Protein AF-0000000087011790 (afdb_homodimer)

Foldseek 3Di:
DKKKKKAFPCVVVVQVVCPDPRVVVLVVLLVVLCVVLQVLQVVQFKHWDCPPSRIIIIFCFPGDPVSVVVSVVVSCVSPPGQMEIEMADDLKPQRRVVRGVVCRVPDPDRDYYYDDDHGDKKKKKKKFFPPLVVVCVVPHPVVSVVVLVVVVVVVQVQQVVQRKHKDDDDRRIIMIITRPVCVVVVVVVQVVPPGMAIFMEIESYDNQRVVRRVVQVVVCVVVVPDRYDYGYGYD/DKKKKKAFPCVVVVQV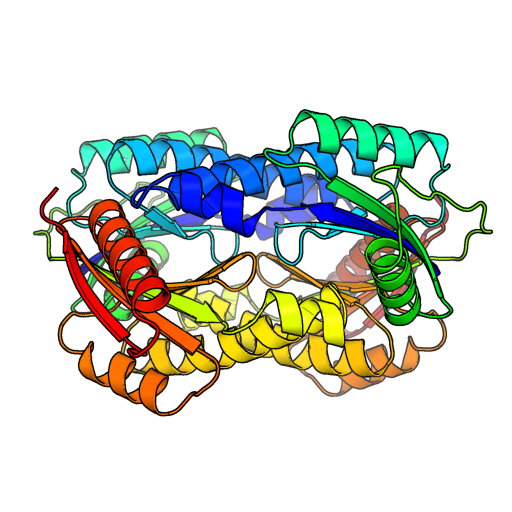VCPDPRVVVLVVLLVVLCVVLQVLQVVQFKHWDCPPSRIIIIFCFPGDPVSVVVSVVVSCVSPPGQMEIEMADDLKPQRRVVRGVVCRVPDPDRDYYYDDDHGDKKKKKKKFFPPLVVVCVVPHPVVSVVVLVVVVVVVQVQQVVQRKHKDDDDRRIIMIITRPVCVVVVVVVQVVPPGMAIFMEIESYDNQRVVNRVVQVVVCVVVVPDRYDYGYGYD

InterPro domains:
  IPR007839 GTP cyclohydrolase III [MF_00608] (3-232)
  IPR007839 GTP cyclohydrolase III [PF05165] (6-227)
  IPR007839 GTP cyclohydrolase III [PIRSF009265] (1-232)
  IPR007839 GTP cyclohydrolase III [PTHR42202] (1-226)
  IPR029787 Nucleotide cyclase [G3DSA:3.30.70.1230] (1-121)
  IPR043128 Reverse transcriptase/Diguanylate cyclase domain [G3DSA:3.30.70.270] (122-232)

Solvent-accessible surface area (backbone atoms only — not comparable to full-atom values): 23097 Å² total; per-residue (Å²): 62,40,21,36,34,38,39,45,46,62,46,68,62,52,56,63,69,54,54,44,80,25,64,68,58,51,52,41,51,41,29,50,52,50,36,53,49,45,56,57,36,49,75,59,37,26,43,70,43,47,93,35,58,58,35,38,42,28,42,36,24,67,42,58,66,71,59,54,50,51,52,51,51,52,48,53,71,68,42,96,40,55,52,38,31,15,52,7,63,23,84,21,44,38,47,2,47,39,43,7,40,50,48,46,74,68,44,90,60,69,64,65,45,77,71,90,69,86,68,40,72,28,31,24,37,35,33,37,47,58,64,49,68,59,44,26,70,72,66,15,69,65,58,36,46,53,51,45,46,48,50,46,46,54,50,42,52,57,39,40,73,76,23,19,47,64,48,81,74,41,63,52,35,34,39,31,35,39,34,77,89,47,49,66,58,54,52,53,52,42,74,74,30,90,54,40,33,37,2,28,4,35,9,50,15,38,36,32,1,42,21,15,4,43,42,21,39,53,51,28,65,72,63,71,70,53,55,62,38,79,28,78,23,86,108,60,39,23,36,35,38,40,44,47,60,46,67,61,52,56,64,67,54,52,45,78,25,65,68,58,50,52,41,50,41,30,50,52,49,36,52,49,45,55,57,35,49,74,59,37,26,42,70,42,47,92,36,57,57,36,38,41,28,44,38,23,66,43,57,67,70,58,52,50,50,51,51,52,51,49,52,71,68,42,94,40,53,51,39,32,15,52,7,61,22,83,20,44,37,47,3,46,40,42,8,40,50,48,47,73,69,45,90,59,69,64,64,44,76,72,92,69,85,67,41,74,27,31,23,37,36,34,38,47,59,64,48,69,60,44,25,71,73,66,14,70,64,58,35,46,52,52,45,46,48,49,47,45,54,51,42,52,56,39,40,73,75,23,18,46,63,46,81,74,39,64,50,35,33,39,32,36,39,34,77,88,46,49,65,59,53,51,54,52,43,75,74,32,90,55,40,33,36,2,29,4,35,9,50,16,38,36,34,1,43,20,15,4,42,42,22,39,54,49,29,65,72,62,71,73,54,56,63,39,78,28,80,25,88,112

Structure (mmCIF, N/CA/C/O backbone):
data_AF-0000000087011790-model_v1
#
loop_
_entity.id
_entity.type
_entity.pdbx_description
1 polymer 'GTP cyclohydrolase III'
#
loop_
_atom_site.group_PDB
_atom_site.id
_atom_site.type_symbol
_atom_site.label_atom_id
_atom_site.label_alt_id
_atom_site.label_comp_id
_atom_site.label_asym_id
_atom_site.label_entity_id
_atom_site.label_seq_id
_atom_site.pdbx_PDB_ins_code
_atom_site.Cartn_x
_atom_site.Cartn_y
_atom_site.Cartn_z
_atom_site.occupancy
_atom_site.B_iso_or_equiv
_atom_site.auth_seq_id
_atom_site.auth_comp_id
_atom_site.auth_asym_id
_atom_site.auth_atom_id
_atom_site.pdbx_PDB_model_num
ATOM 1 N N . MET A 1 1 ? 0.856 24.062 8.086 1 95.06 1 MET A N 1
ATOM 2 C CA . MET A 1 1 ? 0.667 22.688 8.516 1 95.06 1 MET A CA 1
ATOM 3 C C . MET A 1 1 ? 1.968 22.094 9.055 1 95.06 1 MET A C 1
ATOM 5 O O . MET A 1 1 ? 3.055 22.516 8.648 1 95.06 1 MET A O 1
ATOM 9 N N . LYS A 1 2 ? 1.81 21.188 10.039 1 97.75 2 LYS A N 1
ATOM 10 C CA . LYS A 1 2 ? 2.947 20.484 10.641 1 97.75 2 LYS A CA 1
ATOM 11 C C . LYS A 1 2 ? 2.994 19.031 10.203 1 97.75 2 LYS A C 1
ATOM 13 O O . LYS A 1 2 ? 1.984 18.328 10.273 1 97.75 2 LYS A O 1
ATOM 18 N N . ILE A 1 3 ? 4.199 18.641 9.812 1 98.25 3 ILE A N 1
ATOM 19 C CA . ILE A 1 3 ? 4.434 17.234 9.484 1 98.25 3 ILE A CA 1
ATOM 20 C C . ILE A 1 3 ? 5.652 16.719 10.25 1 98.25 3 ILE A C 1
ATOM 22 O O . ILE A 1 3 ? 6.703 17.375 10.266 1 98.25 3 ILE A O 1
ATOM 26 N N . LEU A 1 4 ? 5.457 15.695 10.961 1 98.38 4 LEU A N 1
ATOM 27 C CA . LEU A 1 4 ? 6.594 14.938 11.461 1 98.38 4 LEU A CA 1
ATOM 28 C C . LEU A 1 4 ? 7.02 13.867 10.453 1 98.38 4 LEU A C 1
ATOM 30 O O . LEU A 1 4 ? 6.234 12.977 10.117 1 98.38 4 LEU A O 1
ATOM 34 N N . LEU A 1 5 ? 8.188 14.031 9.93 1 98.38 5 LEU A N 1
ATOM 35 C CA . LEU A 1 5 ? 8.773 13.023 9.055 1 98.38 5 LEU A CA 1
ATOM 36 C C . LEU A 1 5 ? 9.781 12.164 9.805 1 98.38 5 LEU A C 1
ATOM 38 O O . LEU A 1 5 ? 10.648 12.695 10.508 1 98.38 5 LEU A O 1
ATOM 42 N N . ILE A 1 6 ? 9.594 10.867 9.758 1 97.94 6 ILE A N 1
ATOM 43 C CA . ILE A 1 6 ? 10.555 9.906 10.281 1 97.94 6 ILE A CA 1
ATOM 44 C C . ILE A 1 6 ? 11.141 9.086 9.141 1 97.94 6 ILE A C 1
ATOM 46 O O . ILE A 1 6 ? 10.406 8.477 8.359 1 97.94 6 ILE A O 1
ATOM 50 N N . GLU A 1 7 ? 12.414 9.07 9 1 97.06 7 GLU A N 1
ATOM 51 C CA . GLU A 1 7 ? 13.086 8.281 7.98 1 97.06 7 GLU A CA 1
ATOM 52 C C . GLU A 1 7 ? 13.977 7.211 8.609 1 97.06 7 GLU A C 1
ATOM 54 O O . GLU A 1 7 ? 14.609 7.449 9.641 1 97.06 7 GLU A O 1
ATOM 59 N N . PHE A 1 8 ? 13.953 6.066 8.039 1 96.75 8 PHE A N 1
ATOM 60 C CA . PHE A 1 8 ? 14.82 4.973 8.477 1 96.75 8 PHE A CA 1
ATOM 61 C C . PHE A 1 8 ? 16.188 5.059 7.809 1 96.75 8 PHE A C 1
ATOM 63 O O . PHE A 1 8 ? 16.297 4.961 6.582 1 96.75 8 PHE A O 1
ATOM 70 N N . ILE A 1 9 ? 17.188 5.168 8.609 1 94.88 9 ILE A N 1
ATOM 71 C CA . ILE A 1 9 ? 18.547 5.355 8.109 1 94.88 9 ILE A CA 1
ATOM 72 C C . ILE A 1 9 ? 19.219 3.996 7.922 1 94.88 9 ILE A C 1
ATOM 74 O O . ILE A 1 9 ? 19.234 3.168 8.836 1 94.88 9 ILE A O 1
ATOM 78 N N . GLY A 1 10 ? 19.766 3.805 6.73 1 94.38 10 GLY A N 1
ATOM 79 C CA . GLY A 1 10 ? 20.438 2.549 6.441 1 94.38 10 GLY A CA 1
ATOM 80 C C . GLY A 1 10 ? 19.484 1.414 6.141 1 94.38 10 GLY A C 1
ATOM 81 O O . GLY A 1 10 ? 19.828 0.242 6.32 1 94.38 10 GLY A O 1
ATOM 82 N N . TYR A 1 11 ? 18.312 1.731 5.766 1 95.94 11 TYR A N 1
ATOM 83 C CA . TYR A 1 11 ? 17.266 0.735 5.539 1 95.94 11 TYR A CA 1
ATOM 84 C C . TYR A 1 11 ? 17.641 -0.188 4.387 1 95.94 11 TYR A C 1
ATOM 86 O O . TYR A 1 11 ? 17.453 -1.404 4.469 1 95.94 11 TYR A O 1
ATOM 94 N N . LYS A 1 12 ? 18.109 0.362 3.33 1 94.25 12 LYS A N 1
ATOM 95 C CA . LYS A 1 12 ? 18.547 -0.434 2.184 1 94.25 12 LYS A CA 1
ATOM 96 C C . LYS A 1 12 ? 19.625 -1.428 2.582 1 94.25 12 LYS A C 1
ATOM 98 O O . LYS A 1 12 ? 19.547 -2.611 2.244 1 94.25 12 LYS A O 1
ATOM 103 N N . GLU A 1 13 ? 20.641 -0.914 3.262 1 95.38 13 GLU A N 1
ATOM 104 C CA . GLU A 1 13 ? 21.719 -1.771 3.715 1 95.38 13 GLU A CA 1
ATOM 105 C C . GLU A 1 13 ? 21.203 -2.889 4.617 1 95.38 13 GLU A C 1
ATOM 107 O O . GLU A 1 13 ? 21.656 -4.035 4.512 1 95.38 13 GLU A O 1
ATOM 112 N N . TRP A 1 14 ? 20.312 -2.527 5.461 1 97.62 14 TRP A N 1
ATOM 113 C CA . TRP A 1 14 ? 19.719 -3.525 6.344 1 97.62 14 TRP A CA 1
ATOM 114 C C . TRP A 1 14 ? 19.016 -4.609 5.543 1 97.62 14 TRP A C 1
ATOM 116 O O . TRP A 1 14 ? 19.234 -5.805 5.762 1 97.62 14 TRP A O 1
ATOM 126 N N . THR A 1 15 ? 18.141 -4.23 4.594 1 96.62 15 THR A N 1
ATOM 127 C CA . THR A 1 15 ? 17.406 -5.223 3.822 1 96.62 15 THR A CA 1
ATOM 128 C C . THR A 1 15 ? 18.359 -6.141 3.062 1 96.62 15 THR A C 1
ATOM 130 O O . THR A 1 15 ? 18.109 -7.344 2.941 1 96.62 15 THR A O 1
ATOM 133 N N . GLU A 1 16 ? 19.406 -5.609 2.549 1 94.12 16 GLU A N 1
ATOM 134 C CA . GLU A 1 16 ? 20.359 -6.387 1.764 1 94.12 16 GLU A CA 1
ATOM 135 C C . GLU A 1 16 ? 21.156 -7.344 2.648 1 94.12 16 GLU A C 1
ATOM 137 O O . GLU A 1 16 ? 21.703 -8.344 2.162 1 94.12 16 GLU A O 1
ATOM 142 N N . SER A 1 17 ? 21.219 -7.035 3.885 1 96.81 17 SER A N 1
ATOM 143 C CA . SER A 1 17 ? 21.969 -7.875 4.812 1 96.81 17 SER A CA 1
ATOM 144 C C . SER A 1 17 ? 21.172 -9.117 5.203 1 96.81 17 SER A C 1
ATOM 146 O O . SER A 1 17 ? 21.719 -10.047 5.805 1 96.81 17 SER A O 1
ATOM 148 N N . LEU A 1 18 ? 19.922 -9.258 4.766 1 97.38 18 LEU A N 1
ATOM 149 C CA . LEU A 1 18 ? 19.031 -10.312 5.223 1 97.38 18 LEU A CA 1
ATOM 150 C C . LEU A 1 18 ? 19.125 -11.539 4.328 1 97.38 18 LEU A C 1
ATOM 152 O O . LEU A 1 18 ? 18.344 -12.477 4.465 1 97.38 18 LEU A O 1
ATOM 156 N N . GLY A 1 19 ? 20.031 -11.578 3.373 1 96.19 19 GLY A N 1
ATOM 157 C CA . GLY A 1 19 ? 20.125 -12.68 2.428 1 96.19 19 GLY A CA 1
ATOM 158 C C . GLY A 1 19 ? 19.156 -12.547 1.266 1 96.19 19 GLY A C 1
ATOM 159 O O . GLY A 1 19 ? 18.484 -11.523 1.117 1 96.19 19 GLY A O 1
ATOM 160 N N . TYR A 1 20 ? 19.047 -13.625 0.494 1 95.75 20 TYR A N 1
ATOM 161 C CA . TYR A 1 20 ? 18.219 -13.539 -0.708 1 95.75 20 TYR A CA 1
ATOM 162 C C . TYR A 1 20 ? 16.766 -13.867 -0.399 1 95.75 20 TYR A C 1
ATOM 164 O O . TYR A 1 20 ? 15.859 -13.414 -1.102 1 95.75 20 TYR A O 1
ATOM 172 N N . ASP A 1 21 ? 16.547 -14.727 0.595 1 96.75 21 ASP A N 1
ATOM 173 C CA . ASP A 1 21 ? 15.203 -15.055 1.051 1 96.75 21 ASP A CA 1
ATOM 174 C C . ASP A 1 21 ? 14.727 -14.062 2.107 1 96.75 21 ASP A C 1
ATOM 176 O O . ASP A 1 21 ? 14.469 -14.445 3.252 1 96.75 21 ASP A O 1
ATOM 180 N N . ARG A 1 22 ? 14.445 -12.805 1.669 1 97.75 22 ARG A N 1
ATOM 181 C CA . ARG A 1 22 ? 14.305 -11.773 2.691 1 97.75 22 ARG A CA 1
ATOM 182 C C . ARG A 1 22 ? 12.992 -11.016 2.529 1 97.75 22 ARG A C 1
ATOM 184 O O . ARG A 1 22 ? 12.555 -10.32 3.445 1 97.75 22 ARG A O 1
ATOM 191 N N . GLU A 1 23 ? 12.328 -11.141 1.41 1 96.75 23 GLU A N 1
ATOM 192 C CA . GLU A 1 23 ? 11.219 -10.227 1.127 1 96.75 23 GLU A CA 1
ATOM 193 C C . GLU A 1 23 ? 10.094 -10.391 2.148 1 96.75 23 GLU A C 1
ATOM 195 O O . GLU A 1 23 ? 9.516 -9.406 2.607 1 96.75 23 GLU A O 1
ATOM 200 N N . TRP A 1 24 ? 9.812 -11.656 2.488 1 96.81 24 TRP A N 1
ATOM 201 C CA . TRP A 1 24 ? 8.75 -11.883 3.457 1 96.81 24 TRP A CA 1
ATOM 202 C C . TRP A 1 24 ? 9.117 -11.297 4.816 1 96.81 24 TRP A C 1
ATOM 204 O O . TRP A 1 24 ? 8.25 -10.812 5.547 1 96.81 24 TRP A O 1
ATOM 214 N N . LYS A 1 25 ? 10.367 -11.281 5.191 1 97.56 25 LYS A N 1
ATOM 215 C CA . LYS A 1 25 ? 10.836 -10.68 6.441 1 97.56 25 LYS A CA 1
ATOM 216 C C . LYS A 1 25 ? 10.625 -9.172 6.434 1 97.56 25 LYS A C 1
ATOM 218 O O . LYS A 1 25 ? 10.211 -8.594 7.441 1 97.56 25 LYS A O 1
ATOM 223 N N . ILE A 1 26 ? 10.945 -8.609 5.297 1 97.88 26 ILE A N 1
ATOM 224 C CA . ILE A 1 26 ? 10.805 -7.164 5.141 1 97.88 26 ILE A CA 1
ATOM 225 C C . ILE A 1 26 ? 9.328 -6.777 5.27 1 97.88 26 ILE A C 1
ATOM 227 O O . ILE A 1 26 ? 8.992 -5.832 5.98 1 97.88 26 ILE A O 1
ATOM 231 N N . GLN A 1 27 ? 8.469 -7.535 4.594 1 97.25 27 GLN A N 1
ATOM 232 C CA . GLN A 1 27 ? 7.035 -7.266 4.648 1 97.25 27 GLN A CA 1
ATOM 233 C C . GLN A 1 27 ? 6.504 -7.398 6.074 1 97.25 27 GLN A C 1
ATOM 235 O O . GLN A 1 27 ? 5.613 -6.652 6.48 1 97.25 27 GLN A O 1
ATOM 240 N N . ASP A 1 28 ? 7.062 -8.305 6.785 1 96.38 28 ASP A N 1
ATOM 241 C CA . ASP A 1 28 ? 6.66 -8.516 8.172 1 96.38 28 ASP A CA 1
ATOM 242 C C . ASP A 1 28 ? 7.012 -7.301 9.031 1 96.38 28 ASP A C 1
ATOM 244 O O . ASP A 1 28 ? 6.184 -6.828 9.82 1 96.38 28 ASP A O 1
ATOM 248 N N . ILE A 1 29 ? 8.156 -6.84 8.883 1 96.56 29 ILE A N 1
ATOM 249 C CA . ILE A 1 29 ? 8.633 -5.703 9.664 1 96.56 29 ILE A CA 1
ATOM 250 C C . ILE A 1 29 ? 7.844 -4.453 9.289 1 96.56 29 ILE A C 1
ATOM 252 O O . ILE A 1 29 ? 7.434 -3.682 10.164 1 96.56 29 ILE A O 1
ATOM 256 N N . GLN A 1 30 ? 7.625 -4.25 8.023 1 96.75 30 GLN A N 1
ATOM 257 C CA . GLN A 1 30 ? 6.883 -3.092 7.539 1 96.75 30 GLN A CA 1
ATOM 258 C C . GLN A 1 30 ? 5.469 -3.068 8.109 1 96.75 30 GLN A C 1
ATOM 260 O O . GLN A 1 30 ? 5.012 -2.037 8.609 1 96.75 30 GLN A O 1
ATOM 265 N N . SER A 1 31 ? 4.781 -4.195 8.078 1 95.81 31 SER A N 1
ATOM 266 C CA . SER A 1 31 ? 3.422 -4.277 8.602 1 95.81 31 SER A CA 1
ATOM 267 C C . SER A 1 31 ? 3.4 -4.082 10.117 1 95.81 31 SER A C 1
ATOM 269 O O . SER A 1 31 ? 2.49 -3.445 10.648 1 95.81 31 SER A O 1
ATOM 271 N N . SER A 1 32 ? 4.406 -4.574 10.781 1 95.5 32 SER A N 1
ATOM 272 C CA . SER A 1 32 ? 4.492 -4.457 12.234 1 95.5 32 SER A CA 1
ATOM 273 C C . SER A 1 32 ? 4.691 -3.006 12.656 1 95.5 32 SER A C 1
ATOM 275 O O . SER A 1 32 ? 4.02 -2.52 13.57 1 95.5 32 SER A O 1
ATOM 277 N N . ILE A 1 33 ? 5.605 -2.375 12 1 96.88 33 ILE A N 1
ATOM 278 C CA . ILE A 1 33 ? 5.902 -0.988 12.344 1 96.88 33 ILE A CA 1
ATOM 279 C C . ILE A 1 33 ? 4.664 -0.124 12.102 1 96.88 33 ILE A C 1
ATOM 281 O O . ILE A 1 33 ? 4.281 0.67 12.961 1 96.88 33 ILE A O 1
ATOM 285 N N . TYR A 1 34 ? 4.055 -0.325 10.969 1 97 34 TYR A N 1
ATOM 286 C CA . TYR A 1 34 ? 2.898 0.509 10.656 1 97 34 TYR A CA 1
ATOM 287 C C . TYR A 1 34 ? 1.76 0.252 11.641 1 97 34 TYR A C 1
ATOM 289 O O . TYR A 1 34 ? 1.081 1.187 12.07 1 97 34 TYR A O 1
ATOM 297 N N . LYS A 1 35 ? 1.545 -0.994 11.961 1 96.5 35 LYS A N 1
ATOM 298 C CA . LYS A 1 35 ? 0.492 -1.325 12.914 1 96.5 35 LYS A CA 1
ATOM 299 C C . LYS A 1 35 ? 0.708 -0.605 14.242 1 96.5 35 LYS A C 1
ATOM 301 O O . LYS A 1 35 ? -0.217 0.007 14.781 1 96.5 35 LYS A O 1
ATOM 306 N N . ILE A 1 36 ? 1.865 -0.605 14.75 1 96.5 36 ILE A N 1
ATOM 307 C CA . ILE A 1 36 ? 2.188 -0.019 16.047 1 96.5 36 ILE A CA 1
ATOM 308 C C . IL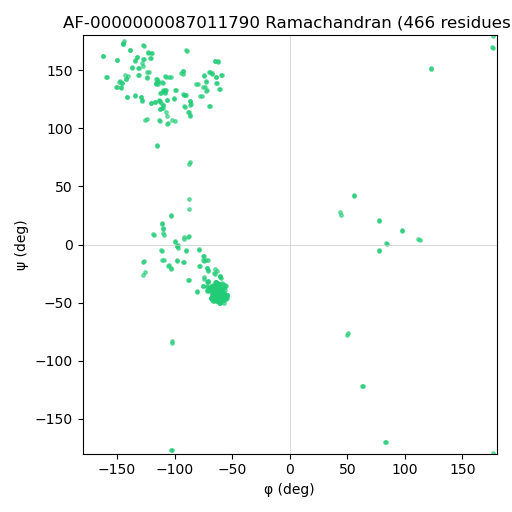E A 1 36 ? 2.045 1.499 15.969 1 96.5 36 ILE A C 1
ATOM 310 O O . ILE A 1 36 ? 1.437 2.113 16.844 1 96.5 36 ILE A O 1
ATOM 314 N N . VAL A 1 37 ? 2.58 2.059 14.938 1 97.31 37 VAL A N 1
ATOM 315 C CA . VAL A 1 37 ? 2.535 3.512 14.789 1 97.31 37 VAL A CA 1
ATOM 316 C C . VAL A 1 37 ? 1.086 3.971 14.648 1 97.31 37 VAL A C 1
ATOM 318 O O . VAL A 1 37 ? 0.678 4.961 15.258 1 97.31 37 VAL A O 1
ATOM 321 N N . ASN A 1 38 ? 0.344 3.244 13.797 1 97.44 38 ASN A N 1
ATOM 322 C CA . ASN A 1 38 ? -1.064 3.576 13.617 1 97.44 38 ASN A CA 1
ATOM 323 C C . ASN A 1 38 ? -1.824 3.531 14.938 1 97.44 38 ASN A C 1
ATOM 325 O O . ASN A 1 38 ? -2.611 4.434 15.242 1 97.44 38 ASN A O 1
ATOM 329 N N . ASP A 1 39 ? -1.562 2.561 15.711 1 96.56 39 ASP A N 1
ATOM 330 C CA . ASP A 1 39 ? -2.215 2.42 17.016 1 96.56 39 ASP A CA 1
ATOM 331 C C . ASP A 1 39 ? -1.847 3.576 17.938 1 96.56 39 ASP A C 1
ATOM 333 O O . ASP A 1 39 ? -2.721 4.18 18.562 1 96.56 39 ASP A O 1
ATOM 337 N N . GLU A 1 40 ? -0.639 3.879 18.016 1 97.12 40 GLU A N 1
ATOM 338 C CA . GLU A 1 40 ? -0.151 4.902 18.938 1 97.12 40 GLU A CA 1
ATOM 339 C C . GLU A 1 40 ? -0.628 6.293 18.516 1 97.12 40 GLU A C 1
ATOM 341 O O . GLU A 1 40 ? -1.086 7.074 19.359 1 97.12 40 GLU A O 1
ATOM 346 N N . ILE A 1 41 ? -0.493 6.566 17.25 1 97.69 41 ILE A N 1
ATOM 347 C CA . ILE A 1 41 ? -0.806 7.914 16.797 1 97.69 41 ILE A CA 1
ATOM 348 C C . ILE A 1 41 ? -2.314 8.148 16.859 1 97.69 41 ILE A C 1
ATOM 350 O O . ILE A 1 41 ? -2.766 9.266 17.109 1 97.69 41 ILE A O 1
ATOM 354 N N . SER A 1 42 ? -3.092 7.082 16.656 1 96.5 42 SER A N 1
ATOM 355 C CA . SER A 1 42 ? -4.543 7.211 16.719 1 96.5 42 SER A CA 1
ATOM 356 C C . SER A 1 42 ? -5.008 7.566 18.125 1 96.5 42 SER A C 1
ATOM 358 O O . SER A 1 42 ? -6.027 8.234 18.297 1 96.5 42 SER A O 1
ATOM 360 N N . ARG A 1 43 ? -4.266 7.246 19.094 1 96.69 43 ARG A N 1
ATOM 361 C CA . ARG A 1 43 ? -4.633 7.512 20.484 1 96.69 43 ARG A CA 1
ATOM 362 C C . ARG A 1 43 ? -4.531 9 20.797 1 96.69 43 ARG A C 1
ATOM 364 O O . ARG A 1 43 ? -5.16 9.484 21.75 1 96.69 43 ARG A O 1
ATOM 371 N N . VAL A 1 44 ? -3.801 9.711 20.016 1 97.06 44 VAL A N 1
ATOM 372 C CA . VAL A 1 44 ? -3.553 11.109 20.359 1 97.06 44 VAL A CA 1
ATOM 373 C C . VAL A 1 44 ? -4.117 12.023 19.281 1 97.06 44 VAL A C 1
ATOM 375 O O . VAL A 1 44 ? -3.775 13.203 19.203 1 97.06 44 VAL A O 1
ATOM 378 N N . GLY A 1 45 ? -4.84 11.461 18.359 1 96.19 45 GLY A N 1
ATOM 379 C CA . GLY A 1 45 ? -5.609 12.273 17.422 1 96.19 45 GLY A CA 1
ATOM 380 C C . GLY A 1 45 ? -4.91 12.484 16.094 1 96.19 45 GLY A C 1
ATOM 381 O O . GLY A 1 45 ? -5.316 13.336 15.305 1 96.19 45 GLY A O 1
ATOM 382 N N . GLY A 1 46 ? -3.85 11.727 15.875 1 96.81 46 GLY A N 1
ATOM 383 C CA . GLY A 1 46 ? -3.096 11.898 14.641 1 96.81 46 GLY A CA 1
ATOM 384 C C . GLY A 1 46 ? -3.393 10.82 13.609 1 96.81 46 GLY A C 1
ATOM 385 O O . GLY A 1 46 ? -4.332 10.039 13.773 1 96.81 46 GLY A O 1
ATOM 386 N N . PHE A 1 47 ? -2.689 10.93 12.547 1 98 47 PHE A N 1
ATOM 387 C CA . PHE A 1 47 ? -2.746 9.984 11.438 1 98 47 PHE A CA 1
ATOM 388 C C . PHE A 1 47 ? -1.379 9.836 10.781 1 98 47 PHE A C 1
ATOM 390 O O . PHE A 1 47 ? -0.675 10.828 10.57 1 98 47 PHE A O 1
ATOM 397 N N . ALA A 1 48 ? -1.046 8.609 10.539 1 97.94 48 ALA A N 1
ATOM 398 C CA . ALA A 1 48 ? 0.261 8.328 9.953 1 97.94 48 ALA A CA 1
ATOM 399 C C . ALA A 1 48 ? 0.115 7.738 8.555 1 97.94 48 ALA A C 1
ATOM 401 O O . ALA A 1 48 ? -0.795 6.949 8.297 1 97.94 48 ALA A O 1
ATOM 402 N N . LEU A 1 49 ? 0.963 8.148 7.676 1 98.12 49 LEU A N 1
ATOM 403 C CA . LEU A 1 49 ? 1.058 7.641 6.312 1 98.12 49 LEU A CA 1
ATOM 404 C C . LEU A 1 49 ? 2.365 6.883 6.105 1 98.12 49 LEU A C 1
ATOM 406 O O . LEU A 1 49 ? 3.441 7.484 6.09 1 98.12 49 LEU A O 1
ATOM 410 N N . PRO A 1 50 ? 2.281 5.641 5.84 1 95.5 50 PRO A N 1
ATOM 411 C CA . PRO A 1 50 ? 3.514 4.883 5.621 1 95.5 50 PRO A CA 1
ATOM 412 C C . PRO A 1 50 ? 4.156 5.18 4.27 1 95.5 50 PRO A C 1
ATOM 414 O O . PRO A 1 50 ? 5.379 5.082 4.129 1 95.5 50 PRO A O 1
ATOM 417 N N . VAL A 1 51 ? 3.395 5.516 3.279 1 93.69 51 VAL A N 1
ATOM 418 C CA . VAL A 1 51 ? 3.797 5.883 1.926 1 93.69 51 VAL A CA 1
ATOM 419 C C . VAL A 1 51 ? 4.742 4.82 1.364 1 93.69 51 VAL A C 1
ATOM 421 O O . VAL A 1 51 ? 4.293 3.807 0.822 1 93.69 51 VAL A O 1
ATOM 424 N N . ARG A 1 52 ? 6.055 4.777 1.79 1 95.81 52 ARG A N 1
ATOM 425 C CA . ARG A 1 52 ? 7.098 3.924 1.229 1 95.81 52 ARG A CA 1
ATOM 426 C C . ARG A 1 52 ? 7.504 2.834 2.217 1 95.81 52 ARG A C 1
ATOM 428 O O . ARG A 1 52 ? 8.305 1.957 1.887 1 95.81 52 ARG A O 1
ATOM 435 N N . TYR A 1 53 ? 7.195 2.844 3.4 1 96.19 53 TYR A N 1
ATOM 436 C CA . TYR A 1 53 ? 7.414 1.853 4.449 1 96.19 53 TYR A CA 1
ATOM 437 C C . TYR A 1 53 ? 8.852 1.903 4.957 1 96.19 53 TYR A C 1
ATOM 439 O O . TYR A 1 53 ? 9.219 1.158 5.867 1 96.19 53 TYR A O 1
ATOM 447 N N . ASP A 1 54 ? 9.719 2.686 4.387 1 96.81 54 ASP A N 1
ATOM 448 C CA . ASP A 1 54 ? 11.047 2.918 4.961 1 96.81 54 ASP A CA 1
ATOM 449 C C . ASP A 1 54 ? 11.117 4.285 5.641 1 96.81 54 ASP A C 1
ATOM 451 O O . ASP A 1 54 ? 12.188 4.879 5.742 1 96.81 54 ASP A O 1
ATOM 455 N N . GLY A 1 55 ? 10.008 4.715 6.027 1 97.12 55 GLY A N 1
ATOM 456 C CA . GLY A 1 55 ? 9.734 5.961 6.727 1 97.12 55 GLY A CA 1
ATOM 457 C C . GLY A 1 55 ? 8.258 6.203 6.961 1 97.12 55 GLY A C 1
ATOM 458 O O . GLY A 1 55 ? 7.422 5.355 6.625 1 97.12 55 GLY A O 1
ATOM 459 N N . LEU A 1 56 ? 7.961 7.352 7.625 1 98 56 LEU A N 1
ATOM 460 C CA . LEU A 1 56 ? 6.582 7.672 7.969 1 98 56 LEU A CA 1
ATOM 461 C C . LEU A 1 56 ? 6.336 9.172 7.895 1 98 56 LEU A C 1
ATOM 463 O O . LEU A 1 56 ? 7.191 9.969 8.305 1 98 56 LEU A O 1
ATOM 467 N N . ILE A 1 57 ? 5.219 9.477 7.379 1 98.69 57 ILE A N 1
ATOM 468 C CA . ILE A 1 57 ? 4.711 10.844 7.453 1 98.69 57 ILE A CA 1
ATOM 469 C C . ILE A 1 57 ? 3.568 10.922 8.461 1 98.69 57 ILE A C 1
ATOM 471 O O . ILE A 1 57 ? 2.592 10.172 8.359 1 98.69 57 ILE A O 1
ATOM 475 N N . ILE A 1 58 ? 3.684 11.773 9.398 1 98.44 58 ILE A N 1
ATOM 476 C CA . ILE A 1 58 ? 2.645 11.953 10.406 1 98.44 58 ILE A CA 1
ATOM 477 C C . ILE A 1 58 ? 2.143 13.398 10.375 1 98.44 58 ILE A C 1
ATOM 479 O O . ILE A 1 58 ? 2.934 14.336 10.445 1 98.44 58 ILE A O 1
ATOM 483 N N . LEU A 1 59 ? 0.858 13.531 10.156 1 98.19 59 LEU A N 1
ATOM 484 C CA . LEU A 1 59 ? 0.242 14.852 10.297 1 98.19 59 LEU A CA 1
ATOM 485 C C . LEU A 1 59 ? 0.211 15.273 11.766 1 98.19 59 LEU A C 1
ATOM 487 O O . LEU A 1 59 ? -0.498 14.68 12.578 1 98.19 59 LEU A O 1
ATOM 491 N N . ALA A 1 60 ? 0.857 16.344 12.078 1 97.5 60 ALA A N 1
ATOM 492 C CA . ALA A 1 60 ? 1.242 16.578 13.469 1 97.5 60 ALA A CA 1
ATOM 493 C C . ALA A 1 60 ? 0.459 17.734 14.078 1 97.5 60 ALA A C 1
ATOM 495 O O . ALA A 1 60 ? 0.588 18.031 15.266 1 97.5 60 ALA A O 1
ATOM 496 N N . ASP A 1 61 ? -0.365 18.469 13.312 1 97.75 61 ASP A N 1
ATOM 497 C CA . ASP A 1 61 ? -1.151 19.562 13.859 1 97.75 61 ASP A CA 1
ATOM 498 C C . ASP A 1 61 ? -2.105 19.062 14.945 1 97.75 61 ASP A C 1
ATOM 500 O O . ASP A 1 61 ? -2.74 18.016 14.789 1 97.75 61 ASP A O 1
ATOM 504 N N . GLY A 1 62 ? -2.137 19.781 16.062 1 96.62 62 GLY A N 1
ATOM 505 C CA . GLY A 1 62 ? -3.033 19.469 17.172 1 96.62 62 GLY A CA 1
ATOM 506 C C . GLY A 1 62 ? -2.479 18.406 18.109 1 96.62 62 GLY A C 1
ATOM 507 O O . GLY A 1 62 ? -3.145 18.016 19.062 1 96.62 62 GLY A O 1
ATOM 508 N N . ILE A 1 63 ? -1.279 17.938 17.828 1 97.25 63 ILE A N 1
ATOM 509 C CA . ILE A 1 63 ? -0.658 16.922 18.672 1 97.25 63 ILE A CA 1
ATOM 510 C C . ILE A 1 63 ? 0.519 17.531 19.438 1 97.25 63 ILE A C 1
ATOM 512 O O . ILE A 1 63 ? 1.476 18.016 18.828 1 97.25 63 ILE A O 1
ATOM 516 N N . PRO A 1 64 ? 0.478 17.516 20.734 1 96.19 64 PRO A N 1
ATOM 517 C CA . PRO A 1 64 ? 1.608 18.047 21.516 1 96.19 64 PRO A CA 1
ATOM 518 C C . PRO A 1 64 ? 2.914 17.312 21.203 1 96.19 64 PRO A C 1
ATOM 520 O O . PRO A 1 64 ? 2.914 16.094 21.031 1 96.19 64 PRO A O 1
ATOM 523 N N . ASN A 1 65 ? 4.023 18.062 21.25 1 96.56 65 ASN A N 1
ATOM 524 C CA . ASN A 1 65 ? 5.336 17.5 20.969 1 96.56 65 ASN A CA 1
ATOM 525 C C . ASN A 1 65 ? 5.648 16.297 21.859 1 96.56 65 ASN A C 1
ATOM 527 O O . ASN A 1 65 ? 6.32 15.359 21.438 1 96.56 65 ASN A O 1
ATOM 531 N N . LYS A 1 66 ? 5.188 16.375 23.062 1 96.56 66 LYS A N 1
ATOM 532 C CA . LYS A 1 66 ? 5.434 15.289 23.984 1 96.56 66 LYS A CA 1
ATOM 533 C C . LYS A 1 66 ? 4.914 13.961 23.438 1 96.56 66 LYS A C 1
ATOM 535 O O . LYS A 1 66 ? 5.582 12.93 23.562 1 96.56 66 LYS A O 1
ATOM 540 N N . HIS A 1 67 ? 3.742 13.961 22.844 1 97.31 67 HIS A N 1
ATOM 541 C CA . HIS A 1 67 ? 3.154 12.75 22.281 1 97.31 67 HIS A CA 1
ATOM 542 C C . HIS A 1 67 ? 3.885 12.312 21.016 1 97.31 67 HIS A C 1
ATOM 544 O O . HIS A 1 67 ? 4.051 11.117 20.766 1 97.31 67 HIS A O 1
ATOM 550 N N . LEU A 1 68 ? 4.328 13.266 20.203 1 97.19 68 LEU A N 1
ATOM 551 C CA . LEU A 1 68 ? 5.094 12.953 19 1 97.19 68 LEU A CA 1
ATOM 552 C C . LEU A 1 68 ? 6.426 12.297 19.359 1 97.19 68 LEU A C 1
ATOM 554 O O . LEU A 1 68 ? 6.871 11.375 18.672 1 97.19 68 LEU A O 1
ATOM 558 N N . LEU A 1 69 ? 7.004 12.789 20.422 1 96.56 69 LEU A N 1
ATOM 559 C CA . LEU A 1 69 ? 8.258 12.211 20.891 1 96.56 69 LEU A CA 1
ATOM 560 C C . LEU A 1 69 ? 8.047 10.773 21.375 1 96.56 69 LEU A C 1
ATOM 562 O O . LEU A 1 69 ? 8.922 9.922 21.203 1 96.56 69 LEU A O 1
ATOM 566 N N . GLU A 1 70 ? 6.945 10.523 22 1 97.12 70 GLU A N 1
ATOM 567 C CA . GLU A 1 70 ? 6.617 9.164 22.406 1 97.12 70 GLU A CA 1
ATOM 568 C C . GLU A 1 70 ? 6.492 8.234 21.203 1 97.12 70 GLU A C 1
ATOM 570 O O . GLU A 1 70 ? 6.957 7.098 21.234 1 97.12 70 GLU A O 1
ATOM 575 N N . ILE A 1 71 ? 5.883 8.727 20.203 1 96.94 71 ILE A N 1
ATOM 576 C CA . ILE A 1 71 ? 5.73 7.953 18.969 1 96.94 71 ILE A CA 1
ATOM 577 C C . ILE A 1 71 ? 7.105 7.68 18.359 1 96.94 71 ILE A C 1
ATOM 579 O O . ILE A 1 71 ? 7.398 6.551 17.969 1 96.94 71 ILE A O 1
ATOM 583 N N . TYR A 1 72 ? 7.906 8.727 18.297 1 97.25 72 TYR A N 1
ATOM 584 C CA . TYR A 1 72 ? 9.266 8.586 17.797 1 97.25 72 TYR A CA 1
ATOM 585 C C . TYR A 1 72 ? 10.023 7.516 18.578 1 97.25 72 TYR A C 1
ATOM 587 O O . TYR A 1 72 ? 10.695 6.664 17.984 1 97.25 72 TYR A O 1
ATOM 595 N N . THR A 1 73 ? 9.898 7.555 19.859 1 97.25 73 THR A N 1
ATOM 596 C CA . THR A 1 73 ? 10.602 6.609 20.719 1 97.25 73 THR A CA 1
ATOM 597 C C . THR A 1 73 ? 10.117 5.184 20.453 1 97.25 73 THR A C 1
ATOM 599 O O . THR A 1 73 ? 10.922 4.25 20.438 1 97.25 73 THR A O 1
ATOM 602 N N . LYS A 1 74 ? 8.875 5.047 20.266 1 96.88 74 LYS A N 1
ATOM 603 C CA . LYS A 1 74 ? 8.32 3.729 19.953 1 96.88 74 LYS A CA 1
ATOM 604 C C . LYS A 1 74 ? 8.859 3.203 18.625 1 96.88 74 LYS A C 1
ATOM 606 O O . LYS A 1 74 ? 9.234 2.035 18.531 1 96.88 74 LYS A O 1
ATOM 611 N N . VAL A 1 75 ? 8.844 4.07 17.625 1 96.62 75 VAL A N 1
ATOM 612 C CA . VAL A 1 75 ? 9.344 3.672 16.312 1 96.62 75 VAL A CA 1
ATOM 613 C C . VAL A 1 75 ? 10.82 3.295 16.422 1 96.62 75 VAL A C 1
ATOM 615 O O . VAL A 1 75 ? 11.266 2.312 15.82 1 96.62 75 VAL A O 1
ATOM 618 N N . LYS A 1 76 ? 11.555 4.074 17.125 1 96.69 76 LYS A N 1
ATOM 619 C CA . LYS A 1 76 ? 12.984 3.828 17.328 1 96.69 76 LYS A CA 1
ATOM 620 C C . LYS A 1 76 ? 13.219 2.451 17.938 1 96.69 76 LYS A C 1
ATOM 622 O O . LYS A 1 76 ? 14.172 1.761 17.578 1 96.69 76 LYS A O 1
ATOM 627 N N . GLU A 1 77 ? 12.367 2.039 18.797 1 97.25 77 GLU A N 1
ATOM 628 C CA . GLU A 1 77 ? 12.5 0.773 19.516 1 97.25 77 GLU A CA 1
ATOM 629 C C . GLU A 1 77 ? 12.242 -0.412 18.578 1 97.25 77 GLU A C 1
ATOM 631 O O . GLU A 1 77 ? 12.844 -1.476 18.75 1 97.25 77 GLU A O 1
ATOM 636 N N . ILE A 1 78 ? 11.383 -0.198 17.641 1 96.44 78 ILE A N 1
ATOM 637 C CA . ILE A 1 78 ? 10.945 -1.363 16.875 1 96.44 78 ILE A CA 1
ATOM 638 C C . ILE A 1 78 ? 11.602 -1.358 15.5 1 96.44 78 ILE A C 1
ATOM 640 O O . ILE A 1 78 ? 11.57 -2.363 14.781 1 96.44 78 ILE A O 1
ATOM 644 N N . SER A 1 79 ? 12.109 -0.234 15.094 1 96.75 79 SER A N 1
ATOM 645 C CA . SER A 1 79 ? 12.766 -0.135 13.789 1 96.75 79 SER A CA 1
ATOM 646 C C . SER A 1 79 ? 14.008 -1.009 13.734 1 96.75 79 SER A C 1
ATOM 648 O O . SER A 1 79 ? 14.773 -1.072 14.703 1 96.75 79 SER A O 1
ATOM 650 N N . PRO A 1 80 ? 14.195 -1.666 12.617 1 96.75 80 PRO A N 1
ATOM 651 C CA . PRO A 1 80 ? 15.406 -2.484 12.484 1 96.75 80 PRO A CA 1
ATOM 652 C C . PRO A 1 80 ? 16.656 -1.65 12.258 1 96.75 80 PRO A C 1
ATOM 654 O O . PRO A 1 80 ? 17.781 -2.17 12.352 1 96.75 80 PRO A O 1
ATOM 657 N N . THR A 1 81 ? 16.5 -0.378 11.93 1 96.75 81 THR A N 1
ATOM 658 C CA . THR A 1 81 ? 17.609 0.526 11.688 1 96.75 81 THR A CA 1
ATOM 659 C C . THR A 1 81 ? 17.484 1.794 12.523 1 96.75 81 THR A C 1
ATOM 661 O O . THR A 1 81 ? 16.469 1.996 13.195 1 96.75 81 THR A O 1
ATOM 664 N N . LYS A 1 82 ? 18.5 2.574 12.5 1 95.81 82 LYS A N 1
ATOM 665 C CA . LYS A 1 82 ? 18.391 3.902 13.102 1 95.81 82 LYS A CA 1
ATOM 666 C C . LYS A 1 82 ? 17.344 4.742 12.383 1 95.81 82 LYS A C 1
ATOM 668 O O . LYS A 1 82 ? 17 4.473 11.234 1 95.81 82 LYS A O 1
ATOM 673 N N . ILE A 1 83 ? 16.844 5.727 13.133 1 97 83 ILE A N 1
ATOM 674 C CA . ILE A 1 83 ? 15.852 6.598 12.516 1 97 83 ILE A CA 1
ATOM 675 C C . ILE A 1 83 ? 16.234 8.062 12.758 1 97 83 ILE A C 1
ATOM 677 O O . ILE A 1 83 ? 16.953 8.375 13.711 1 97 83 ILE A O 1
ATOM 681 N N . SER A 1 84 ? 15.836 8.914 11.883 1 96.62 84 SER A N 1
ATOM 682 C CA . SER A 1 84 ? 15.898 10.367 12.023 1 96.62 84 SER A CA 1
ATOM 683 C C . SER A 1 84 ? 14.516 10.992 11.852 1 96.62 84 SER A C 1
ATOM 685 O O . SER A 1 84 ? 13.664 10.445 11.156 1 96.62 84 SER A O 1
ATOM 687 N N . ALA A 1 85 ? 14.344 12.125 12.594 1 97.69 85 ALA A N 1
ATOM 688 C CA . ALA A 1 85 ? 13.008 12.711 12.562 1 97.69 85 ALA A CA 1
ATOM 689 C C . ALA A 1 85 ? 13.078 14.234 12.695 1 97.69 85 ALA A C 1
ATOM 691 O O . ALA A 1 85 ? 13.906 14.766 13.438 1 97.69 85 ALA A O 1
ATOM 692 N N . CYS A 1 86 ? 12.25 14.844 11.945 1 97.69 86 CYS A N 1
ATOM 693 C CA . CYS A 1 86 ? 12.102 16.297 12.023 1 97.69 86 CYS A CA 1
ATOM 694 C C . CYS A 1 86 ? 10.641 16.703 11.844 1 97.69 86 CYS A C 1
ATOM 696 O O . CYS A 1 86 ? 9.906 16.078 11.078 1 97.69 86 CYS A O 1
ATOM 698 N N . ILE A 1 87 ? 10.234 17.703 12.578 1 97.94 87 ILE A N 1
ATOM 699 C CA . ILE A 1 87 ? 8.977 18.375 12.289 1 97.94 87 ILE A CA 1
ATOM 700 C C . ILE A 1 87 ? 9.203 19.469 11.258 1 97.94 87 ILE A C 1
ATOM 702 O O . ILE A 1 87 ? 10.117 20.297 11.406 1 97.94 87 ILE A O 1
ATOM 706 N N . GLY A 1 88 ? 8.484 19.391 10.188 1 97.69 88 GLY A N 1
ATOM 707 C CA . GLY A 1 88 ? 8.484 20.453 9.195 1 97.69 88 GLY A CA 1
ATOM 708 C C . GLY A 1 88 ? 7.199 21.25 9.188 1 97.69 88 GLY A C 1
ATOM 709 O O . GLY A 1 88 ? 6.117 20.719 9.422 1 97.69 88 GLY A O 1
ATOM 710 N N . PHE A 1 89 ? 7.332 22.547 8.93 1 97.38 89 PHE A N 1
ATOM 711 C CA . PHE A 1 89 ? 6.195 23.453 8.797 1 97.38 89 PHE A CA 1
ATOM 712 C C . PHE A 1 89 ? 6.125 24.031 7.387 1 97.38 89 PHE A C 1
ATOM 714 O O . PHE A 1 89 ? 7.16 24.266 6.762 1 97.38 89 PHE A O 1
ATOM 721 N N . GLY A 1 90 ? 4.938 24.172 6.914 1 97.5 90 GLY A N 1
ATOM 722 C CA . GLY A 1 90 ? 4.707 24.812 5.629 1 97.5 90 GLY A CA 1
ATOM 723 C C . GLY A 1 90 ? 3.275 25.266 5.438 1 97.5 90 GLY A C 1
ATOM 724 O O . GLY A 1 90 ? 2.385 24.875 6.188 1 97.5 90 GLY A O 1
ATOM 725 N N . LYS A 1 91 ? 3.129 26.141 4.488 1 96.81 91 LYS A N 1
ATOM 726 C CA . LYS A 1 91 ? 1.782 26.594 4.141 1 96.81 91 LYS A CA 1
ATOM 727 C C . LYS A 1 91 ? 0.929 25.422 3.639 1 96.81 91 LYS A C 1
ATOM 729 O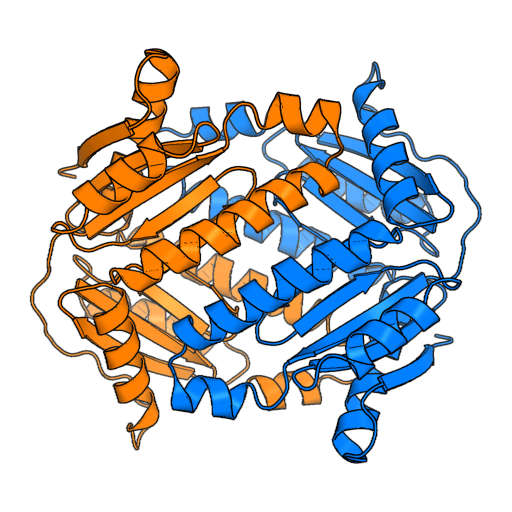 O . LYS A 1 91 ? -0.288 25.406 3.838 1 96.81 91 LYS A O 1
ATOM 734 N N . THR A 1 92 ? 1.565 24.484 2.973 1 98.19 92 THR A N 1
ATOM 735 C CA . THR A 1 92 ? 0.916 23.281 2.449 1 98.19 92 THR A CA 1
ATOM 736 C C . THR A 1 92 ? 1.549 22.031 3.033 1 98.19 92 THR A C 1
ATOM 738 O O . THR A 1 92 ? 2.684 22.062 3.516 1 98.19 92 THR A O 1
ATOM 741 N N . PRO A 1 93 ? 0.819 20.922 2.973 1 98.38 93 PRO A N 1
ATOM 742 C CA . PRO A 1 93 ? 1.422 19.672 3.4 1 98.38 93 PRO A CA 1
ATOM 743 C C . PRO A 1 93 ? 2.703 19.328 2.641 1 98.38 93 PRO A C 1
ATOM 745 O O . PRO A 1 93 ? 3.676 18.859 3.236 1 98.38 93 PRO A O 1
ATOM 748 N N . ARG A 1 94 ? 2.74 19.625 1.371 1 98.69 94 ARG A N 1
ATOM 749 C CA . ARG A 1 94 ? 3.932 19.375 0.564 1 98.69 94 ARG A CA 1
ATOM 750 C C . ARG A 1 94 ? 5.121 20.172 1.092 1 98.69 94 ARG A C 1
ATOM 752 O O . ARG A 1 94 ? 6.207 19.625 1.28 1 98.69 94 ARG A O 1
ATOM 759 N N . GLU A 1 95 ? 4.875 21.453 1.289 1 98.62 95 GLU A N 1
ATOM 760 C CA . GLU A 1 95 ? 5.949 22.297 1.79 1 98.62 95 GLU A CA 1
ATOM 761 C C . GLU A 1 95 ? 6.441 21.828 3.154 1 98.62 95 GLU A C 1
ATOM 763 O O . GLU A 1 95 ? 7.645 21.812 3.418 1 98.62 95 GLU A O 1
ATOM 768 N N . ALA A 1 96 ? 5.504 21.469 4.012 1 98.56 96 ALA A N 1
ATOM 769 C CA . ALA A 1 96 ? 5.867 20.984 5.34 1 98.56 96 ALA A CA 1
ATOM 770 C C . ALA A 1 96 ? 6.723 19.719 5.246 1 98.56 96 ALA A C 1
ATOM 772 O O . ALA A 1 96 ? 7.723 19.594 5.957 1 98.56 96 ALA A O 1
ATOM 773 N N . GLU A 1 97 ? 6.348 18.812 4.379 1 98.75 97 GLU A N 1
ATOM 774 C CA . GLU A 1 97 ? 7.078 17.562 4.199 1 98.75 97 GLU A CA 1
ATOM 775 C C . GLU A 1 97 ? 8.477 17.812 3.646 1 98.75 97 GLU A C 1
ATOM 777 O O . GLU A 1 97 ? 9.453 17.219 4.121 1 98.75 97 GLU A O 1
ATOM 782 N N . ILE A 1 98 ? 8.57 18.672 2.686 1 98.62 98 ILE A N 1
ATOM 783 C CA . ILE A 1 98 ? 9.859 19.016 2.09 1 98.62 98 ILE A CA 1
ATOM 784 C C . ILE A 1 98 ? 10.766 19.641 3.148 1 98.62 98 ILE A C 1
ATOM 786 O O . ILE A 1 98 ? 11.953 19.297 3.229 1 98.62 98 ILE A O 1
ATOM 790 N N . ASN A 1 99 ? 10.188 20.531 3.918 1 98.25 99 ASN A N 1
ATOM 791 C CA . ASN A 1 99 ? 10.977 21.172 4.965 1 98.25 99 ASN A CA 1
ATOM 792 C C . ASN A 1 99 ? 11.445 20.156 6.012 1 98.25 99 ASN A C 1
ATOM 794 O O . ASN A 1 99 ? 12.57 20.25 6.504 1 98.25 99 ASN A O 1
ATOM 798 N N . ALA A 1 100 ? 10.578 19.234 6.387 1 98.06 100 ALA A N 1
ATOM 799 C CA . ALA A 1 100 ? 10.984 18.188 7.312 1 98.06 100 ALA A CA 1
ATOM 800 C C . ALA A 1 100 ? 12.117 17.344 6.73 1 98.06 100 ALA A C 1
ATOM 802 O O . ALA A 1 100 ? 13.078 17.016 7.426 1 98.06 100 ALA A O 1
ATOM 803 N N . HIS A 1 101 ? 12 17 5.461 1 98.06 101 HIS A N 1
ATOM 804 C CA . HIS A 1 101 ? 13.023 16.203 4.793 1 98.06 101 HIS A CA 1
ATOM 805 C C . HIS A 1 101 ? 14.359 16.938 4.758 1 98.06 101 HIS A C 1
ATOM 807 O O . HIS A 1 101 ? 15.406 16.344 5.035 1 98.06 101 HIS A O 1
ATOM 813 N N . ASN A 1 102 ? 14.289 18.188 4.398 1 97.69 102 ASN A N 1
ATOM 814 C CA . ASN A 1 102 ? 15.5 19 4.371 1 97.69 102 ASN A CA 1
ATOM 815 C C . ASN A 1 102 ? 16.141 19.094 5.75 1 97.69 102 ASN A C 1
ATOM 817 O O . ASN A 1 102 ? 17.375 19.078 5.863 1 97.69 102 ASN A O 1
ATOM 821 N N . CYS A 1 103 ? 15.297 19.219 6.688 1 97.31 103 CYS A N 1
ATOM 822 C CA . CYS A 1 103 ? 15.789 19.25 8.062 1 97.31 103 CYS A CA 1
ATOM 823 C C . CYS A 1 103 ? 16.547 17.969 8.398 1 97.31 103 CYS A C 1
ATOM 825 O O . CYS A 1 103 ? 17.625 18.016 8.984 1 97.31 103 CYS A O 1
ATOM 827 N N . ILE A 1 104 ? 16.031 16.844 8.039 1 96.62 104 ILE A N 1
ATOM 828 C CA . ILE A 1 104 ? 16.672 15.555 8.281 1 96.62 104 ILE A CA 1
ATOM 829 C C . ILE A 1 104 ? 18 15.484 7.52 1 96.62 104 ILE A C 1
ATOM 831 O O . ILE A 1 104 ? 19.031 15.094 8.078 1 96.62 104 ILE A O 1
ATOM 835 N N . LEU A 1 105 ? 18 15.82 6.266 1 95.19 105 LEU A N 1
ATOM 836 C CA . LEU A 1 105 ? 19.172 15.758 5.398 1 95.19 105 LEU A CA 1
ATOM 837 C C . LEU A 1 105 ? 20.297 16.609 5.949 1 95.19 105 LEU A C 1
ATOM 839 O O . LEU A 1 105 ? 21.469 16.266 5.809 1 95.19 105 LEU A O 1
ATOM 843 N N . ASN A 1 106 ? 19.984 17.672 6.562 1 93.62 106 ASN A N 1
ATOM 844 C CA . ASN A 1 106 ? 20.984 18.625 7.008 1 93.62 106 ASN A CA 1
ATOM 845 C C . ASN A 1 106 ? 21.344 18.422 8.477 1 93.62 106 ASN A C 1
ATOM 847 O O . ASN A 1 106 ? 22.125 19.188 9.039 1 93.62 106 ASN A O 1
ATOM 851 N N . SER A 1 107 ? 20.672 17.453 8.992 1 88.5 107 SER A N 1
ATOM 852 C CA . SER A 1 107 ? 20.938 17.234 10.406 1 88.5 107 SER A CA 1
ATOM 853 C C . SER A 1 107 ? 22.281 16.547 10.609 1 88.5 107 SER A C 1
ATOM 855 O O . SER A 1 107 ? 22.609 15.594 9.891 1 88.5 107 SER A O 1
ATOM 857 N N . LEU A 1 108 ? 23.047 17 11.523 1 76.44 108 LEU A N 1
ATOM 858 C CA . LEU A 1 108 ? 24.359 16.469 11.828 1 76.44 108 LEU A CA 1
ATOM 859 C C . LEU A 1 108 ? 24.281 15.398 12.922 1 76.44 108 LEU A C 1
ATOM 861 O O . LEU A 1 108 ? 25.266 14.719 13.203 1 76.44 108 LEU A O 1
ATOM 865 N N . SER A 1 109 ? 23.156 15.375 13.578 1 75.56 109 SER A N 1
ATOM 866 C CA . SER A 1 109 ? 22.984 14.406 14.656 1 75.56 109 SER A CA 1
ATOM 867 C C . SER A 1 109 ? 21.781 13.516 14.422 1 75.56 109 SER A C 1
ATOM 869 O O . SER A 1 109 ? 20.922 13.82 13.578 1 75.56 109 SER A O 1
ATOM 871 N N . ASP A 1 110 ? 21.75 12.438 15.172 1 77.31 110 ASP A N 1
ATOM 872 C CA . ASP A 1 110 ? 20.641 11.492 15.07 1 77.31 110 ASP A CA 1
ATOM 873 C C . ASP A 1 110 ? 19.5 11.898 15.992 1 77.31 110 ASP A C 1
ATOM 875 O O . ASP A 1 110 ? 18.453 11.234 16.016 1 77.31 110 ASP A O 1
ATOM 879 N N . GLU A 1 111 ? 19.641 13.039 16.562 1 85.81 111 GLU A N 1
ATOM 880 C CA . GLU A 1 111 ? 18.578 13.477 17.469 1 85.81 111 GLU A CA 1
ATOM 881 C C . GLU A 1 111 ? 17.406 14.078 16.688 1 85.81 111 GLU A C 1
ATOM 883 O O . GLU A 1 111 ? 17.609 14.781 15.703 1 85.81 111 GLU A O 1
ATOM 888 N N . PRO A 1 112 ? 16.266 13.711 17.141 1 90.06 112 PRO A N 1
ATOM 889 C CA . PRO A 1 112 ? 15.109 14.297 16.469 1 90.06 112 PRO A CA 1
ATOM 890 C C . PRO A 1 112 ? 14.984 15.797 16.703 1 90.06 112 PRO A C 1
ATOM 892 O O . PRO A 1 112 ? 15.359 16.297 17.766 1 90.06 112 PRO A O 1
ATOM 895 N N . LYS A 1 113 ? 14.484 16.531 15.766 1 92.19 113 LYS A N 1
ATOM 896 C CA . LYS A 1 113 ? 14.273 17.984 15.859 1 92.19 113 LYS A CA 1
ATOM 897 C C . LYS A 1 113 ? 12.781 18.312 15.852 1 92.19 113 LYS A C 1
ATOM 899 O O . LYS A 1 113 ? 12.133 18.266 14.805 1 92.19 113 LYS A O 1
ATOM 904 N N . PHE A 1 114 ? 12.281 18.703 17.016 1 92.12 114 PHE A N 1
ATOM 905 C CA . PHE A 1 114 ? 10.859 18.969 17.203 1 92.12 114 PHE A CA 1
ATOM 906 C C . PHE A 1 114 ? 10.633 20.438 17.531 1 92.12 114 PHE A C 1
ATOM 908 O O . PHE A 1 114 ? 10.414 20.797 18.703 1 92.12 114 PHE A O 1
ATOM 915 N N . SER A 1 115 ? 10.555 21.203 16.562 1 87.12 115 SER A N 1
ATOM 916 C CA . SER A 1 115 ? 10.344 22.641 16.766 1 87.12 115 SER A CA 1
ATOM 917 C C . SER A 1 115 ? 8.938 22.922 17.297 1 87.12 115 SER A C 1
ATOM 919 O O . SER A 1 115 ? 8 22.172 17 1 87.12 115 SER A O 1
ATOM 921 N N . ILE A 1 116 ? 8.867 23.969 18.078 1 89.38 116 ILE A N 1
ATOM 922 C CA . ILE A 1 116 ? 7.566 24.422 18.562 1 89.38 116 ILE A CA 1
ATOM 923 C C . ILE A 1 116 ? 6.93 25.359 17.547 1 89.38 116 ILE A C 1
ATOM 925 O O . ILE A 1 116 ? 7.426 26.469 17.312 1 89.38 116 ILE A O 1
ATOM 929 N N . ILE A 1 117 ? 5.918 24.859 17 1 91.19 117 ILE A N 1
ATOM 930 C CA . ILE A 1 117 ? 5.215 25.594 15.953 1 91.19 117 ILE A CA 1
ATOM 931 C C . ILE A 1 117 ? 3.717 25.594 16.25 1 91.19 117 ILE A C 1
ATOM 933 O O . ILE A 1 117 ? 3.191 24.656 16.859 1 91.19 117 ILE A O 1
ATOM 937 N N . HIS A 1 118 ? 3.053 26.656 15.914 1 93.44 118 HIS A N 1
ATOM 938 C CA . HIS A 1 118 ? 1.609 26.734 16.109 1 93.44 118 HIS A CA 1
ATOM 939 C C . HIS A 1 118 ? 0.877 25.719 15.25 1 93.44 118 HIS A C 1
ATOM 941 O O . HIS A 1 118 ? 1.403 25.266 14.227 1 93.44 118 HIS A O 1
ATOM 947 N N . ASP A 1 119 ? -0.302 25.406 15.656 1 95.31 119 ASP A N 1
ATOM 948 C CA . ASP A 1 119 ? -1.134 24.453 14.922 1 95.31 119 ASP A CA 1
ATOM 949 C C . ASP A 1 119 ? -2.043 25.188 13.93 1 95.31 119 ASP A C 1
ATOM 951 O O . ASP A 1 119 ? -2.439 26.328 14.164 1 95.31 119 ASP A O 1
ATOM 955 N N . GLU A 1 120 ? -2.322 24.516 12.883 1 95.56 120 GLU A N 1
ATOM 956 C CA . GLU A 1 120 ? -3.361 24.906 11.93 1 95.56 120 GLU A CA 1
ATOM 957 C C . GLU A 1 120 ? -4.422 23.812 11.805 1 95.56 120 GLU A C 1
ATOM 959 O O . GLU A 1 120 ? -4.234 22.703 12.289 1 95.56 120 GLU A O 1
ATOM 964 N N . ASN A 1 121 ? -5.562 24.266 11.188 1 96.62 121 ASN A N 1
ATOM 965 C CA . ASN A 1 121 ? -6.547 23.234 10.852 1 96.62 121 ASN A CA 1
ATOM 966 C C . ASN A 1 121 ? -6 22.25 9.82 1 96.62 121 ASN A C 1
ATOM 968 O O . ASN A 1 121 ? -5.242 22.641 8.93 1 96.62 121 ASN A O 1
ATOM 972 N N . VAL A 1 122 ? -6.41 21.062 10.031 1 98.19 122 VAL A N 1
ATOM 973 C CA . VAL A 1 122 ? -6.078 20.031 9.055 1 98.19 122 VAL A CA 1
ATOM 974 C C . VAL A 1 122 ? -7.266 19.797 8.125 1 98.19 122 VAL A C 1
ATOM 976 O O . VAL A 1 122 ? -8.414 19.75 8.57 1 98.19 122 VAL A O 1
ATOM 979 N N . VAL A 1 123 ? -7.012 19.75 6.832 1 98.75 123 VAL A N 1
ATOM 980 C CA . VAL A 1 123 ? -8.039 19.453 5.84 1 98.75 123 VAL A CA 1
ATOM 981 C C . VAL A 1 123 ? -7.758 18.078 5.215 1 98.75 123 VAL A C 1
ATOM 983 O O . VAL A 1 123 ? -6.719 17.875 4.582 1 98.75 123 VAL A O 1
ATOM 986 N N . ALA A 1 124 ? -8.68 17.188 5.418 1 98.81 124 ALA A N 1
ATOM 987 C CA . ALA A 1 124 ? -8.602 15.852 4.844 1 98.81 124 ALA A CA 1
ATOM 988 C C . ALA A 1 124 ? -9.625 15.672 3.73 1 98.81 124 ALA A C 1
ATOM 990 O O . ALA A 1 124 ? -10.781 16.062 3.875 1 98.81 124 ALA A O 1
ATOM 991 N N . CYS A 1 125 ? -9.195 15.172 2.623 1 98.88 125 CYS A N 1
ATOM 992 C CA . CYS A 1 125 ? -10.055 14.773 1.515 1 98.88 125 CYS A CA 1
ATOM 993 C C . CYS A 1 125 ? -10.133 13.258 1.398 1 98.88 125 CYS A C 1
ATOM 995 O O . CYS A 1 125 ? -9.125 12.594 1.157 1 98.88 125 CYS A O 1
ATOM 997 N N . HIS A 1 126 ? -11.234 12.727 1.625 1 98.69 126 HIS A N 1
ATOM 998 C CA . HIS A 1 126 ? -11.492 11.297 1.532 1 98.69 126 HIS A CA 1
ATOM 999 C C . HIS A 1 126 ? -12.219 10.945 0.236 1 98.69 126 HIS A C 1
ATOM 1001 O O . HIS A 1 126 ? -13.422 11.203 0.106 1 98.69 126 HIS A O 1
ATOM 1007 N N . PHE A 1 127 ? -11.484 10.336 -0.672 1 98.44 127 PHE A N 1
ATOM 1008 C CA . PHE A 1 127 ? -12.023 10 -1.986 1 98.44 127 PHE A CA 1
ATOM 1009 C C . PHE A 1 127 ? -12.555 8.57 -2.002 1 98.44 127 PHE A C 1
ATOM 1011 O O . PHE A 1 127 ? -11.984 7.68 -1.379 1 98.44 127 PHE A O 1
ATOM 1018 N N . ASP A 1 128 ? -13.547 8.453 -2.771 1 96.44 128 ASP A N 1
ATOM 1019 C CA . ASP A 1 128 ? -14.203 7.16 -2.955 1 96.44 128 ASP A CA 1
ATOM 1020 C C . ASP A 1 128 ? -14.477 6.887 -4.434 1 96.44 128 ASP A C 1
ATOM 1022 O O . ASP A 1 128 ? -15 7.746 -5.141 1 96.44 128 ASP A O 1
ATOM 1026 N N . TYR A 1 129 ? -14.055 5.711 -4.922 1 96.5 129 TYR A N 1
ATOM 1027 C CA . TYR A 1 129 ? -14.344 5.281 -6.285 1 96.5 129 TYR A CA 1
ATOM 1028 C C . TYR A 1 129 ? -15.781 4.777 -6.402 1 96.5 129 TYR A C 1
ATOM 1030 O O . TYR A 1 129 ? -16.172 3.838 -5.707 1 96.5 129 TYR A O 1
ATOM 1038 N N . ASN A 1 130 ? -16.531 5.285 -7.34 1 94.75 130 ASN A N 1
ATOM 1039 C CA . ASN A 1 130 ? -17.953 4.953 -7.473 1 94.75 130 ASN A CA 1
ATOM 1040 C C . ASN A 1 130 ? -18.141 3.533 -8 1 94.75 130 ASN A C 1
ATOM 1042 O O . ASN A 1 130 ? -17.391 3.078 -8.859 1 94.75 130 ASN A O 1
ATOM 1046 N N . ASN A 1 131 ? -19.141 2.844 -7.434 1 93.56 131 ASN A N 1
ATOM 1047 C CA . ASN A 1 131 ? -19.609 1.555 -7.93 1 93.56 131 ASN A CA 1
ATOM 1048 C C . ASN A 1 131 ? -18.484 0.534 -8 1 93.56 131 ASN A C 1
ATOM 1050 O O . ASN A 1 131 ? -18.328 -0.158 -9.008 1 93.56 131 ASN A O 1
ATOM 1054 N N . PHE A 1 132 ? -17.656 0.545 -6.973 1 95.31 132 PHE A N 1
ATOM 1055 C CA . PHE A 1 132 ? -16.469 -0.301 -6.973 1 95.31 132 PHE A CA 1
ATOM 1056 C C . PHE A 1 132 ? -16.859 -1.773 -6.898 1 95.31 132 PHE A C 1
ATOM 1058 O O . PHE A 1 132 ? -16.188 -2.627 -7.484 1 95.31 132 PHE A O 1
ATOM 1065 N N . THR A 1 133 ? -17.922 -2.092 -6.152 1 93.81 133 THR A N 1
ATOM 1066 C CA . THR A 1 133 ? -18.406 -3.467 -6.066 1 93.81 133 THR A CA 1
ATOM 1067 C C . THR A 1 133 ? -18.812 -3.984 -7.445 1 93.81 133 THR A C 1
ATOM 1069 O O . THR A 1 133 ? -18.422 -5.086 -7.836 1 93.81 133 THR A O 1
ATOM 1072 N N . SER A 1 134 ? -19.578 -3.174 -8.117 1 95.25 134 SER A N 1
ATOM 1073 C CA . SER A 1 134 ? -20 -3.555 -9.461 1 95.25 134 SER A CA 1
ATOM 1074 C C . SER A 1 134 ? -18.812 -3.65 -10.414 1 95.25 134 SER A C 1
ATOM 1076 O O . SER A 1 134 ? -18.766 -4.531 -11.273 1 95.25 134 SER A O 1
ATOM 1078 N N . LEU A 1 135 ? -17.906 -2.711 -10.297 1 96.88 135 LEU A N 1
ATOM 1079 C CA . LEU A 1 135 ? -16.703 -2.742 -11.117 1 96.88 135 LEU A CA 1
ATOM 1080 C C . LEU A 1 135 ? -15.93 -4.043 -10.898 1 96.88 135 LEU A C 1
ATOM 1082 O O . LEU A 1 135 ? -15.445 -4.648 -11.859 1 96.88 135 LEU A O 1
ATOM 1086 N N . THR A 1 136 ? -15.789 -4.449 -9.664 1 97.25 136 THR A N 1
ATOM 1087 C CA . THR A 1 136 ? -15.086 -5.68 -9.312 1 97.25 136 THR A CA 1
ATOM 1088 C C . THR A 1 136 ? -15.781 -6.895 -9.93 1 97.25 136 THR A C 1
ATOM 1090 O O . THR A 1 136 ? -15.125 -7.797 -10.445 1 97.25 136 THR A O 1
ATOM 1093 N N . HIS A 1 137 ? -17.094 -6.91 -9.906 1 96.25 137 HIS A N 1
ATOM 1094 C CA . HIS A 1 137 ? -17.859 -8 -10.484 1 96.25 137 HIS A CA 1
ATOM 1095 C C . HIS A 1 137 ? -17.672 -8.078 -11.992 1 96.25 137 HIS A C 1
ATOM 1097 O O . HIS A 1 137 ? -17.594 -9.172 -12.562 1 96.25 137 HIS A O 1
ATOM 1103 N N . GLU A 1 138 ? -17.641 -6.957 -12.562 1 97.06 138 GLU A N 1
ATOM 1104 C CA . GLU A 1 138 ? -17.547 -6.875 -14.023 1 97.06 138 GLU A CA 1
ATOM 1105 C C . GLU A 1 138 ? -16.156 -7.277 -14.508 1 97.06 138 GLU A C 1
ATOM 1107 O O . GLU A 1 138 ? -16.031 -7.93 -15.547 1 97.06 138 GLU A O 1
ATOM 1112 N N . LEU A 1 139 ? -15.125 -6.891 -13.828 1 97.31 139 LEU A N 1
ATOM 1113 C CA . LEU A 1 139 ? -13.75 -7.133 -14.258 1 97.31 139 LEU A CA 1
ATOM 1114 C C . LEU A 1 139 ? -13.141 -8.297 -13.492 1 97.31 139 LEU A C 1
ATOM 1116 O O . LEU A 1 139 ? -13.18 -9.438 -13.945 1 97.31 139 LEU A O 1
ATOM 1120 N N . SER A 1 140 ? -12.609 -8.172 -12.367 1 98.31 140 SER A N 1
ATOM 1121 C CA . SER A 1 140 ? -12.039 -9.086 -11.383 1 98.31 140 SER A CA 1
ATOM 1122 C C . SER A 1 140 ? -11.453 -8.328 -10.195 1 98.31 140 SER A C 1
ATOM 1124 O O . SER A 1 140 ? -11.336 -7.105 -10.234 1 98.31 140 SER A O 1
ATOM 1126 N N . PHE A 1 141 ? -11.141 -9.078 -9.227 1 98.25 141 PHE A N 1
ATOM 1127 C CA . PHE A 1 141 ? -10.57 -8.508 -8.016 1 98.25 141 PHE A CA 1
ATOM 1128 C C . PHE A 1 141 ? -9.344 -7.672 -8.328 1 98.25 141 PHE A C 1
ATOM 1130 O O . PHE A 1 141 ? -9.25 -6.512 -7.926 1 98.25 141 PHE A O 1
ATOM 1137 N N . TYR A 1 142 ? -8.445 -8.172 -9.141 1 98.75 142 TYR A N 1
ATOM 1138 C CA . TYR A 1 142 ? -7.188 -7.492 -9.438 1 98.75 142 TYR A CA 1
ATOM 1139 C C . TYR A 1 142 ? -7.391 -6.402 -10.484 1 98.75 142 TYR A C 1
ATOM 1141 O O . TYR A 1 142 ? -6.777 -5.336 -10.406 1 98.75 142 TYR A O 1
ATOM 1149 N N . ALA A 1 143 ? -8.188 -6.676 -11.453 1 98.31 143 ALA A N 1
ATOM 1150 C CA . ALA A 1 143 ? -8.422 -5.676 -12.492 1 98.31 143 ALA A CA 1
ATOM 1151 C C . ALA A 1 143 ? -9.07 -4.422 -11.906 1 98.31 143 ALA A C 1
ATOM 1153 O O . ALA A 1 143 ? -8.773 -3.305 -12.344 1 98.31 143 ALA A O 1
ATOM 1154 N N . ALA A 1 144 ? -9.969 -4.617 -10.992 1 98.19 144 ALA A N 1
ATOM 1155 C CA . ALA A 1 144 ? -10.555 -3.463 -10.312 1 98.19 144 ALA A CA 1
ATOM 1156 C C . ALA A 1 144 ? -9.492 -2.682 -9.547 1 98.19 144 ALA A C 1
ATOM 1158 O O . ALA A 1 144 ? -9.492 -1.448 -9.562 1 98.19 144 ALA A O 1
ATOM 1159 N N . TYR A 1 145 ? -8.625 -3.41 -8.883 1 98.31 145 TYR A N 1
ATOM 1160 C CA . TYR A 1 145 ? -7.504 -2.787 -8.195 1 98.31 145 TYR A CA 1
ATOM 1161 C C . TYR A 1 145 ? -6.695 -1.916 -9.148 1 98.31 145 TYR A C 1
ATOM 1163 O O . TYR A 1 145 ? -6.332 -0.787 -8.812 1 98.31 145 TYR A O 1
ATOM 1171 N N . MET A 1 146 ? -6.441 -2.379 -10.328 1 97.81 146 MET A N 1
ATOM 1172 C CA . MET A 1 146 ? -5.645 -1.642 -11.305 1 97.81 146 MET A CA 1
ATOM 1173 C C . MET A 1 146 ? -6.34 -0.341 -11.703 1 97.81 146 MET A C 1
ATOM 1175 O O . MET A 1 146 ? -5.676 0.669 -11.945 1 97.81 146 MET A O 1
ATOM 1179 N N . ARG A 1 147 ? -7.621 -0.377 -11.703 1 97.12 147 ARG A N 1
ATOM 1180 C CA . ARG A 1 147 ? -8.375 0.832 -12.023 1 97.12 147 ARG A CA 1
ATOM 1181 C C . ARG A 1 147 ? -8.203 1.889 -10.938 1 97.12 147 ARG A C 1
ATOM 1183 O O . ARG A 1 147 ? -8.047 3.074 -11.242 1 97.12 147 ARG A O 1
ATOM 1190 N N . VAL A 1 148 ? -8.258 1.454 -9.75 1 97.19 148 VAL A N 1
ATOM 1191 C CA . VAL A 1 148 ? -8.102 2.379 -8.625 1 97.19 148 VAL A CA 1
ATOM 1192 C C . VAL A 1 148 ? -6.676 2.92 -8.594 1 97.19 148 VAL A C 1
ATOM 1194 O O . VAL A 1 148 ? -6.461 4.105 -8.328 1 97.19 148 VAL A O 1
ATOM 1197 N N . MET A 1 149 ? -5.707 2.072 -8.891 1 97.19 149 MET A N 1
ATOM 1198 C CA . MET A 1 149 ? -4.312 2.506 -8.852 1 97.19 149 MET A CA 1
ATOM 1199 C C . MET A 1 149 ? -4.031 3.531 -9.945 1 97.19 149 MET A C 1
ATOM 1201 O O . MET A 1 149 ? -3.238 4.453 -9.75 1 97.19 149 MET A O 1
ATOM 1205 N N . ARG A 1 150 ? -4.668 3.357 -11.055 1 96.5 150 ARG A N 1
ATOM 1206 C CA . ARG A 1 150 ? -4.551 4.344 -12.125 1 96.5 150 ARG A CA 1
ATOM 1207 C C . ARG A 1 150 ? -5.109 5.695 -11.695 1 96.5 150 ARG A C 1
ATOM 1209 O O . ARG A 1 150 ? -4.492 6.734 -11.938 1 96.5 150 ARG A O 1
ATOM 1216 N N . LEU A 1 151 ? -6.242 5.586 -11.164 1 96.94 151 LEU A N 1
ATOM 1217 C CA . LEU A 1 151 ? -6.867 6.812 -10.68 1 96.94 151 LEU A CA 1
ATOM 1218 C C . LEU A 1 151 ? -6.012 7.465 -9.594 1 96.94 151 LEU A C 1
ATOM 1220 O O . LEU A 1 151 ? -5.836 8.688 -9.586 1 96.94 151 LEU A O 1
ATOM 1224 N N . TYR A 1 152 ? -5.531 6.652 -8.68 1 97.19 152 TYR A N 1
ATOM 1225 C CA . TYR A 1 152 ? -4.695 7.164 -7.602 1 97.19 152 TYR A CA 1
ATOM 1226 C C . TYR A 1 152 ? -3.473 7.891 -8.156 1 97.19 152 TYR A C 1
ATOM 1228 O O . TYR A 1 152 ? -3.115 8.969 -7.672 1 97.19 152 TYR A O 1
ATOM 1236 N N . SER A 1 153 ? -2.826 7.285 -9.094 1 97.25 153 SER A N 1
ATOM 1237 C CA . SER A 1 153 ? -1.646 7.895 -9.695 1 97.25 153 SER A CA 1
ATOM 1238 C C . SER A 1 153 ? -1.973 9.266 -10.289 1 97.25 153 SER A C 1
ATOM 1240 O O . SER A 1 153 ? -1.261 10.242 -10.031 1 97.25 153 SER A O 1
ATOM 1242 N N . LYS A 1 154 ? -3.01 9.344 -10.984 1 95.94 154 LYS A N 1
ATOM 1243 C CA . LYS A 1 154 ? -3.418 10.594 -11.617 1 95.94 154 LYS A CA 1
ATOM 1244 C C . LYS A 1 154 ? -3.812 11.633 -10.578 1 95.94 154 LYS A C 1
ATOM 1246 O O . LYS A 1 154 ? -3.387 12.789 -10.648 1 95.94 154 LYS A O 1
ATOM 1251 N N . LEU A 1 155 ? -4.633 11.211 -9.656 1 97.38 155 LEU A N 1
ATOM 1252 C CA . LEU A 1 155 ? -5.156 12.109 -8.625 1 97.38 155 LEU A CA 1
ATOM 1253 C C . LEU A 1 155 ? -4.031 12.633 -7.742 1 97.38 155 LEU A C 1
ATOM 1255 O O . LEU A 1 155 ? -4.008 13.82 -7.402 1 97.38 155 LEU A O 1
ATOM 1259 N N . SER A 1 156 ? -3.109 11.773 -7.379 1 98 156 SER A N 1
ATOM 1260 C CA . SER A 1 156 ? -2.01 12.156 -6.5 1 98 156 SER A CA 1
ATOM 1261 C C . SER A 1 156 ? -1.101 13.188 -7.168 1 98 156 SER A C 1
ATOM 1263 O O . SER A 1 156 ? -0.569 14.078 -6.508 1 98 156 SER A O 1
ATOM 1265 N N . ASP A 1 157 ? -0.927 13.094 -8.484 1 97.81 157 ASP A N 1
ATOM 1266 C CA . ASP A 1 157 ? -0.131 14.07 -9.219 1 97.81 157 ASP A CA 1
ATOM 1267 C C . ASP A 1 157 ? -0.764 15.453 -9.156 1 97.81 157 ASP A C 1
ATOM 1269 O O . ASP A 1 157 ? -0.082 16.438 -8.867 1 97.81 157 ASP A O 1
ATOM 1273 N N . SER A 1 158 ? -2.002 15.508 -9.391 1 97.75 158 SER A N 1
ATOM 1274 C CA . SER A 1 158 ? -2.723 16.781 -9.359 1 97.75 158 SER A CA 1
ATOM 1275 C C . SER A 1 158 ? -2.701 17.391 -7.965 1 97.75 158 SER A C 1
ATOM 1277 O O . SER A 1 158 ? -2.484 18.594 -7.812 1 97.75 158 SER A O 1
ATOM 1279 N N . ILE A 1 159 ? -2.922 16.578 -7.004 1 98.56 159 ILE A N 1
ATOM 1280 C CA . ILE A 1 159 ? -2.98 17.031 -5.621 1 98.56 159 ILE A CA 1
ATOM 1281 C C . ILE A 1 159 ? -1.604 17.531 -5.184 1 98.56 159 ILE A C 1
ATOM 1283 O O . ILE A 1 159 ? -1.497 18.547 -4.492 1 98.56 159 ILE A O 1
ATOM 1287 N N . TYR A 1 160 ? -0.604 16.812 -5.629 1 98.62 160 TYR A N 1
ATOM 1288 C CA . TYR A 1 160 ? 0.758 17.234 -5.316 1 98.62 160 TYR A CA 1
ATOM 1289 C C . TYR A 1 160 ? 1.075 18.578 -5.957 1 98.62 160 TYR A C 1
ATOM 1291 O O . TYR A 1 160 ? 1.765 19.406 -5.359 1 98.62 160 TYR A O 1
ATOM 1299 N N . ASP A 1 161 ? 0.568 18.828 -7.129 1 97.62 161 ASP A N 1
ATOM 1300 C CA . ASP A 1 161 ? 0.818 20.062 -7.863 1 97.62 161 ASP A CA 1
ATOM 1301 C C . ASP A 1 161 ? 0.324 21.281 -7.078 1 97.62 161 ASP A C 1
ATOM 1303 O O . ASP A 1 161 ? 0.923 22.359 -7.148 1 97.62 161 ASP A O 1
ATOM 1307 N N . PHE A 1 162 ? -0.637 21.094 -6.293 1 96.31 162 PHE A N 1
ATOM 1308 C CA . PHE A 1 162 ? -1.11 22.266 -5.582 1 96.31 162 PHE A CA 1
ATOM 1309 C C . PHE A 1 162 ? -0.765 22.188 -4.102 1 96.31 162 PHE A C 1
ATOM 1311 O O . PHE A 1 162 ? -1.303 22.953 -3.291 1 96.31 162 PHE A O 1
ATOM 1318 N N . GLY A 1 163 ? 0.027 21.234 -3.775 1 98.31 163 GLY A N 1
ATOM 1319 C CA . GLY A 1 163 ? 0.688 21.297 -2.48 1 98.31 163 GLY A CA 1
ATOM 1320 C C . GLY A 1 163 ? 0.219 20.219 -1.519 1 98.31 163 GLY A C 1
ATOM 1321 O O . GLY A 1 163 ? 0.614 20.219 -0.352 1 98.31 163 GLY A O 1
ATOM 1322 N N . GLY A 1 164 ? -0.66 19.297 -1.973 1 98.69 164 GLY A N 1
ATOM 1323 C CA . GLY A 1 164 ? -1.181 18.25 -1.102 1 98.69 164 GLY A CA 1
ATOM 1324 C C . GLY A 1 164 ? -0.327 17 -1.095 1 98.69 164 GLY A C 1
ATOM 1325 O O . GLY A 1 164 ? 0.608 16.875 -1.888 1 98.69 164 GLY A O 1
ATOM 1326 N N . ILE A 1 165 ? -0.589 16.141 -0.141 1 98.69 165 ILE A N 1
ATOM 1327 C CA . ILE A 1 165 ? -0.045 14.789 -0.088 1 98.69 165 ILE A CA 1
ATOM 1328 C C . ILE A 1 165 ? -1.186 13.781 0.007 1 98.69 165 ILE A C 1
ATOM 1330 O O . ILE A 1 165 ? -2.227 14.062 0.604 1 98.69 165 ILE A O 1
ATOM 1334 N N . SER A 1 166 ? -1.011 12.641 -0.637 1 98.5 166 SER A N 1
ATOM 1335 C CA . SER A 1 166 ? -2.09 11.664 -0.724 1 98.5 166 SER A CA 1
ATOM 1336 C C . SER A 1 166 ? -1.593 10.258 -0.39 1 98.5 166 SER A C 1
ATOM 1338 O O . SER A 1 166 ? -0.385 10.016 -0.355 1 98.5 166 SER A O 1
ATOM 1340 N N . GLN A 1 167 ? -2.484 9.414 -0.083 1 98 167 GLN A N 1
ATOM 1341 C CA . GLN A 1 167 ? -2.215 8.016 0.214 1 98 167 GLN A CA 1
ATOM 1342 C C . GLN A 1 167 ? -3.398 7.133 -0.17 1 98 167 GLN A C 1
ATOM 1344 O O . GLN A 1 167 ? -4.555 7.52 0.018 1 98 167 GLN A O 1
ATOM 1349 N N . TYR A 1 168 ? -3.092 6.055 -0.789 1 97.56 168 TYR A N 1
ATOM 1350 C CA . TYR A 1 168 ? -4.078 4.992 -0.979 1 97.56 168 TYR A CA 1
ATOM 1351 C C . TYR A 1 168 ? -4.355 4.266 0.33 1 97.56 168 TYR A C 1
ATOM 1353 O O . TYR A 1 168 ? -3.428 3.896 1.053 1 97.56 168 TYR A O 1
ATOM 1361 N N . LEU A 1 169 ? -5.66 4.043 0.701 1 97.19 169 LEU A N 1
ATOM 1362 C CA . LEU A 1 169 ? -6.016 3.475 1.997 1 97.19 169 LEU A CA 1
ATOM 1363 C C . LEU A 1 169 ? -6.395 2.004 1.859 1 97.19 169 LEU A C 1
ATOM 1365 O O . LEU A 1 169 ? -6.438 1.272 2.852 1 97.19 169 LEU A O 1
ATOM 1369 N N . GLY A 1 170 ? -6.762 1.602 0.627 1 96.44 170 GLY A N 1
ATOM 1370 C CA . GLY A 1 170 ? -7.277 0.263 0.394 1 96.44 170 GLY A CA 1
ATOM 1371 C C . GLY A 1 170 ? -8.656 0.258 -0.244 1 96.44 170 GLY A C 1
ATOM 1372 O O . GLY A 1 170 ? -9.453 1.165 -0.011 1 96.44 170 GLY A O 1
ATOM 1373 N N . GLY A 1 171 ? -8.945 -0.753 -0.965 1 96.69 171 GLY A N 1
ATOM 1374 C CA . GLY 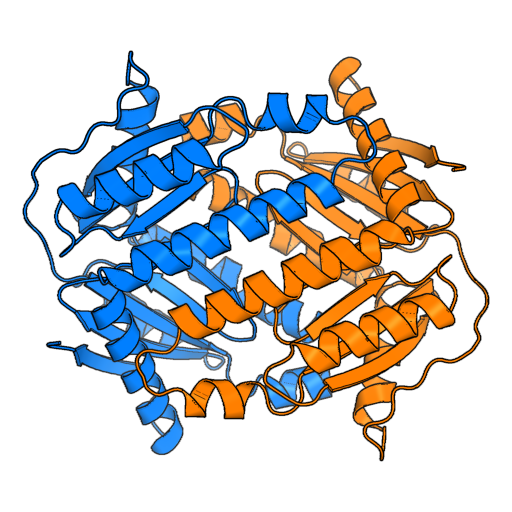A 1 171 ? -10.219 -0.805 -1.659 1 96.69 171 GLY A CA 1
ATOM 1375 C C . GLY A 1 171 ? -10.383 0.298 -2.689 1 96.69 171 GLY A C 1
ATOM 1376 O O . GLY A 1 171 ? -9.555 0.448 -3.584 1 96.69 171 GLY A O 1
ATOM 1377 N N . ASP A 1 172 ? -11.398 1.036 -2.471 1 96.88 172 ASP A N 1
ATOM 1378 C CA . ASP A 1 172 ? -11.727 2.115 -3.395 1 96.88 172 ASP A CA 1
ATOM 1379 C C . ASP A 1 172 ? -11.492 3.48 -2.752 1 96.88 172 ASP A C 1
ATOM 1381 O O . ASP A 1 172 ? -12.031 4.492 -3.213 1 96.88 172 ASP A O 1
ATOM 1385 N N . ASN A 1 173 ? -10.688 3.463 -1.652 1 97.69 173 ASN A N 1
ATOM 1386 C CA . ASN A 1 173 ? -10.539 4.688 -0.872 1 97.69 173 ASN A CA 1
ATOM 1387 C C . ASN A 1 173 ? -9.133 5.273 -1.016 1 97.69 173 ASN A C 1
ATOM 1389 O O . ASN A 1 173 ? -8.148 4.535 -1.047 1 97.69 173 ASN A O 1
ATOM 1393 N N . MET A 1 174 ? -9.047 6.566 -1.127 1 97.94 174 MET A N 1
ATOM 1394 C CA . MET A 1 174 ? -7.828 7.367 -1.109 1 97.94 174 MET A CA 1
ATOM 1395 C C . MET A 1 174 ? -8.008 8.617 -0.25 1 97.94 174 MET A C 1
ATOM 1397 O O . MET A 1 174 ? -9.125 9.133 -0.129 1 97.94 174 MET A O 1
ATOM 1401 N N . ILE A 1 175 ? -6.926 9.055 0.272 1 98.75 175 ILE A N 1
ATOM 1402 C CA . ILE A 1 175 ? -7.012 10.266 1.089 1 98.75 175 ILE A CA 1
ATOM 1403 C C . ILE A 1 175 ? -5.984 11.289 0.609 1 98.75 175 ILE A C 1
ATOM 1405 O O . ILE A 1 175 ? -5.012 10.93 -0.061 1 98.75 175 ILE A O 1
ATOM 1409 N N . ALA A 1 176 ? -6.262 12.516 0.904 1 98.75 176 ALA A N 1
ATOM 1410 C CA . ALA A 1 176 ? -5.309 13.609 0.708 1 98.75 176 ALA A CA 1
ATOM 1411 C C . ALA A 1 176 ? -5.406 14.633 1.835 1 98.75 176 ALA A C 1
ATOM 1413 O O . ALA A 1 176 ? -6.48 14.836 2.406 1 98.75 176 ALA A O 1
ATOM 1414 N N . PHE A 1 177 ? -4.34 15.172 2.152 1 98.88 177 PHE A N 1
ATOM 1415 C CA . PHE A 1 177 ? -4.27 16.328 3.035 1 98.88 177 PHE A CA 1
ATOM 1416 C C . PHE A 1 177 ? -3.797 17.562 2.275 1 98.88 177 PHE A C 1
ATOM 1418 O O . PHE A 1 177 ? -2.811 17.5 1.538 1 98.88 177 PHE A O 1
ATOM 1425 N N . ILE A 1 178 ? -4.523 18.625 2.438 1 98.81 178 ILE A N 1
ATOM 1426 C CA . ILE A 1 178 ? -4.297 19.812 1.614 1 98.81 178 ILE A CA 1
ATOM 1427 C C . ILE A 1 178 ? -4.395 21.062 2.479 1 98.81 178 ILE A C 1
ATOM 1429 O O . ILE A 1 178 ? -4.77 20.984 3.65 1 98.81 178 ILE A O 1
ATOM 1433 N N . ASP A 1 179 ? -3.949 22.125 1.85 1 97.88 179 ASP A N 1
ATOM 1434 C CA . ASP A 1 179 ? -4.191 23.438 2.438 1 97.88 179 ASP A CA 1
ATOM 1435 C C . ASP A 1 179 ? -5.648 23.859 2.252 1 97.88 179 ASP A C 1
ATOM 1437 O O . ASP A 1 179 ? -6.25 23.609 1.206 1 97.88 179 ASP A O 1
ATOM 1441 N N . GLU A 1 180 ? -6.172 24.547 3.229 1 96.94 180 GLU A N 1
ATOM 1442 C CA . GLU A 1 180 ? -7.57 24.953 3.195 1 96.94 180 GLU A CA 1
ATOM 1443 C C . GLU A 1 180 ? -7.859 25.828 1.981 1 96.94 180 GLU A C 1
ATOM 1445 O O . GLU A 1 180 ? -8.953 25.781 1.421 1 96.94 180 GLU A O 1
ATOM 1450 N N . ASP A 1 181 ? -6.945 26.547 1.492 1 96.75 181 ASP A N 1
ATOM 1451 C CA . ASP A 1 181 ? -7.105 27.5 0.391 1 96.75 181 ASP A CA 1
ATOM 1452 C C . ASP A 1 181 ? -7.238 26.766 -0.943 1 96.75 181 ASP A C 1
ATOM 1454 O O . ASP A 1 181 ? -7.621 27.375 -1.95 1 96.75 181 ASP A O 1
ATOM 1458 N N . THR A 1 182 ? -6.984 25.438 -0.926 1 97.62 182 THR A N 1
ATOM 1459 C CA . THR A 1 182 ? -6.984 24.719 -2.197 1 97.62 182 THR A CA 1
ATOM 1460 C C . THR A 1 182 ? -8.188 23.781 -2.295 1 97.62 182 THR A C 1
ATOM 1462 O O . THR A 1 182 ? -8.25 22.938 -3.189 1 97.62 182 THR A O 1
ATOM 1465 N N . ILE A 1 183 ? -9.094 23.969 -1.442 1 98.44 183 ILE A N 1
ATOM 1466 C CA . ILE A 1 183 ? -10.289 23.125 -1.429 1 98.44 183 ILE A CA 1
ATOM 1467 C C . ILE A 1 183 ? -11.016 23.234 -2.768 1 98.44 183 ILE A C 1
ATOM 1469 O O . ILE A 1 183 ? -11.477 22.234 -3.314 1 98.44 183 ILE A O 1
ATOM 1473 N N . ASP A 1 184 ? -11.055 24.406 -3.277 1 98.19 184 ASP A N 1
ATOM 1474 C CA . ASP A 1 184 ? -11.75 24.641 -4.539 1 98.19 184 ASP A CA 1
ATOM 1475 C C . ASP A 1 184 ? -11.117 23.828 -5.668 1 98.19 184 ASP A C 1
ATOM 1477 O O . ASP A 1 184 ? -11.805 23.406 -6.598 1 98.19 184 ASP A O 1
ATOM 1481 N N . LYS A 1 185 ? -9.844 23.641 -5.617 1 98.19 185 LYS A N 1
ATOM 1482 C CA . LYS A 1 185 ? -9.156 22.859 -6.641 1 98.19 185 LYS A CA 1
ATOM 1483 C C . LYS A 1 185 ? -9.547 21.391 -6.57 1 98.19 185 LYS A C 1
ATOM 1485 O O . LYS A 1 185 ? -9.703 20.734 -7.602 1 98.19 185 LYS A O 1
ATOM 1490 N N . ILE A 1 186 ? -9.742 20.875 -5.359 1 98.44 186 ILE A N 1
ATOM 1491 C CA . ILE A 1 186 ? -10.203 19.5 -5.164 1 98.44 186 ILE A CA 1
ATOM 1492 C C . ILE A 1 186 ? -11.602 19.328 -5.746 1 98.44 186 ILE A C 1
ATOM 1494 O O . ILE A 1 186 ? -11.883 18.359 -6.457 1 98.44 186 ILE A O 1
ATOM 1498 N N . ILE A 1 187 ? -12.391 20.297 -5.418 1 98 187 ILE A N 1
ATOM 1499 C CA . ILE A 1 187 ? -13.781 20.266 -5.879 1 98 187 ILE A CA 1
ATOM 1500 C C . ILE A 1 187 ? -13.812 20.266 -7.406 1 98 187 ILE A C 1
ATOM 1502 O O . ILE A 1 187 ? -14.531 19.469 -8.016 1 98 187 ILE A O 1
ATOM 1506 N N . LYS A 1 188 ? -13.039 21.047 -8 1 97.75 188 LYS A N 1
ATOM 1507 C CA . LYS A 1 188 ? -12.984 21.125 -9.453 1 97.75 188 LYS A CA 1
ATOM 1508 C C . LYS A 1 188 ? -12.539 19.797 -10.062 1 97.75 188 LYS A C 1
ATOM 1510 O O . LYS A 1 188 ? -13.078 19.375 -11.078 1 97.75 188 LYS A O 1
ATOM 1515 N N . ILE A 1 189 ? -11.562 19.172 -9.453 1 97.25 189 ILE A N 1
ATOM 1516 C CA . ILE A 1 189 ? -11.078 17.875 -9.922 1 97.25 189 ILE A CA 1
ATOM 1517 C C . ILE A 1 189 ? -12.211 16.859 -9.883 1 97.25 189 ILE A C 1
ATOM 1519 O O . ILE A 1 189 ? -12.453 16.141 -10.867 1 97.25 189 ILE A O 1
ATOM 1523 N N . VAL A 1 190 ? -12.891 16.797 -8.82 1 97 190 VAL A N 1
ATOM 1524 C CA . VAL A 1 190 ? -13.914 15.789 -8.602 1 97 190 VAL A CA 1
ATOM 1525 C C . VAL A 1 190 ? -15.102 16.047 -9.531 1 97 190 VAL A C 1
ATOM 1527 O O . VAL A 1 190 ? -15.719 15.102 -10.031 1 97 190 VAL A O 1
ATOM 1530 N N . GLU A 1 191 ? -15.398 17.266 -9.727 1 96 191 GLU A N 1
ATOM 1531 C CA . GLU A 1 191 ? -16.5 17.609 -10.617 1 96 191 GLU A CA 1
ATOM 1532 C C . GLU A 1 191 ? -16.203 17.188 -12.055 1 96 191 GLU A C 1
ATOM 1534 O O . GLU A 1 191 ? -17.125 16.953 -12.836 1 96 191 GLU A O 1
ATOM 1539 N N . ASN A 1 192 ? -14.938 17.016 -12.359 1 95.38 192 ASN A N 1
ATOM 1540 C CA . ASN A 1 192 ? -14.547 16.656 -13.719 1 95.38 192 ASN A CA 1
ATOM 1541 C C . ASN A 1 192 ? -14.273 15.156 -13.844 1 95.38 192 ASN A C 1
ATOM 1543 O O . ASN A 1 192 ? -13.828 14.695 -14.891 1 95.38 192 ASN A O 1
ATOM 1547 N N . MET A 1 193 ? -14.477 14.414 -12.773 1 94.56 193 MET A N 1
ATOM 1548 C CA . MET A 1 193 ? -14.273 12.969 -12.773 1 94.56 193 MET A CA 1
ATOM 1549 C C . MET A 1 193 ? -15.523 12.242 -12.289 1 94.56 193 MET A C 1
ATOM 1551 O O . MET A 1 193 ? -15.742 12.094 -11.086 1 94.56 193 MET A O 1
ATOM 1555 N N . ASP A 1 194 ? -16.203 11.633 -13.148 1 91 194 ASP A N 1
ATOM 1556 C CA . ASP A 1 194 ? -17.484 11.023 -12.836 1 91 194 ASP A CA 1
ATOM 1557 C C . ASP A 1 194 ? -17.312 9.781 -11.969 1 91 194 ASP A C 1
ATOM 1559 O O . ASP A 1 194 ? -18.25 9.359 -11.289 1 91 194 ASP A O 1
ATOM 1563 N N . GLU A 1 195 ? -16.141 9.344 -11.898 1 94.12 195 GLU A N 1
ATOM 1564 C CA . GLU A 1 195 ? -15.938 8.047 -11.258 1 94.12 195 GLU A CA 1
ATOM 1565 C C . GLU A 1 195 ? -15.703 8.195 -9.758 1 94.12 195 GLU A C 1
ATOM 1567 O O . GLU A 1 195 ? -15.68 7.211 -9.023 1 94.12 195 GLU A O 1
ATOM 1572 N N . ILE A 1 196 ? -15.602 9.453 -9.273 1 97.25 196 ILE A N 1
ATOM 1573 C CA . ILE A 1 196 ? -15.18 9.562 -7.879 1 97.25 196 ILE A CA 1
ATOM 1574 C C . ILE A 1 196 ? -16.078 10.562 -7.152 1 97.25 196 ILE A C 1
ATOM 1576 O O . ILE A 1 196 ? -16.734 11.391 -7.785 1 97.25 196 ILE A O 1
ATOM 1580 N N . LYS A 1 197 ? -16.125 10.461 -5.859 1 97.69 197 LYS A N 1
ATOM 1581 C CA . LYS A 1 197 ? -16.688 11.398 -4.887 1 97.69 197 LYS A CA 1
ATOM 1582 C C . LYS A 1 197 ? -15.664 11.734 -3.805 1 97.69 197 LYS A C 1
ATOM 1584 O O . LYS A 1 197 ? -14.688 11.008 -3.617 1 97.69 197 LYS A O 1
ATOM 1589 N N . VAL A 1 198 ? -15.961 12.859 -3.197 1 98.56 198 VAL A N 1
ATOM 1590 C CA . VAL A 1 198 ? -15 13.242 -2.168 1 98.56 198 VAL A CA 1
ATOM 1591 C C . VAL A 1 198 ? -15.734 13.844 -0.972 1 98.56 198 VAL A C 1
ATOM 1593 O O . VAL A 1 198 ? -16.641 14.672 -1.141 1 98.56 198 VAL A O 1
ATOM 1596 N N . GLY A 1 199 ? -15.477 13.32 0.224 1 98.38 199 GLY A N 1
ATOM 1597 C CA . GLY A 1 199 ? -15.766 14.008 1.476 1 98.38 199 GLY A CA 1
ATOM 1598 C C . GLY A 1 199 ? -14.594 14.812 2 1 98.38 199 GLY A C 1
ATOM 1599 O O . GLY A 1 199 ? -13.477 14.305 2.1 1 98.38 199 GLY A O 1
ATOM 1600 N N . ILE A 1 200 ? -14.844 16.047 2.322 1 98.75 200 ILE A N 1
ATOM 1601 C CA . ILE A 1 200 ? -13.797 16.922 2.832 1 98.75 200 ILE A CA 1
ATOM 1602 C C . ILE A 1 200 ? -14.078 17.266 4.293 1 98.75 200 ILE A C 1
ATOM 1604 O O . ILE A 1 200 ? -15.164 17.75 4.629 1 98.75 200 ILE A O 1
ATOM 1608 N N . GLY A 1 201 ? -13.086 16.953 5.125 1 98.62 201 GLY A N 1
ATOM 1609 C CA . GLY A 1 201 ? -13.195 17.25 6.543 1 98.62 201 GLY A CA 1
ATOM 1610 C C . GLY A 1 201 ? -12.164 18.25 7.023 1 98.62 201 GLY A C 1
ATOM 1611 O O . GLY A 1 201 ? -11.008 18.219 6.594 1 98.62 201 GLY A O 1
ATOM 1612 N N . ILE A 1 202 ? -12.562 19.172 7.859 1 98.56 202 ILE A N 1
ATOM 1613 C CA . ILE A 1 202 ? -11.68 20.141 8.492 1 98.56 202 ILE A CA 1
ATOM 1614 C C . ILE A 1 202 ? -11.695 19.938 10.008 1 98.56 202 ILE A C 1
ATOM 1616 O O . ILE A 1 202 ? -12.766 19.906 10.625 1 98.56 202 ILE A O 1
ATOM 1620 N N . GLY A 1 203 ? -10.531 19.703 10.578 1 97.69 203 GLY A N 1
ATOM 1621 C CA . GLY A 1 203 ? -10.422 19.484 12.016 1 97.69 203 GLY A CA 1
ATOM 1622 C C . GLY A 1 203 ? -9.156 20.062 12.617 1 97.69 203 GLY A C 1
ATOM 1623 O O . GLY A 1 203 ? -8.281 20.547 11.891 1 97.69 203 GLY A O 1
ATOM 1624 N N . LYS A 1 204 ? -9.055 19.984 13.953 1 96.94 204 LYS A N 1
ATOM 1625 C CA . LYS A 1 204 ? -7.91 20.531 14.688 1 96.94 204 LYS A CA 1
ATOM 1626 C C . LYS A 1 204 ? -6.715 19.594 14.609 1 96.94 204 LYS A C 1
ATOM 1628 O O . LYS A 1 204 ? -5.586 19.984 14.914 1 96.94 204 LYS A O 1
ATOM 1633 N N . ASN A 1 205 ? -7.008 18.359 14.266 1 97.56 205 ASN A N 1
ATOM 1634 C CA . ASN A 1 205 ? -5.977 17.359 14.016 1 97.56 205 ASN A CA 1
ATOM 1635 C C . ASN A 1 205 ? -6.387 16.406 12.898 1 97.56 205 ASN A C 1
ATOM 1637 O O . ASN A 1 205 ? -7.512 16.469 12.398 1 97.56 205 ASN A O 1
ATOM 1641 N N . ALA A 1 206 ? -5.508 15.609 12.508 1 97.94 206 ALA A N 1
ATOM 1642 C CA . ALA A 1 206 ? -5.723 14.758 11.344 1 97.94 206 ALA A CA 1
ATOM 1643 C C . ALA A 1 206 ? -6.875 13.781 11.57 1 97.94 206 ALA A C 1
ATOM 1645 O O . ALA A 1 206 ? -7.66 13.516 10.664 1 97.94 206 ALA A O 1
ATOM 1646 N N . ARG A 1 207 ? -7.016 13.25 12.75 1 97.69 207 ARG A N 1
ATOM 1647 C CA . ARG A 1 207 ? -8.078 12.281 13.031 1 97.69 207 ARG A CA 1
ATOM 1648 C C . ARG A 1 207 ? -9.453 12.938 12.922 1 97.69 207 ARG A C 1
ATOM 1650 O O . ARG A 1 207 ? -10.367 12.375 12.32 1 97.69 207 ARG A O 1
ATOM 1657 N N . SER A 1 208 ? -9.562 14.094 13.531 1 97.56 208 SER A N 1
ATOM 1658 C CA . SER A 1 208 ? -10.836 14.789 13.453 1 97.56 208 SER A CA 1
ATOM 1659 C C . SER A 1 208 ? -11.164 15.188 12.023 1 97.56 208 SER A C 1
ATOM 1661 O O . SER A 1 208 ? -12.32 15.125 11.602 1 97.56 208 SER A O 1
ATOM 1663 N N . ALA A 1 209 ? -10.164 15.633 11.289 1 98.38 209 ALA A N 1
ATOM 1664 C CA . ALA A 1 209 ? -10.367 15.953 9.883 1 98.38 209 ALA A CA 1
ATOM 1665 C C . ALA A 1 209 ? -10.844 14.734 9.102 1 98.38 209 ALA A C 1
ATOM 1667 O O . ALA A 1 209 ? -11.781 14.82 8.305 1 98.38 209 ALA A O 1
ATOM 1668 N N . MET A 1 210 ? -10.25 13.578 9.344 1 98.19 210 MET A N 1
ATOM 1669 C CA . MET A 1 210 ? -10.617 12.344 8.664 1 98.19 210 MET A CA 1
ATOM 1670 C C . MET A 1 210 ? -12.031 11.914 9.039 1 98.19 210 MET A C 1
ATOM 1672 O O . MET A 1 210 ? -12.781 11.43 8.188 1 98.19 210 MET A O 1
ATOM 1676 N N . ALA A 1 211 ? -12.32 12.047 10.289 1 97.88 211 ALA A N 1
ATOM 1677 C CA . ALA A 1 211 ? -13.68 11.727 10.727 1 97.88 211 ALA A CA 1
ATOM 1678 C C . ALA A 1 211 ? -14.703 12.602 10.016 1 97.88 211 ALA A C 1
ATOM 1680 O O . ALA A 1 211 ? -15.766 12.117 9.609 1 97.88 211 ALA A O 1
ATOM 1681 N N . GLY A 1 212 ? -14.391 13.898 9.945 1 98.25 212 GLY A N 1
ATOM 1682 C CA . GLY A 1 212 ? -15.258 14.797 9.195 1 98.25 212 GLY A CA 1
ATOM 1683 C C . GLY A 1 212 ? -15.398 14.406 7.738 1 98.25 212 GLY A C 1
ATOM 1684 O O . GLY A 1 212 ? -16.5 14.438 7.188 1 98.25 212 GLY A O 1
ATOM 1685 N N . ALA A 1 213 ? -14.312 14.094 7.098 1 98.38 213 ALA A N 1
ATOM 1686 C CA . ALA A 1 213 ? -14.328 13.688 5.691 1 98.38 213 ALA A CA 1
ATOM 1687 C C . ALA A 1 213 ? -15.164 12.43 5.492 1 98.38 213 ALA A C 1
ATOM 1689 O O . ALA A 1 213 ? -15.906 12.312 4.516 1 98.38 213 ALA A O 1
ATOM 1690 N N . THR A 1 214 ? -15 11.445 6.398 1 97.31 214 THR A N 1
ATOM 1691 C CA . THR A 1 214 ? -15.781 10.211 6.355 1 97.31 214 THR A CA 1
ATOM 1692 C C . THR A 1 214 ? -17.266 10.516 6.504 1 97.31 214 THR A C 1
ATOM 1694 O O . THR A 1 214 ? -18.094 9.961 5.777 1 97.31 214 THR A O 1
ATOM 1697 N N . ARG A 1 215 ? -17.562 11.336 7.438 1 96.88 215 ARG A N 1
ATOM 1698 C CA . ARG A 1 215 ? -18.953 11.734 7.621 1 96.88 215 ARG A CA 1
ATOM 1699 C C . ARG A 1 215 ? -19.516 12.359 6.348 1 96.88 215 ARG A C 1
ATOM 1701 O O . ARG A 1 215 ? -20.641 12.055 5.945 1 96.88 215 ARG A O 1
ATOM 1708 N N . ALA A 1 216 ? -18.75 13.258 5.777 1 97.31 216 ALA A N 1
ATOM 1709 C CA . ALA A 1 216 ? -19.156 13.898 4.527 1 97.31 216 ALA A CA 1
ATOM 1710 C C . ALA A 1 216 ? -19.469 12.859 3.453 1 97.31 216 ALA A C 1
ATOM 1712 O O . ALA A 1 216 ? -20.484 12.945 2.768 1 97.31 216 ALA A O 1
ATOM 1713 N N . LEU A 1 217 ? -18.641 11.812 3.301 1 96 217 LEU A N 1
ATOM 1714 C CA . LEU A 1 217 ? -18.859 10.758 2.318 1 96 217 LEU A CA 1
ATOM 1715 C C . LEU A 1 217 ? -20.141 9.984 2.625 1 96 217 LEU A C 1
ATOM 1717 O O . LEU A 1 217 ? -20.891 9.633 1.713 1 96 217 LEU A O 1
ATOM 1721 N N . ASP A 1 218 ? -20.312 9.727 3.9 1 94.19 218 ASP A N 1
ATOM 1722 C CA . ASP A 1 218 ? -21.516 9.008 4.301 1 94.19 218 ASP A CA 1
ATOM 1723 C C . ASP A 1 218 ? -22.766 9.789 3.926 1 94.19 218 ASP A C 1
ATOM 1725 O O . ASP A 1 218 ? -23.766 9.203 3.488 1 94.19 218 ASP A O 1
ATOM 1729 N N . GLU A 1 219 ? -22.656 11.008 4.086 1 94.06 219 GLU A N 1
ATOM 1730 C CA . GLU A 1 219 ? -23.797 11.859 3.756 1 94.06 219 GLU A CA 1
ATOM 1731 C C . GLU A 1 219 ? -24.016 11.914 2.248 1 94.06 219 GLU A C 1
ATOM 1733 O O . GLU A 1 219 ? -25.172 11.961 1.791 1 94.06 219 GLU A O 1
ATOM 1738 N N . ILE A 1 220 ? -23 11.969 1.454 1 94.19 220 ILE A N 1
ATOM 1739 C CA . ILE A 1 220 ? -23.125 11.938 0 1 94.19 220 ILE A CA 1
ATOM 1740 C C . ILE A 1 220 ? -23.828 10.656 -0.439 1 94.19 220 ILE A C 1
ATOM 1742 O O . ILE A 1 220 ? -24.703 10.688 -1.309 1 94.19 220 ILE A O 1
ATOM 1746 N N . ARG A 1 221 ? -23.438 9.539 0.125 1 87.5 221 ARG A N 1
ATOM 1747 C CA . ARG A 1 221 ? -23.984 8.234 -0.237 1 87.5 221 ARG A CA 1
ATOM 1748 C C . ARG A 1 221 ? -25.469 8.148 0.105 1 87.5 221 ARG A C 1
ATOM 1750 O O . ARG A 1 221 ? -26.25 7.527 -0.625 1 87.5 221 ARG A O 1
ATOM 1757 N N . SER A 1 222 ? -25.812 8.703 1.091 1 86.88 222 SER A N 1
ATOM 1758 C CA . SER A 1 222 ? -27.188 8.633 1.551 1 86.88 222 SER A CA 1
ATOM 1759 C C . SER A 1 222 ? -28.094 9.516 0.707 1 86.88 222 SER A C 1
ATOM 1761 O O . SER A 1 222 ? -29.25 9.156 0.435 1 86.88 222 SER A O 1
ATOM 1763 N N . LYS A 1 223 ? -27.562 10.633 0.292 1 77.44 223 LYS A N 1
ATOM 1764 C CA . LYS A 1 223 ? -28.422 11.578 -0.422 1 77.44 223 LYS A CA 1
ATOM 1765 C C . LYS A 1 223 ? -28.25 11.438 -1.932 1 77.44 223 LYS A C 1
ATOM 1767 O O . LYS A 1 223 ? -29.031 12 -2.703 1 77.44 223 LYS A O 1
ATOM 1772 N N . ARG A 1 224 ? -27.516 10.688 -2.469 1 65.69 224 ARG A N 1
ATOM 1773 C CA . ARG A 1 224 ? -27.25 10.242 -3.834 1 65.69 224 ARG A CA 1
ATOM 1774 C C . ARG A 1 224 ? -27.234 11.422 -4.797 1 65.69 224 ARG A C 1
ATOM 1776 O O . ARG A 1 224 ? -27.375 11.242 -6.008 1 65.69 224 ARG A O 1
ATOM 1783 N N . GLU A 1 225 ? -26.938 12.492 -4.43 1 68.75 225 GLU A N 1
ATOM 1784 C CA . GLU A 1 225 ? -27.016 13.602 -5.383 1 68.75 225 GLU A CA 1
ATOM 1785 C C . GLU A 1 225 ? -25.688 14.375 -5.426 1 68.75 225 GLU A C 1
ATOM 1787 O O . GLU A 1 225 ? -25.266 14.836 -6.488 1 68.75 225 GLU A O 1
ATOM 1792 N N . ASP A 1 226 ? -24.906 14.391 -4.41 1 87.12 226 ASP A N 1
ATOM 1793 C CA . ASP A 1 226 ? -23.734 15.25 -4.359 1 87.12 226 ASP A CA 1
ATOM 1794 C C . ASP A 1 226 ? -22.453 14.453 -4.625 1 87.12 226 ASP A C 1
ATOM 1796 O O . ASP A 1 226 ? -22.406 13.25 -4.363 1 87.12 226 ASP A O 1
ATOM 1800 N N . ARG A 1 227 ? -21.594 15.141 -5.289 1 94.81 227 ARG A N 1
ATOM 1801 C CA . ARG A 1 227 ? -20.312 14.508 -5.566 1 94.81 227 ARG A CA 1
ATOM 1802 C C . ARG A 1 227 ? -19.266 14.945 -4.555 1 94.81 227 ARG A C 1
ATOM 1804 O O . ARG A 1 227 ? -18.172 14.367 -4.496 1 94.81 227 ARG A O 1
ATOM 1811 N N . TRP A 1 228 ? -19.578 15.992 -3.814 1 97.25 228 TRP A N 1
ATOM 1812 C CA . TRP A 1 228 ? -18.672 16.438 -2.771 1 97.25 228 TRP A CA 1
ATOM 1813 C C . TRP A 1 228 ? -19.438 17.094 -1.62 1 97.25 228 TRP A C 1
ATOM 1815 O O . TRP A 1 228 ? -20.578 17.516 -1.785 1 97.25 228 TRP A O 1
ATOM 1825 N N . LYS A 1 229 ? -18.844 17.156 -0.456 1 97.19 229 LYS A N 1
ATOM 1826 C CA . LYS A 1 229 ? -19.375 17.797 0.744 1 97.19 229 LYS A CA 1
ATOM 1827 C C . LYS A 1 229 ? -18.25 18.125 1.729 1 97.19 229 LYS A C 1
ATOM 1829 O O . LYS A 1 229 ? -17.266 17.406 1.812 1 97.19 229 LYS A O 1
ATOM 1834 N N . ILE A 1 230 ? -18.422 19.25 2.402 1 97.44 230 ILE A N 1
ATOM 1835 C CA . ILE A 1 230 ? -17.469 19.672 3.426 1 97.44 230 ILE A CA 1
ATOM 1836 C C . ILE A 1 230 ? -18.125 19.562 4.805 1 97.44 230 ILE A C 1
ATOM 1838 O O . ILE A 1 230 ? -19.266 19.969 4.996 1 97.44 230 ILE A O 1
ATOM 1842 N N . VAL A 1 231 ? -17.391 18.984 5.676 1 96.25 231 VAL A N 1
ATOM 1843 C CA . VAL A 1 231 ? -17.828 18.891 7.062 1 96.25 231 VAL A CA 1
ATOM 1844 C C . VAL A 1 231 ? -16.734 19.391 7.996 1 96.25 231 VAL A C 1
ATOM 1846 O O . VAL A 1 231 ? -15.586 18.938 7.902 1 96.25 231 VAL A O 1
ATOM 1849 N N . LYS A 1 232 ? -17.031 20.312 8.875 1 93.31 232 LYS A N 1
ATOM 1850 C CA . LYS A 1 232 ? -16.125 20.719 9.945 1 93.31 232 LYS A CA 1
ATOM 1851 C C . LYS A 1 232 ? -16.359 19.906 11.219 1 93.31 232 LYS A C 1
ATOM 1853 O O . LYS A 1 232 ? -17.484 19.859 11.719 1 93.31 232 LYS A O 1
ATOM 1858 N N . PHE A 1 233 ? -15.312 19.203 11.602 1 81.38 233 PHE A N 1
ATOM 1859 C CA . PHE A 1 233 ? -15.461 18.297 12.734 1 81.38 233 PHE A CA 1
ATOM 1860 C C . PHE A 1 233 ? -14.773 18.859 13.969 1 81.38 233 PHE A C 1
ATOM 1862 O O . PHE A 1 233 ? -13.555 19.062 13.969 1 81.38 233 PHE A O 1
ATOM 1869 N N . SER A 1 234 ? -15.539 19.406 14.984 1 71.44 234 SER A N 1
ATOM 1870 C CA . SER A 1 234 ? -15.031 20.078 16.172 1 71.44 234 SER A CA 1
ATOM 1871 C C . SER A 1 234 ? -14.758 19.078 17.297 1 71.44 234 SER A C 1
ATOM 1873 O O . SER A 1 234 ? -15.469 19.062 18.312 1 71.44 234 SER A O 1
ATOM 1875 N N . MET A 1 235 ? -14.406 17.875 17.047 1 56 235 MET A N 1
ATOM 1876 C CA . MET A 1 235 ? -14.125 17.141 18.266 1 56 235 MET A CA 1
ATOM 1877 C C . MET A 1 235 ? -12.742 17.484 18.812 1 56 235 MET A C 1
ATOM 1879 O O . MET A 1 235 ? -11.82 17.781 18.047 1 56 235 MET A O 1
ATOM 1883 N N . MET B 1 1 ? -0.574 -21.594 -13.828 1 95.06 1 MET B N 1
ATOM 1884 C CA . MET B 1 1 ? -0.317 -21.047 -12.5 1 95.06 1 MET B CA 1
ATOM 1885 C C . MET B 1 1 ? -1.558 -21.141 -11.617 1 95.06 1 MET B C 1
ATOM 1887 O O . MET B 1 1 ? -2.684 -21.141 -12.117 1 95.06 1 MET B O 1
ATOM 1891 N N . LYS B 1 2 ? -1.302 -21.328 -10.312 1 97.75 2 LYS B N 1
ATOM 1892 C CA . LYS B 1 2 ? -2.373 -21.406 -9.32 1 97.75 2 LYS B CA 1
ATOM 1893 C C . LYS B 1 2 ? -2.4 -20.156 -8.445 1 97.75 2 LYS B C 1
ATOM 1895 O O . LYS B 1 2 ? -1.366 -19.734 -7.922 1 97.75 2 LYS B O 1
ATOM 1900 N N . ILE B 1 3 ? -3.619 -19.656 -8.297 1 98.19 3 ILE B N 1
ATOM 1901 C CA . ILE B 1 3 ? -3.828 -18.531 -7.391 1 98.19 3 ILE B CA 1
ATOM 1902 C C . ILE B 1 3 ? -4.969 -18.844 -6.426 1 98.19 3 ILE B C 1
ATOM 1904 O O . ILE B 1 3 ? -6.039 -19.297 -6.848 1 98.19 3 ILE B O 1
ATOM 1908 N N . LEU B 1 4 ? -4.684 -18.766 -5.199 1 98.38 4 LEU B N 1
ATOM 1909 C CA . LEU B 1 4 ? -5.758 -18.719 -4.211 1 98.38 4 LEU B CA 1
ATOM 1910 C C . LEU B 1 4 ? -6.215 -17.281 -3.973 1 98.38 4 LEU B C 1
ATOM 1912 O O . LEU B 1 4 ? -5.426 -16.438 -3.535 1 98.38 4 LEU B O 1
ATOM 1916 N N . LEU B 1 5 ? -7.426 -17.016 -4.344 1 98.38 5 LEU B N 1
ATOM 1917 C CA . LEU B 1 5 ? -8.031 -15.719 -4.062 1 98.38 5 LEU B CA 1
ATOM 1918 C C . LEU B 1 5 ? -8.961 -15.805 -2.852 1 98.38 5 LEU B C 1
ATOM 1920 O O . LEU B 1 5 ? -9.789 -16.703 -2.764 1 98.38 5 LEU B O 1
ATOM 1924 N N . ILE B 1 6 ? -8.727 -14.953 -1.876 1 98 6 ILE B N 1
ATOM 1925 C CA . ILE B 1 6 ? -9.617 -14.797 -0.729 1 98 6 ILE B CA 1
ATOM 1926 C C . ILE B 1 6 ? -10.266 -13.414 -0.755 1 98 6 ILE B C 1
ATOM 1928 O O . ILE B 1 6 ? -9.562 -12.398 -0.815 1 98 6 ILE B O 1
ATOM 1932 N N . GLU B 1 7 ? -11.523 -13.344 -0.742 1 97.12 7 GLU B N 1
ATOM 1933 C CA . GLU B 1 7 ? -12.25 -12.078 -0.712 1 97.12 7 GLU B CA 1
ATOM 1934 C C . GLU B 1 7 ? -13.055 -11.93 0.573 1 97.12 7 GLU B C 1
ATOM 1936 O O . GLU B 1 7 ? -13.625 -12.906 1.068 1 97.12 7 GLU B O 1
ATOM 1941 N N . PHE B 1 8 ? -13.047 -10.773 1.115 1 96.88 8 PHE B N 1
ATOM 1942 C CA . PHE B 1 8 ? -13.836 -10.469 2.301 1 96.88 8 PHE B CA 1
ATOM 1943 C C . PHE B 1 8 ? -15.242 -10.039 1.916 1 96.88 8 PHE B C 1
ATOM 1945 O O . PHE B 1 8 ? -15.43 -9.016 1.254 1 96.88 8 PHE B O 1
ATOM 1952 N N . ILE B 1 9 ? -16.203 -10.766 2.385 1 94.94 9 ILE B N 1
ATOM 1953 C CA . ILE B 1 9 ? -17.594 -10.539 2.023 1 94.94 9 ILE B CA 1
ATOM 1954 C C . ILE B 1 9 ? -18.234 -9.562 3.01 1 94.94 9 ILE B C 1
ATOM 1956 O O . ILE B 1 9 ? -18.141 -9.75 4.227 1 94.94 9 ILE B O 1
ATOM 1960 N N . GLY B 1 10 ? -18.859 -8.531 2.459 1 94.5 10 GLY B N 1
ATOM 1961 C CA . GLY B 1 10 ? -19.5 -7.543 3.305 1 94.5 10 GLY B CA 1
ATOM 1962 C C . GLY B 1 10 ? -18.531 -6.566 3.938 1 94.5 10 GLY B C 1
ATOM 1963 O O . GLY B 1 10 ? -18.828 -5.984 4.988 1 94.5 10 GLY B O 1
ATOM 1964 N N . TYR B 1 11 ? -17.391 -6.441 3.381 1 96 11 TYR B N 1
ATOM 1965 C CA . TYR B 1 11 ? -16.344 -5.613 3.949 1 96 11 TYR B CA 1
ATOM 1966 C C . TYR B 1 11 ? -16.75 -4.148 3.977 1 96 11 TYR B C 1
ATOM 1968 O O . TYR B 1 11 ? -16.531 -3.449 4.969 1 96 11 TYR B O 1
ATOM 1976 N N . LYS B 1 12 ? -17.328 -3.676 2.924 1 94.25 12 LYS B N 1
ATOM 1977 C CA . LYS B 1 12 ? -17.797 -2.299 2.863 1 94.25 12 LYS B CA 1
ATOM 1978 C C . LYS B 1 12 ? -18.828 -2.025 3.961 1 94.25 12 LYS B C 1
ATOM 1980 O O . LYS B 1 12 ? -18.734 -1.021 4.668 1 94.25 12 LYS B O 1
ATOM 1985 N N . GLU B 1 13 ? -19.797 -2.904 4.047 1 95.38 13 GLU B N 1
ATOM 1986 C CA . GLU B 1 13 ? -20.828 -2.758 5.074 1 95.38 13 GLU B CA 1
ATOM 1987 C C . GLU B 1 13 ? -20.219 -2.75 6.473 1 95.38 13 GLU B C 1
ATOM 1989 O O . GLU B 1 13 ? -20.641 -1.971 7.332 1 95.38 13 GLU B O 1
ATOM 1994 N N . TRP B 1 14 ? -19.281 -3.604 6.648 1 97.62 14 TRP B N 1
ATOM 1995 C CA . TRP B 1 14 ? -18.594 -3.654 7.938 1 97.62 14 TRP B CA 1
ATOM 1996 C C . TRP B 1 14 ? -17.906 -2.328 8.242 1 97.62 14 TRP B C 1
ATOM 1998 O O . TRP B 1 14 ? -18.078 -1.767 9.328 1 97.62 14 TRP B O 1
ATOM 2008 N N . THR B 1 15 ? -17.125 -1.798 7.289 1 96.62 15 THR B N 1
ATOM 2009 C CA . THR B 1 15 ? -16.406 -0.552 7.535 1 96.62 15 THR B CA 1
ATOM 2010 C C . THR B 1 15 ? -17.375 0.581 7.848 1 96.62 15 THR B C 1
ATOM 2012 O O . THR B 1 15 ? -17.094 1.431 8.695 1 96.62 15 THR B O 1
ATOM 2015 N N . GLU B 1 16 ? -18.469 0.621 7.195 1 94.12 16 GLU B N 1
ATOM 2016 C CA . GLU B 1 16 ? -19.453 1.686 7.379 1 94.12 16 GLU B CA 1
ATOM 2017 C C . GLU B 1 16 ? -20.156 1.566 8.734 1 94.12 16 GLU B C 1
ATOM 2019 O O . GLU B 1 16 ? -20.688 2.547 9.242 1 94.12 16 GLU B O 1
ATOM 2024 N N . SER B 1 17 ? -20.141 0.402 9.258 1 96.81 17 SER B N 1
ATOM 2025 C CA . SER B 1 17 ? -20.797 0.175 10.539 1 96.81 17 SER B CA 1
ATOM 2026 C C . SER B 1 17 ? -19.938 0.671 11.695 1 96.81 17 SER B C 1
ATOM 2028 O O . SER B 1 17 ? -20.406 0.761 12.836 1 96.81 17 SER B O 1
ATOM 2030 N N . LEU B 1 18 ? -18.734 1.142 11.461 1 97.38 18 LEU B N 1
ATOM 2031 C CA . LEU B 1 18 ? -17.766 1.47 12.508 1 97.38 18 LEU B CA 1
ATOM 2032 C C . LEU B 1 18 ? -17.891 2.934 12.914 1 97.38 18 LEU B C 1
ATOM 2034 O O . LEU B 1 18 ? -17.062 3.439 13.68 1 97.38 18 LEU B O 1
ATOM 2038 N N . GLY B 1 19 ? -18.844 3.68 12.406 1 96.12 19 GLY B N 1
ATOM 2039 C CA . GLY B 1 19 ? -18.953 5.102 12.688 1 96.12 19 GLY B CA 1
ATOM 2040 C C . GLY B 1 19 ? -18.078 5.957 11.797 1 96.12 19 GLY B C 1
ATOM 2041 O O . GLY B 1 19 ? -17.453 5.453 10.859 1 96.12 19 GLY B O 1
ATOM 2042 N N . TYR B 1 20 ? -17.969 7.242 12.148 1 95.69 20 TYR B N 1
ATOM 2043 C CA . TYR B 1 20 ? -17.25 8.156 11.273 1 95.69 20 TYR B CA 1
ATOM 2044 C C . TYR B 1 20 ? -15.766 8.172 11.617 1 95.69 20 TYR B C 1
ATOM 2046 O O . TYR B 1 20 ? -14.922 8.477 10.766 1 95.69 20 TYR B O 1
ATOM 2054 N N . ASP B 1 21 ? -15.453 7.938 12.883 1 96.69 21 ASP B N 1
ATOM 2055 C CA . ASP B 1 21 ? -14.07 7.836 13.328 1 96.69 21 ASP B CA 1
ATOM 2056 C C . ASP B 1 21 ? -13.547 6.406 13.18 1 96.69 21 ASP B C 1
ATOM 2058 O O . ASP B 1 21 ? -13.188 5.766 14.172 1 96.69 21 ASP B O 1
ATOM 2062 N N . ARG B 1 22 ? -13.359 5.961 11.914 1 97.69 22 ARG B N 1
ATOM 2063 C CA . ARG B 1 22 ? -13.18 4.523 11.734 1 97.69 22 ARG B CA 1
ATOM 2064 C C . ARG B 1 22 ? -11.906 4.223 10.953 1 97.69 22 ARG B C 1
ATOM 2066 O O . ARG B 1 22 ? -11.422 3.088 10.953 1 97.69 22 ARG B O 1
ATOM 2073 N N . GLU B 1 23 ? -11.312 5.188 10.312 1 96.75 23 GLU B N 1
ATOM 2074 C CA . GLU B 1 23 ? -10.258 4.879 9.344 1 96.75 23 GLU B CA 1
ATOM 2075 C C . GLU B 1 23 ? -9.055 4.227 10.023 1 96.75 23 GLU B C 1
ATOM 2077 O O . GLU B 1 23 ? -8.477 3.273 9.5 1 96.75 23 G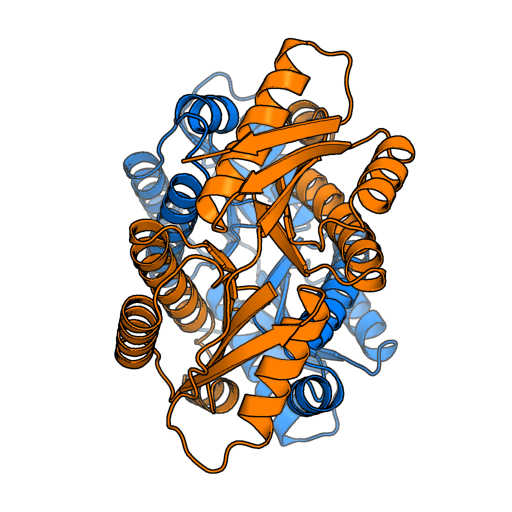LU B O 1
ATOM 2082 N N . TRP B 1 24 ? -8.711 4.762 11.203 1 96.75 24 TRP B N 1
ATOM 2083 C CA . TRP B 1 24 ? -7.57 4.184 11.898 1 96.75 24 TRP B CA 1
ATOM 2084 C C . TRP B 1 24 ? -7.859 2.744 12.312 1 96.75 24 TRP B C 1
ATOM 2086 O O . TRP B 1 24 ? -6.957 1.903 12.32 1 96.75 24 TRP B O 1
ATOM 2096 N N . LYS B 1 25 ? -9.086 2.396 12.625 1 97.56 25 LYS B N 1
ATOM 2097 C CA . LYS B 1 25 ? -9.469 1.031 12.961 1 97.56 25 LYS B CA 1
ATOM 2098 C C . LYS B 1 25 ? -9.32 0.1 11.766 1 97.56 25 LYS B C 1
ATOM 2100 O O . LYS B 1 25 ? -8.852 -1.033 11.906 1 97.56 25 LYS B O 1
ATOM 2105 N N . ILE B 1 26 ? -9.734 0.627 10.648 1 97.88 26 ILE B N 1
ATOM 2106 C CA . ILE B 1 26 ? -9.648 -0.144 9.414 1 97.88 26 ILE B CA 1
ATOM 2107 C C . ILE B 1 26 ? -8.188 -0.431 9.086 1 97.88 26 ILE B C 1
ATOM 2109 O O . ILE B 1 26 ? -7.824 -1.566 8.766 1 97.88 26 ILE B O 1
ATOM 2113 N N . GLN B 1 27 ? -7.344 0.591 9.188 1 97.25 27 GLN B N 1
ATOM 2114 C CA . GLN B 1 27 ? -5.918 0.429 8.914 1 97.25 27 GLN B CA 1
ATOM 2115 C C . GLN B 1 27 ? -5.285 -0.584 9.859 1 97.25 27 GLN B C 1
ATOM 2117 O O . GLN B 1 27 ? -4.395 -1.337 9.469 1 97.25 27 GLN B O 1
ATOM 2122 N N . ASP B 1 28 ? -5.766 -0.596 11.062 1 96.31 28 ASP B N 1
ATOM 2123 C CA . ASP B 1 28 ? -5.258 -1.544 12.055 1 96.31 28 ASP B CA 1
ATOM 2124 C C . ASP B 1 28 ? -5.594 -2.98 11.656 1 96.31 28 ASP B C 1
ATOM 2126 O O . ASP B 1 28 ? -4.734 -3.863 11.711 1 96.31 28 ASP B O 1
ATOM 2130 N N . ILE B 1 29 ? -6.762 -3.184 11.289 1 96.62 29 ILE B N 1
ATOM 2131 C CA . ILE B 1 29 ? -7.219 -4.52 10.914 1 96.62 29 ILE B CA 1
ATOM 2132 C C . ILE B 1 29 ? -6.5 -4.977 9.648 1 96.62 29 ILE B C 1
ATOM 2134 O O . ILE B 1 29 ? -6.062 -6.129 9.555 1 96.62 29 ILE B O 1
ATOM 2138 N N . GLN B 1 30 ? -6.383 -4.109 8.695 1 96.81 30 GLN B N 1
ATOM 2139 C CA . GLN B 1 30 ? -5.711 -4.43 7.438 1 96.81 30 GLN B CA 1
ATOM 2140 C C . GLN B 1 30 ? -4.262 -4.844 7.68 1 96.81 30 GLN B C 1
ATOM 2142 O O . GLN B 1 30 ? -3.807 -5.863 7.152 1 96.81 30 GLN B O 1
ATOM 2147 N N . SER B 1 31 ? -3.541 -4.09 8.492 1 95.81 31 SER B N 1
ATOM 2148 C CA . SER B 1 31 ? -2.146 -4.406 8.789 1 95.81 31 SER B CA 1
ATOM 2149 C C . SER B 1 31 ? -2.031 -5.711 9.57 1 95.81 31 SER B C 1
ATOM 2151 O O . SER B 1 31 ? -1.108 -6.496 9.344 1 95.81 31 SER B O 1
ATOM 2153 N N . SER B 1 32 ? -2.982 -5.953 10.438 1 95.38 32 SER B N 1
ATOM 2154 C CA . SER B 1 32 ? -2.971 -7.164 11.258 1 95.38 32 SER B CA 1
ATOM 2155 C C . SER B 1 32 ? -3.189 -8.406 10.398 1 95.38 32 SER B C 1
ATOM 2157 O O . SER B 1 32 ? -2.467 -9.398 10.539 1 95.38 32 SER B O 1
ATOM 2159 N N . ILE B 1 33 ? -4.164 -8.32 9.57 1 96.88 33 ILE B N 1
ATOM 2160 C CA . ILE B 1 33 ? -4.477 -9.461 8.719 1 96.88 33 ILE B CA 1
ATOM 2161 C C . ILE B 1 33 ? -3.289 -9.773 7.812 1 96.88 33 ILE B C 1
ATOM 2163 O O . ILE B 1 33 ? -2.871 -10.93 7.699 1 96.88 33 ILE B O 1
ATOM 2167 N N . TYR B 1 34 ? -2.746 -8.734 7.215 1 97 34 TYR B N 1
ATOM 2168 C CA . TYR B 1 34 ? -1.64 -8.977 6.297 1 97 34 TYR B CA 1
ATOM 2169 C C . TYR B 1 34 ? -0.432 -9.547 7.031 1 97 34 TYR B C 1
ATOM 2171 O O . TYR B 1 34 ? 0.242 -10.445 6.523 1 97 34 TYR B O 1
ATOM 2179 N N . LYS B 1 35 ? -0.151 -9.008 8.188 1 96.56 35 LYS B N 1
ATOM 2180 C CA . LYS B 1 35 ? 0.976 -9.516 8.969 1 96.56 35 LYS B CA 1
ATOM 2181 C C . LYS B 1 35 ? 0.828 -11.008 9.25 1 96.56 35 LYS B C 1
ATOM 2183 O O . LYS B 1 35 ? 1.765 -11.773 9.039 1 96.56 35 LYS B O 1
ATOM 2188 N N . ILE B 1 36 ? -0.291 -11.438 9.633 1 96.5 36 ILE B N 1
ATOM 2189 C CA . ILE B 1 36 ? -0.542 -12.828 10.008 1 96.5 36 ILE B CA 1
ATOM 2190 C C . ILE B 1 36 ? -0.454 -13.711 8.766 1 96.5 36 ILE B C 1
ATOM 2192 O O . ILE B 1 36 ? 0.196 -14.766 8.797 1 96.5 36 ILE B O 1
ATOM 2196 N N . VAL B 1 37 ? -1.076 -13.273 7.727 1 97.31 37 VAL B N 1
ATOM 2197 C CA . VAL B 1 37 ? -1.088 -14.07 6.504 1 97.31 37 VAL B CA 1
ATOM 2198 C C . VAL B 1 37 ? 0.33 -14.195 5.953 1 97.31 37 VAL B C 1
ATOM 2200 O O . VAL B 1 37 ? 0.747 -15.273 5.527 1 97.31 37 VAL B O 1
ATOM 2203 N N . ASN B 1 38 ? 1.029 -13.047 5.934 1 97.5 38 ASN B N 1
ATOM 2204 C CA . ASN B 1 38 ? 2.412 -13.07 5.465 1 97.5 38 ASN B CA 1
ATOM 2205 C C . ASN B 1 38 ? 3.262 -14.047 6.266 1 97.5 38 ASN B C 1
ATOM 2207 O O . ASN B 1 38 ? 4.035 -14.82 5.691 1 97.5 38 ASN B O 1
ATOM 2211 N N . ASP B 1 39 ? 3.084 -14.047 7.531 1 96.56 39 ASP B N 1
ATOM 2212 C CA . ASP B 1 39 ? 3.83 -14.953 8.398 1 96.56 39 ASP B CA 1
ATOM 2213 C C . ASP B 1 39 ? 3.486 -16.406 8.102 1 96.56 39 ASP B C 1
ATOM 2215 O O . ASP B 1 39 ? 4.379 -17.25 7.949 1 96.56 39 ASP B O 1
ATOM 2219 N N . GLU B 1 40 ? 2.279 -16.703 7.992 1 97.12 40 GLU B N 1
ATOM 2220 C CA . GLU B 1 40 ? 1.821 -18.078 7.793 1 97.12 40 GLU B CA 1
ATOM 2221 C C . GLU B 1 40 ? 2.221 -18.609 6.418 1 97.12 40 GLU B C 1
ATOM 2223 O O . GLU B 1 40 ? 2.709 -19.734 6.289 1 97.12 40 GLU B O 1
ATOM 2228 N N . ILE B 1 41 ? 1.995 -17.797 5.426 1 97.69 41 ILE B N 1
ATOM 2229 C CA . ILE B 1 41 ? 2.229 -18.266 4.062 1 97.69 41 ILE B CA 1
ATOM 2230 C C . ILE B 1 41 ? 3.729 -18.406 3.816 1 97.69 41 ILE B C 1
ATOM 2232 O O . ILE B 1 41 ? 4.16 -19.297 3.07 1 97.69 41 ILE B O 1
ATOM 2236 N N . SER B 1 42 ? 4.523 -17.547 4.457 1 96.62 42 SER B N 1
ATOM 2237 C CA . SER B 1 42 ? 5.969 -17.625 4.285 1 96.62 42 SER B CA 1
ATOM 2238 C C . SER B 1 42 ? 6.52 -18.938 4.852 1 96.62 42 SER B C 1
ATOM 2240 O O . SER B 1 42 ? 7.527 -19.453 4.363 1 96.62 42 SER B O 1
ATOM 2242 N N . ARG B 1 43 ? 5.852 -19.516 5.77 1 96.75 43 ARG B N 1
ATOM 2243 C CA . ARG B 1 43 ? 6.309 -20.75 6.395 1 96.75 43 ARG B CA 1
ATOM 2244 C C . ARG B 1 43 ? 6.184 -21.938 5.438 1 96.75 43 ARG B C 1
ATOM 2246 O O . ARG B 1 43 ? 6.867 -22.953 5.598 1 96.75 43 ARG B O 1
ATOM 2253 N N . VAL B 1 44 ? 5.379 -21.797 4.449 1 97.12 44 VAL B N 1
ATOM 2254 C CA . VAL B 1 44 ? 5.113 -22.953 3.59 1 97.12 44 VAL B CA 1
ATOM 2255 C C . VAL B 1 44 ? 5.57 -22.641 2.164 1 97.12 44 VAL B C 1
ATOM 2257 O O . VAL B 1 44 ? 5.184 -23.344 1.222 1 97.12 44 VAL B O 1
ATOM 2260 N N . GLY B 1 45 ? 6.25 -21.562 1.979 1 96.19 45 GLY B N 1
ATOM 2261 C CA . GLY B 1 45 ? 6.922 -21.312 0.716 1 96.19 45 GLY B CA 1
ATOM 2262 C C . GLY B 1 45 ? 6.121 -20.422 -0.224 1 96.19 45 GLY B C 1
ATOM 2263 O O . GLY B 1 45 ? 6.438 -20.328 -1.411 1 96.19 45 GLY B O 1
ATOM 2264 N N . GLY B 1 46 ? 5.082 -19.812 0.318 1 96.94 46 GLY B N 1
ATOM 2265 C CA . GLY B 1 46 ? 4.238 -18.984 -0.522 1 96.94 46 GLY B CA 1
ATOM 2266 C C . GLY B 1 46 ? 4.496 -17.5 -0.341 1 96.94 46 GLY B C 1
ATOM 2267 O O . GLY B 1 46 ? 5.461 -17.094 0.32 1 96.94 46 GLY B O 1
ATOM 2268 N N . PHE B 1 47 ? 3.719 -16.75 -1.034 1 98 47 PHE B N 1
ATOM 2269 C CA . PHE B 1 47 ? 3.732 -15.297 -0.981 1 98 47 PHE B CA 1
ATOM 2270 C C . PHE B 1 47 ? 2.33 -14.734 -1.186 1 98 47 PHE B C 1
ATOM 2272 O O . PHE B 1 47 ? 1.582 -15.219 -2.041 1 98 47 PHE B O 1
ATOM 2279 N N . ALA B 1 48 ? 2.018 -13.789 -0.358 1 97.94 48 ALA B N 1
ATOM 2280 C CA . ALA B 1 48 ? 0.682 -13.203 -0.415 1 97.94 48 ALA B CA 1
ATOM 2281 C C . ALA B 1 48 ? 0.745 -11.734 -0.835 1 97.94 48 ALA B C 1
ATOM 2283 O O . ALA B 1 48 ? 1.655 -11.008 -0.433 1 97.94 48 ALA B O 1
ATOM 2284 N N . LEU B 1 49 ? -0.176 -11.336 -1.642 1 98.12 49 LEU B N 1
ATOM 2285 C CA . LEU B 1 49 ? -0.351 -9.953 -2.08 1 98.12 49 LEU B CA 1
ATOM 2286 C C . LEU B 1 49 ? -1.646 -9.367 -1.525 1 98.12 49 LEU B C 1
ATOM 2288 O O . LEU B 1 49 ? -2.738 -9.781 -1.922 1 98.12 49 LEU B O 1
ATOM 2292 N N . PRO B 1 50 ? -1.535 -8.383 -0.724 1 95.5 50 PRO B N 1
ATOM 2293 C CA . PRO B 1 50 ? -2.758 -7.785 -0.183 1 95.5 50 PRO B CA 1
ATOM 2294 C C . PRO B 1 50 ? -3.498 -6.93 -1.208 1 95.5 50 PRO B C 1
ATOM 2296 O O . PRO B 1 50 ? -4.719 -6.773 -1.119 1 95.5 50 PRO B O 1
ATOM 2299 N N . VAL B 1 51 ? -2.824 -6.363 -2.145 1 93.88 51 VAL B N 1
ATOM 2300 C CA . VAL B 1 51 ? -3.338 -5.539 -3.234 1 93.88 51 VAL B CA 1
ATOM 2301 C C . VAL B 1 51 ? -4.277 -4.473 -2.678 1 93.88 51 VAL B C 1
ATOM 2303 O O . VAL B 1 51 ? -3.828 -3.408 -2.244 1 93.88 51 VAL B O 1
ATOM 2306 N N . ARG B 1 52 ? -5.574 -4.797 -2.312 1 95.81 52 ARG B N 1
ATOM 2307 C CA . ARG B 1 52 ? -6.617 -3.861 -1.911 1 95.81 52 ARG B CA 1
ATOM 2308 C C . ARG B 1 52 ? -6.914 -3.979 -0.42 1 95.81 52 ARG B C 1
ATOM 2310 O O . ARG B 1 52 ? -7.703 -3.201 0.124 1 95.81 52 ARG B O 1
ATOM 2317 N N . TYR B 1 53 ? -6.52 -4.898 0.272 1 96.38 53 TYR B N 1
ATOM 2318 C CA . TYR B 1 53 ? -6.629 -5.117 1.71 1 96.38 53 TYR B CA 1
ATOM 2319 C C . TYR B 1 53 ? -8.023 -5.598 2.084 1 96.38 53 TYR B C 1
ATOM 2321 O O . TYR B 1 53 ? -8.312 -5.852 3.256 1 96.38 53 TYR B O 1
ATOM 2329 N N . ASP B 1 54 ? -8.953 -5.66 1.181 1 96.94 54 ASP B N 1
ATOM 2330 C CA . ASP B 1 54 ? -10.234 -6.297 1.447 1 96.94 54 ASP B CA 1
ATOM 2331 C C . ASP B 1 54 ? -10.305 -7.684 0.813 1 96.94 54 ASP B C 1
ATOM 2333 O O . ASP B 1 54 ? -11.391 -8.172 0.488 1 96.94 54 ASP B O 1
ATOM 2337 N N . GLY B 1 55 ? -9.188 -8.211 0.638 1 97.19 55 GLY B N 1
ATOM 2338 C CA . GLY B 1 55 ? -8.914 -9.531 0.089 1 97.19 55 GLY B CA 1
ATOM 2339 C C . GLY B 1 55 ? -7.434 -9.82 -0.059 1 97.19 55 GLY B C 1
ATOM 2340 O O . GLY B 1 55 ? -6.594 -9.008 0.334 1 97.19 55 GLY B O 1
ATOM 2341 N N . LEU B 1 56 ? -7.141 -11.047 -0.576 1 98.06 56 LEU B N 1
ATOM 2342 C CA . LEU B 1 56 ? -5.75 -11.469 -0.711 1 98.06 56 LEU B CA 1
ATOM 2343 C C . LEU B 1 56 ? -5.562 -12.336 -1.951 1 98.06 56 LEU B C 1
ATOM 2345 O O . LEU B 1 56 ? -6.414 -13.172 -2.262 1 98.06 56 LEU B O 1
ATOM 2349 N N . ILE B 1 57 ? -4.488 -12.078 -2.588 1 98.69 57 ILE B N 1
ATOM 2350 C CA . ILE B 1 57 ? -4.023 -12.961 -3.646 1 98.69 57 ILE B CA 1
ATOM 2351 C C . ILE B 1 57 ? -2.812 -13.758 -3.16 1 98.69 57 ILE B C 1
ATOM 2353 O O . ILE B 1 57 ? -1.818 -13.18 -2.721 1 98.69 57 ILE B O 1
ATOM 2357 N N . ILE B 1 58 ? -2.895 -15.023 -3.234 1 98.44 58 ILE B N 1
ATOM 2358 C CA . ILE B 1 58 ? -1.796 -15.891 -2.824 1 98.44 58 ILE B CA 1
ATOM 2359 C C . ILE B 1 58 ? -1.35 -16.75 -4.004 1 98.44 58 ILE B C 1
ATOM 2361 O O . ILE B 1 58 ? -2.168 -17.422 -4.637 1 98.44 58 ILE B O 1
ATOM 2365 N N . LEU B 1 59 ? -0.087 -16.625 -4.34 1 98.12 59 LEU B N 1
ATOM 2366 C CA . LEU B 1 59 ? 0.489 -17.547 -5.32 1 98.12 59 LEU B CA 1
ATOM 2367 C C . LEU B 1 59 ? 0.604 -18.953 -4.746 1 98.12 59 LEU B C 1
ATOM 2369 O O . LEU B 1 59 ? 1.385 -19.188 -3.82 1 98.12 59 LEU B O 1
ATOM 2373 N N . ALA B 1 60 ? -0.053 -19.891 -5.336 1 97.44 60 ALA B N 1
ATOM 2374 C CA . ALA B 1 60 ? -0.347 -21.125 -4.621 1 97.44 60 ALA B CA 1
ATOM 2375 C C . ALA B 1 60 ? 0.438 -22.297 -5.211 1 97.44 60 ALA B C 1
ATOM 2377 O O . ALA B 1 60 ? 0.383 -23.406 -4.688 1 97.44 60 ALA B O 1
ATOM 2378 N N . ASP B 1 61 ? 1.186 -22.125 -6.309 1 97.69 61 ASP B N 1
ATOM 2379 C CA . ASP B 1 61 ? 1.972 -23.219 -6.875 1 97.69 61 ASP B CA 1
ATOM 2380 C C . ASP B 1 61 ? 3.014 -23.719 -5.879 1 97.69 61 ASP B C 1
ATOM 2382 O O . ASP B 1 61 ? 3.662 -22.922 -5.195 1 97.69 61 ASP B O 1
ATOM 2386 N N . GLY B 1 62 ? 3.109 -25.031 -5.746 1 96.56 62 GLY B N 1
ATOM 2387 C CA . GLY B 1 62 ? 4.094 -25.656 -4.879 1 96.56 62 GLY B CA 1
ATOM 2388 C C . GLY B 1 62 ? 3.645 -25.75 -3.434 1 96.56 62 GLY B C 1
ATOM 2389 O O . GLY B 1 62 ? 4.395 -26.219 -2.576 1 96.56 62 GLY B O 1
ATOM 2390 N N . ILE B 1 63 ? 2.443 -25.281 -3.16 1 97.19 63 ILE B N 1
ATOM 2391 C CA . ILE B 1 63 ? 1.918 -25.328 -1.8 1 97.19 63 ILE B CA 1
ATOM 2392 C C . ILE B 1 63 ? 0.782 -26.359 -1.721 1 97.19 63 ILE B C 1
ATOM 2394 O O . ILE B 1 63 ? -0.233 -26.219 -2.406 1 97.19 63 ILE B O 1
ATOM 2398 N N . PRO B 1 64 ? 0.924 -27.359 -0.889 1 96 64 PRO B N 1
ATOM 2399 C CA . PRO B 1 64 ? -0.163 -28.328 -0.74 1 96 64 PRO B CA 1
ATOM 2400 C C . PRO B 1 64 ? -1.465 -27.688 -0.265 1 96 64 PRO B C 1
ATOM 2402 O O . PRO B 1 64 ? -1.441 -26.781 0.569 1 96 64 PRO B O 1
ATOM 2405 N N . ASN B 1 65 ? -2.588 -28.234 -0.748 1 96.38 65 ASN B N 1
ATOM 2406 C CA . ASN B 1 65 ? -3.902 -27.703 -0.404 1 96.38 65 ASN B CA 1
ATOM 2407 C C . ASN B 1 65 ? -4.117 -27.672 1.107 1 96.38 65 ASN B C 1
ATOM 2409 O O . ASN B 1 65 ? -4.789 -26.781 1.623 1 96.38 65 ASN B O 1
ATOM 2413 N N . LYS B 1 66 ? -3.578 -28.641 1.752 1 96.44 66 LYS B N 1
ATOM 2414 C CA . LYS B 1 66 ? -3.729 -28.703 3.203 1 96.44 66 LYS B CA 1
ATOM 2415 C C . LYS B 1 66 ? -3.207 -27.422 3.861 1 96.44 66 LYS B C 1
ATOM 2417 O O . LYS B 1 66 ? -3.83 -26.906 4.785 1 96.44 66 LYS B O 1
ATOM 2422 N N . HIS B 1 67 ? -2.08 -26.906 3.414 1 97.19 67 HIS B N 1
ATOM 2423 C CA . HIS B 1 67 ? -1.496 -25.688 3.973 1 97.19 67 HIS B CA 1
ATOM 2424 C C . HIS B 1 67 ? -2.299 -24.453 3.572 1 97.19 67 HIS B C 1
ATOM 2426 O O . HIS B 1 67 ? -2.445 -23.531 4.363 1 97.19 67 HIS B O 1
ATOM 2432 N N . LEU B 1 68 ? -2.832 -24.438 2.359 1 97.12 68 LEU B N 1
ATOM 2433 C CA . LEU B 1 68 ? -3.67 -23.328 1.911 1 97.12 68 LEU B CA 1
ATOM 2434 C C . LEU B 1 68 ? -4.949 -23.25 2.734 1 97.12 68 LEU B C 1
ATOM 2436 O O . LEU B 1 68 ? -5.414 -22.156 3.064 1 97.12 68 LEU B O 1
ATOM 2440 N N . LEU B 1 69 ? -5.465 -24.406 3.051 1 96.44 69 LEU B N 1
ATOM 2441 C CA . LEU B 1 69 ? -6.66 -24.453 3.883 1 96.44 69 LEU B CA 1
ATOM 2442 C C . LEU B 1 69 ? -6.371 -23.922 5.285 1 96.44 69 LEU B C 1
ATOM 2444 O O . LEU B 1 69 ? -7.23 -23.297 5.906 1 96.44 69 LEU B O 1
ATOM 2448 N N . GLU B 1 70 ? -5.23 -24.234 5.793 1 97.06 70 GLU B N 1
ATOM 2449 C CA . GLU B 1 70 ? -4.828 -23.688 7.09 1 97.06 70 GLU B CA 1
ATOM 2450 C C . GLU B 1 70 ? -4.758 -22.172 7.059 1 97.06 70 GLU B C 1
ATOM 2452 O O . GLU B 1 70 ? -5.188 -21.5 8.008 1 97.06 70 GLU B O 1
ATOM 2457 N N . ILE B 1 71 ? -4.227 -21.672 6.012 1 96.81 71 ILE B N 1
ATOM 2458 C CA . ILE B 1 71 ? -4.137 -20.219 5.848 1 96.81 71 ILE B CA 1
ATOM 2459 C C . ILE B 1 71 ? -5.539 -19.625 5.777 1 96.81 71 ILE B C 1
ATOM 2461 O O . ILE B 1 71 ? -5.82 -18.609 6.43 1 96.81 71 ILE B O 1
ATOM 2465 N N . TYR B 1 72 ? -6.375 -20.25 4.98 1 97.19 72 TYR B N 1
ATOM 2466 C CA . TYR B 1 72 ? -7.766 -19.812 4.875 1 97.19 72 TYR B CA 1
ATOM 2467 C C . TYR B 1 72 ? -8.43 -19.781 6.246 1 97.19 72 TYR B C 1
ATOM 2469 O O . TYR B 1 72 ? -9.109 -18.812 6.586 1 97.19 72 TYR B O 1
ATOM 2477 N N . THR B 1 73 ? -8.219 -20.812 6.992 1 97.19 73 THR B N 1
ATOM 2478 C CA . THR B 1 73 ? -8.828 -20.906 8.312 1 97.19 73 THR B CA 1
ATOM 2479 C C . THR B 1 73 ? -8.32 -19.812 9.234 1 97.19 73 THR B C 1
ATOM 2481 O O . THR B 1 73 ? -9.094 -19.219 10 1 97.19 73 THR B O 1
ATOM 2484 N N . LYS B 1 74 ? -7.086 -19.531 9.133 1 96.81 74 LYS B N 1
ATOM 2485 C CA . LYS B 1 74 ? -6.516 -18.453 9.938 1 96.81 74 LYS B CA 1
ATOM 2486 C C . LYS B 1 74 ? -7.121 -17.109 9.562 1 96.81 74 LYS B C 1
ATOM 2488 O O . LYS B 1 74 ? -7.469 -16.312 10.438 1 96.81 74 LYS B O 1
ATOM 2493 N N . VAL B 1 75 ? -7.203 -16.859 8.258 1 96.62 75 VAL B N 1
ATOM 2494 C CA . VAL B 1 75 ? -7.781 -15.602 7.793 1 96.62 75 VAL B CA 1
ATOM 2495 C C . VAL B 1 75 ? -9.234 -15.492 8.258 1 96.62 75 VAL B C 1
ATOM 2497 O O . VAL B 1 75 ? -9.68 -14.422 8.68 1 96.62 75 VAL B O 1
ATOM 2500 N N . LYS B 1 76 ? -9.938 -16.547 8.133 1 96.75 76 LYS B N 1
ATOM 2501 C CA . LYS B 1 76 ? -11.336 -16.594 8.547 1 96.75 76 LYS B CA 1
ATOM 2502 C C . LYS B 1 76 ? -11.484 -16.234 10.023 1 96.75 76 LYS B C 1
ATOM 2504 O O . LYS B 1 76 ? -12.445 -15.555 10.406 1 96.75 76 LYS B O 1
ATOM 2509 N N . GLU B 1 77 ? -10.578 -16.625 10.82 1 97.19 77 GLU B N 1
ATOM 2510 C CA . GLU B 1 77 ? -10.617 -16.406 12.258 1 97.19 77 GLU B CA 1
ATOM 2511 C C . GLU B 1 77 ? -10.383 -14.93 12.602 1 97.19 77 GLU B C 1
ATOM 2513 O O . GLU B 1 77 ? -10.938 -14.414 13.57 1 97.19 77 GLU B O 1
ATOM 2518 N N . ILE B 1 78 ? -9.609 -14.289 11.781 1 96.44 78 ILE B N 1
ATOM 2519 C CA . ILE B 1 78 ? -9.18 -12.953 12.195 1 96.44 78 ILE B CA 1
ATOM 2520 C C . ILE B 1 78 ? -9.938 -11.906 11.383 1 96.44 78 ILE B C 1
ATOM 2522 O O . ILE B 1 78 ? -9.914 -10.719 11.727 1 96.44 78 ILE B O 1
ATOM 2526 N N . SER B 1 79 ? -10.5 -12.297 10.281 1 96.75 79 SER B N 1
ATOM 2527 C CA . SER B 1 79 ? -11.242 -11.367 9.445 1 96.75 79 SER B CA 1
ATOM 2528 C C . SER B 1 79 ? -12.469 -10.82 10.18 1 96.75 79 SER B C 1
ATOM 2530 O O . SER B 1 79 ? -13.156 -11.562 10.883 1 96.75 79 SER B O 1
ATOM 2532 N N . PRO B 1 80 ? -12.711 -9.531 10.016 1 96.81 80 PRO B N 1
ATOM 2533 C CA . PRO B 1 80 ? -13.898 -8.969 10.664 1 96.81 80 PRO B CA 1
ATOM 2534 C C . PRO B 1 80 ? -15.195 -9.352 9.953 1 96.81 80 PRO B C 1
ATOM 2536 O O . PRO B 1 80 ? -16.281 -9.141 10.492 1 96.81 80 PRO B O 1
ATOM 2539 N N . THR B 1 81 ? -15.094 -9.875 8.742 1 96.81 81 THR B N 1
ATOM 2540 C CA . THR B 1 81 ? -16.25 -10.289 7.957 1 96.81 81 THR B CA 1
ATOM 2541 C C . THR B 1 81 ? -16.109 -11.727 7.48 1 96.81 81 THR B C 1
ATOM 2543 O O . THR B 1 81 ? -15.047 -12.336 7.656 1 96.81 81 THR B O 1
ATOM 2546 N N . LYS B 1 82 ? -17.141 -12.25 6.93 1 95.94 82 LYS B N 1
ATOM 2547 C CA . LYS B 1 82 ? -17.031 -13.539 6.262 1 95.94 82 LYS B CA 1
ATOM 2548 C C . LYS B 1 82 ? -16.062 -13.469 5.082 1 95.94 82 LYS B C 1
ATOM 2550 O O . LYS B 1 82 ? -15.812 -12.391 4.551 1 95.94 82 LYS B O 1
ATOM 2555 N N . ILE B 1 83 ? -15.562 -14.641 4.738 1 97.12 83 ILE B N 1
ATOM 2556 C CA . ILE B 1 83 ? -14.648 -14.672 3.604 1 97.12 83 ILE B CA 1
ATOM 2557 C C . ILE B 1 83 ? -15.055 -15.781 2.639 1 97.12 83 ILE B C 1
ATOM 2559 O O . ILE B 1 83 ? -15.711 -16.75 3.033 1 97.12 83 ILE B O 1
ATOM 2563 N N . SER B 1 84 ? -14.758 -15.617 1.405 1 96.75 84 SER B N 1
ATOM 2564 C CA . SER B 1 84 ? -14.852 -16.625 0.358 1 96.75 84 SER B CA 1
ATOM 2565 C C . SER B 1 84 ? -13.508 -16.844 -0.331 1 96.75 84 SER B C 1
ATOM 2567 O O . SER B 1 84 ? -12.68 -15.922 -0.384 1 96.75 84 SER B O 1
ATOM 2569 N N . ALA B 1 85 ? -13.32 -18.109 -0.775 1 97.75 85 ALA B N 1
ATOM 2570 C CA . ALA B 1 85 ? -12.016 -18.406 -1.349 1 97.75 85 ALA B CA 1
ATOM 2571 C C . ALA B 1 85 ? -12.125 -19.469 -2.451 1 97.75 85 ALA B C 1
ATOM 2573 O O . ALA B 1 85 ? -12.914 -20.406 -2.342 1 97.75 85 ALA B O 1
ATOM 2574 N N . CYS B 1 86 ? -11.367 -19.219 -3.449 1 97.69 86 CYS B N 1
ATOM 2575 C CA . CYS B 1 86 ? -11.258 -20.188 -4.543 1 97.69 86 CYS B CA 1
ATOM 2576 C C . CYS B 1 86 ? -9.828 -20.25 -5.07 1 97.69 86 CYS B C 1
ATOM 2578 O O . CYS B 1 86 ? -9.133 -19.234 -5.109 1 97.69 86 CYS B O 1
ATOM 2580 N N . ILE B 1 87 ? -9.398 -21.453 -5.426 1 97.88 87 ILE B N 1
ATOM 2581 C CA . ILE B 1 87 ? -8.18 -21.594 -6.219 1 97.88 87 ILE B CA 1
ATOM 2582 C C . ILE B 1 87 ? -8.523 -21.484 -7.703 1 97.88 87 ILE B C 1
ATOM 2584 O O . ILE B 1 87 ? -9.445 -22.141 -8.188 1 97.88 87 ILE B O 1
ATOM 2588 N N . GLY B 1 88 ? -7.883 -20.562 -8.352 1 97.62 88 GLY B N 1
ATOM 2589 C CA . GLY B 1 88 ? -7.988 -20.453 -9.797 1 97.62 88 GLY B CA 1
ATOM 2590 C C . GLY B 1 88 ? -6.734 -20.906 -10.523 1 97.62 88 GLY B C 1
ATOM 2591 O O . GLY B 1 88 ? -5.621 -20.703 -10.039 1 97.62 88 GLY B O 1
ATOM 2592 N N . PHE B 1 89 ? -6.926 -21.531 -11.672 1 97.31 89 PHE B N 1
ATOM 2593 C CA . PHE B 1 89 ? -5.832 -21.953 -12.539 1 97.31 89 PHE B CA 1
ATOM 2594 C C . PHE B 1 89 ? -5.883 -21.203 -13.875 1 97.31 89 PHE B C 1
ATOM 2596 O O . PHE B 1 89 ? -6.965 -20.906 -14.383 1 97.31 89 PHE B O 1
ATOM 2603 N N . GLY B 1 90 ? -4.734 -20.875 -14.367 1 97.44 90 GLY B N 1
ATOM 2604 C CA . GLY B 1 90 ? -4.617 -20.25 -15.68 1 97.44 90 GLY B CA 1
ATOM 2605 C C . GLY B 1 90 ? -3.215 -20.344 -16.25 1 97.44 90 GLY B C 1
ATOM 2606 O O . GLY B 1 90 ? -2.262 -20.641 -15.531 1 97.44 90 GLY B O 1
ATOM 2607 N N . LYS B 1 91 ? -3.164 -20.141 -17.531 1 96.75 91 LYS B N 1
ATOM 2608 C CA . LYS B 1 91 ? -1.859 -20.094 -18.188 1 96.75 91 LYS B CA 1
ATOM 2609 C C . LYS B 1 91 ? -1.004 -18.953 -17.641 1 96.75 91 LYS B C 1
ATOM 2611 O O . LYS B 1 91 ? 0.222 -19.062 -17.578 1 96.75 91 LYS B O 1
ATOM 2616 N N . THR B 1 92 ? -1.657 -17.875 -17.281 1 98.12 92 THR B N 1
ATOM 2617 C CA . THR B 1 92 ? -1.006 -16.703 -16.719 1 98.12 92 THR B CA 1
ATOM 2618 C C . THR B 1 92 ? -1.556 -16.391 -15.328 1 98.12 92 THR B C 1
ATOM 2620 O O . THR B 1 92 ? -2.654 -16.828 -14.977 1 98.12 92 THR B O 1
ATOM 2623 N N . PRO B 1 93 ? -0.795 -15.633 -14.562 1 98.38 93 PRO B N 1
ATOM 2624 C CA . PRO B 1 93 ? -1.326 -15.195 -13.266 1 98.38 93 PRO B CA 1
ATOM 2625 C C . PRO B 1 93 ? -2.646 -14.445 -13.398 1 98.38 93 PRO B C 1
ATOM 2627 O O . PRO B 1 93 ? -3.559 -14.648 -12.586 1 98.38 93 PRO B O 1
ATOM 2630 N N . ARG B 1 94 ? -2.777 -13.633 -14.406 1 98.69 94 ARG B N 1
ATOM 2631 C CA . ARG B 1 94 ? -4.016 -12.891 -14.633 1 98.69 94 ARG B CA 1
ATOM 2632 C C . ARG B 1 94 ? -5.188 -13.844 -14.844 1 98.69 94 ARG B C 1
ATOM 2634 O O . ARG B 1 94 ? -6.242 -13.688 -14.227 1 98.69 94 ARG B O 1
ATOM 2641 N N . GLU B 1 95 ? -4.973 -14.773 -15.734 1 98.62 95 GLU B N 1
ATOM 2642 C CA . GLU B 1 95 ? -6.031 -15.742 -16.016 1 98.62 95 GLU B CA 1
ATOM 2643 C C . GLU B 1 95 ? -6.41 -16.531 -14.766 1 98.62 95 GLU B C 1
ATOM 2645 O O . GLU B 1 95 ? -7.594 -16.766 -14.508 1 98.62 95 GLU B O 1
ATOM 2650 N N . ALA B 1 96 ? -5.41 -16.953 -14.016 1 98.56 96 ALA B N 1
ATOM 2651 C CA . ALA B 1 96 ? -5.66 -17.688 -12.781 1 98.56 96 ALA B CA 1
ATOM 2652 C C . ALA B 1 96 ? -6.48 -16.859 -11.797 1 98.56 96 ALA B C 1
ATOM 2654 O O . ALA B 1 96 ? -7.418 -17.359 -11.18 1 98.56 96 ALA B O 1
ATOM 2655 N N . GLU B 1 97 ? -6.137 -15.594 -11.648 1 98.75 97 GLU B N 1
ATOM 2656 C CA . GLU B 1 97 ? -6.84 -14.695 -10.742 1 98.75 97 GLU B CA 1
ATOM 2657 C C . GLU B 1 97 ? -8.281 -14.477 -11.188 1 98.75 97 GLU B C 1
ATOM 2659 O O . GLU B 1 97 ? -9.203 -14.516 -10.367 1 98.75 97 GLU B O 1
ATOM 2664 N N . ILE B 1 98 ? -8.469 -14.258 -12.453 1 98.62 98 ILE B N 1
ATOM 2665 C CA . ILE B 1 98 ? -9.805 -14.055 -13 1 98.62 98 ILE B CA 1
ATOM 2666 C C . ILE B 1 98 ? -10.656 -15.297 -12.758 1 98.62 98 ILE B C 1
ATOM 2668 O O . ILE B 1 98 ? -11.82 -15.195 -12.367 1 98.62 98 ILE B O 1
ATOM 2672 N N . ASN B 1 99 ? -10.055 -16.438 -13.008 1 98.25 99 ASN B N 1
ATOM 2673 C CA . ASN B 1 99 ? -10.781 -17.688 -12.812 1 98.25 99 ASN B CA 1
ATOM 2674 C C . ASN B 1 99 ? -11.148 -17.891 -11.344 1 98.25 99 ASN B C 1
ATOM 2676 O O . ASN B 1 99 ? -12.234 -18.375 -11.031 1 98.25 99 ASN B O 1
ATOM 2680 N N . ALA B 1 100 ? -10.227 -17.578 -10.453 1 98.06 100 ALA B N 1
ATOM 2681 C CA . ALA B 1 100 ? -10.531 -17.656 -9.023 1 98.06 100 ALA B CA 1
ATOM 2682 C C . ALA B 1 100 ? -11.672 -16.719 -8.656 1 98.06 100 ALA B C 1
ATOM 2684 O O . ALA B 1 100 ? -12.578 -17.094 -7.91 1 98.06 100 ALA B O 1
ATOM 2685 N N . HIS B 1 101 ? -11.633 -15.5 -9.18 1 98.12 101 HIS B N 1
ATOM 2686 C CA . HIS B 1 101 ? -12.672 -14.523 -8.898 1 98.12 101 HIS B CA 1
ATOM 2687 C C . HIS B 1 101 ? -14.031 -15 -9.406 1 98.12 101 HIS B C 1
ATOM 2689 O O . HIS B 1 101 ? -15.039 -14.891 -8.703 1 98.12 101 HIS B O 1
ATOM 2695 N N . ASN B 1 102 ? -14.031 -15.492 -10.609 1 97.69 102 ASN B N 1
ATOM 2696 C CA . ASN B 1 102 ? -15.266 -16.016 -11.18 1 97.69 102 ASN B CA 1
ATOM 2697 C C . ASN B 1 102 ? -15.82 -17.172 -10.352 1 97.69 102 ASN B C 1
ATOM 2699 O O . ASN B 1 102 ? -17.031 -17.297 -10.188 1 97.69 102 ASN B O 1
ATOM 2703 N N . CYS B 1 103 ? -14.914 -17.969 -9.922 1 97.31 103 CYS B N 1
ATOM 2704 C CA . CYS B 1 103 ? -15.312 -19.062 -9.055 1 97.31 103 CYS B CA 1
ATOM 2705 C C . CYS B 1 103 ? -15.992 -18.562 -7.793 1 97.31 103 CYS B C 1
ATOM 2707 O O . CYS B 1 103 ? -17.031 -19.078 -7.391 1 97.31 103 CYS B O 1
ATOM 2709 N N . ILE B 1 104 ? -15.469 -17.562 -7.168 1 96.75 104 ILE B N 1
ATOM 2710 C CA . ILE B 1 104 ? -16.047 -16.969 -5.969 1 96.75 104 ILE B CA 1
ATOM 2711 C C . ILE B 1 104 ? -17.422 -16.375 -6.297 1 96.75 104 ILE B C 1
ATOM 2713 O O . ILE B 1 104 ? -18.391 -16.609 -5.574 1 96.75 104 ILE B O 1
ATOM 2717 N N . LEU B 1 105 ? -17.516 -15.617 -7.336 1 95.31 105 LEU B N 1
ATOM 2718 C CA . LEU B 1 105 ? -18.75 -14.938 -7.742 1 95.31 105 LEU B CA 1
ATOM 2719 C C . LEU B 1 105 ? -19.859 -15.938 -7.996 1 95.31 105 LEU B C 1
ATOM 2721 O O . LEU B 1 105 ? -21.031 -15.656 -7.73 1 95.31 105 LEU B O 1
ATOM 2725 N N . ASN B 1 106 ? -19.531 -17.078 -8.461 1 93.75 106 ASN B N 1
ATOM 2726 C CA . ASN B 1 106 ? -20.531 -18.062 -8.867 1 93.75 106 ASN B CA 1
ATOM 2727 C C . ASN B 1 106 ? -20.781 -19.094 -7.773 1 93.75 106 ASN B C 1
ATOM 2729 O O . ASN B 1 106 ? -21.547 -20.047 -7.973 1 93.75 106 ASN B O 1
ATOM 2733 N N . SER B 1 107 ? -20.031 -18.875 -6.746 1 88.75 107 SER B N 1
ATOM 2734 C CA . SER B 1 107 ? -20.188 -19.844 -5.672 1 88.75 107 SER B CA 1
ATOM 2735 C C . SER B 1 107 ? -21.5 -19.641 -4.922 1 88.75 107 SER B C 1
ATOM 2737 O O . SER B 1 107 ? -21.875 -18.5 -4.609 1 88.75 107 SER B O 1
ATOM 2739 N N . LEU B 1 108 ? -22.203 -20.672 -4.645 1 77.31 108 LEU B N 1
ATOM 2740 C CA . LEU B 1 108 ? -23.484 -20.625 -3.953 1 77.31 108 LEU B CA 1
ATOM 2741 C C . LEU B 1 108 ? -23.297 -20.797 -2.449 1 77.31 108 LEU B C 1
ATOM 2743 O O . LEU B 1 108 ? -24.25 -20.656 -1.681 1 77.31 108 LEU B O 1
ATOM 2747 N N . SER B 1 109 ? -22.125 -21.25 -2.082 1 76.19 109 SER B N 1
ATOM 2748 C CA . SER B 1 109 ? -21.844 -21.469 -0.666 1 76.19 109 SER B CA 1
ATOM 2749 C C . SER B 1 109 ? -20.625 -20.672 -0.212 1 76.19 109 SER B C 1
ATOM 2751 O O . SER B 1 109 ? -19.859 -20.188 -1.04 1 76.19 109 SER B O 1
ATOM 2753 N N . ASP B 1 110 ? -20.484 -20.578 1.085 1 78 110 ASP B N 1
ATOM 2754 C CA . ASP B 1 110 ? -19.359 -19.859 1.674 1 78 110 ASP B CA 1
ATOM 2755 C C . ASP B 1 110 ? -18.156 -20.797 1.856 1 78 110 ASP B C 1
ATOM 2757 O O . ASP B 1 110 ? -17.094 -20.375 2.314 1 78 110 ASP B O 1
ATOM 2761 N N . GLU B 1 111 ? -18.297 -21.969 1.348 1 86.12 111 GLU B N 1
ATOM 2762 C CA . GLU B 1 111 ? -17.188 -22.922 1.492 1 86.12 111 GLU B CA 1
ATOM 2763 C C . GLU B 1 111 ? -16.094 -22.641 0.463 1 86.12 111 GLU B C 1
ATOM 2765 O O . GLU B 1 111 ? -16.391 -22.328 -0.691 1 86.12 111 GLU B O 1
ATOM 2770 N N . PRO B 1 112 ? -14.93 -22.734 0.939 1 90.12 112 PRO B N 1
ATOM 2771 C CA . PRO B 1 112 ? -13.836 -22.531 -0.018 1 90.12 112 PRO B CA 1
ATOM 2772 C C . PRO B 1 112 ? -13.758 -23.656 -1.06 1 90.12 112 PRO B C 1
ATOM 2774 O O . PRO B 1 112 ? -14.07 -24.812 -0.758 1 90.12 112 PRO B O 1
ATOM 2777 N N . LYS B 1 113 ? -13.359 -23.359 -2.258 1 91.94 113 LYS B N 1
ATOM 2778 C CA . LYS B 1 113 ? -13.195 -24.312 -3.344 1 91.94 113 LYS B CA 1
ATOM 2779 C C . LYS B 1 113 ? -11.727 -24.469 -3.713 1 91.94 113 LYS B C 1
ATOM 2781 O O . LYS B 1 113 ? -11.148 -23.609 -4.379 1 91.94 113 LYS B O 1
ATOM 2786 N N . PHE B 1 114 ? -11.156 -25.609 -3.316 1 91.69 114 PHE B N 1
ATOM 2787 C CA . PHE B 1 114 ? -9.742 -25.875 -3.506 1 91.69 114 PHE B CA 1
ATOM 2788 C C . PHE B 1 114 ? -9.539 -27.047 -4.465 1 91.69 114 PHE B C 1
ATOM 2790 O O . PHE B 1 114 ? -9.273 -28.172 -4.035 1 91.69 114 PHE B O 1
ATOM 2797 N N . SER B 1 115 ? -9.539 -26.766 -5.676 1 86.38 115 SER B N 1
ATOM 2798 C CA . SER B 1 115 ? -9.359 -27.812 -6.68 1 86.38 115 SER B CA 1
ATOM 2799 C C . SER B 1 115 ? -7.934 -28.359 -6.664 1 86.38 115 SER B C 1
ATOM 2801 O O . SER B 1 115 ? -6.992 -27.641 -6.324 1 86.38 115 SER B O 1
ATOM 2803 N N . ILE B 1 116 ? -7.844 -29.625 -7.004 1 88.56 116 ILE B N 1
ATOM 2804 C CA . ILE B 1 116 ? -6.531 -30.25 -7.148 1 88.56 116 ILE B CA 1
ATOM 2805 C C . ILE B 1 116 ? -6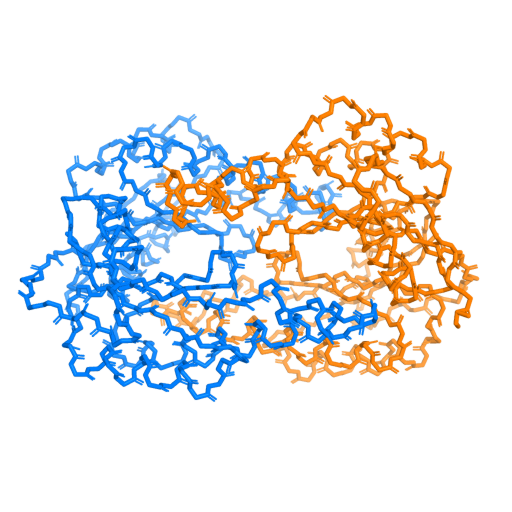 -30.016 -8.562 1 88.56 116 ILE B C 1
ATOM 2807 O O . ILE B 1 116 ? -6.547 -30.547 -9.531 1 88.56 116 ILE B O 1
ATOM 2811 N N . ILE B 1 117 ? -5.016 -29.234 -8.586 1 90.56 117 ILE B N 1
ATOM 2812 C CA . ILE B 1 117 ? -4.414 -28.859 -9.859 1 90.56 117 ILE B CA 1
ATOM 2813 C C . ILE B 1 117 ? -2.9 -29.031 -9.789 1 90.56 117 ILE B C 1
ATOM 2815 O O . ILE B 1 117 ? -2.305 -28.906 -8.719 1 90.56 117 ILE B O 1
ATOM 2819 N N . HIS B 1 118 ? -2.293 -29.406 -10.859 1 93.06 118 HIS B N 1
ATOM 2820 C CA . HIS B 1 118 ? -0.843 -29.562 -10.898 1 93.06 118 HIS B CA 1
ATOM 2821 C C . HIS B 1 118 ? -0.145 -28.219 -10.695 1 93.06 118 HIS B C 1
ATOM 2823 O O . HIS B 1 118 ? -0.727 -27.156 -10.961 1 93.06 118 HIS B O 1
ATOM 2829 N N . ASP B 1 119 ? 1.064 -28.297 -10.273 1 95.12 119 ASP B N 1
ATOM 2830 C CA . ASP B 1 119 ? 1.868 -27.094 -10.047 1 95.12 119 ASP B CA 1
ATOM 2831 C C . ASP B 1 119 ? 2.686 -26.75 -11.289 1 95.12 119 ASP B C 1
ATOM 2833 O O . ASP B 1 119 ? 3.07 -27.625 -12.062 1 95.12 119 ASP B O 1
ATOM 2837 N N . GLU B 1 120 ? 2.896 -25.5 -11.438 1 95.5 120 GLU B N 1
ATOM 2838 C CA . GLU B 1 120 ? 3.852 -24.953 -12.398 1 95.5 120 GLU B CA 1
ATOM 2839 C C . GLU B 1 120 ? 4.941 -24.141 -11.703 1 95.5 120 GLU B C 1
ATOM 2841 O O . GLU B 1 120 ? 4.824 -23.828 -10.516 1 95.5 120 GLU B O 1
ATOM 2846 N N . ASN B 1 121 ? 6.023 -23.891 -12.508 1 96.62 121 ASN B N 1
ATOM 2847 C CA . ASN B 1 121 ? 7.012 -22.953 -11.984 1 96.62 121 ASN B CA 1
ATOM 2848 C C . ASN B 1 121 ? 6.426 -21.562 -11.82 1 96.62 121 ASN B C 1
ATOM 2850 O O . ASN B 1 121 ? 5.594 -21.125 -12.625 1 96.62 121 ASN B O 1
ATOM 2854 N N . VAL B 1 122 ? 6.887 -20.953 -10.789 1 98.19 122 VAL B N 1
ATOM 2855 C CA . VAL B 1 122 ? 6.52 -19.562 -10.57 1 98.19 122 VAL B CA 1
ATOM 2856 C C . VAL B 1 122 ? 7.645 -18.641 -11.047 1 98.19 122 VAL B C 1
ATOM 2858 O O . VAL B 1 122 ? 8.82 -18.922 -10.812 1 98.19 122 VAL B O 1
ATOM 2861 N N . VAL B 1 123 ? 7.301 -17.625 -11.797 1 98.75 123 VAL B N 1
ATOM 2862 C CA . VAL B 1 123 ? 8.266 -16.609 -12.242 1 98.75 123 VAL B CA 1
ATOM 2863 C C . VAL B 1 123 ? 7.992 -15.289 -11.539 1 98.75 123 VAL B C 1
ATOM 2865 O O . VAL B 1 123 ? 6.918 -14.703 -11.703 1 98.75 123 VAL B O 1
ATOM 2868 N N . ALA B 1 124 ? 8.953 -14.859 -10.789 1 98.75 124 ALA B N 1
ATOM 2869 C CA . ALA B 1 124 ? 8.883 -13.578 -10.094 1 98.75 124 ALA B CA 1
ATOM 2870 C C . ALA B 1 124 ? 9.828 -12.562 -10.719 1 98.75 124 ALA B C 1
ATOM 2872 O O . ALA B 1 124 ? 10.984 -12.875 -11.008 1 98.75 124 ALA B O 1
ATOM 2873 N N . CYS B 1 125 ? 9.336 -11.398 -11.008 1 98.88 125 CYS B N 1
ATOM 2874 C CA . CYS B 1 125 ? 10.125 -10.258 -11.453 1 98.88 125 CYS B CA 1
ATOM 2875 C C . CYS B 1 125 ? 10.25 -9.211 -10.359 1 98.88 125 CYS B C 1
ATOM 2877 O O . CYS B 1 125 ? 9.25 -8.609 -9.961 1 98.88 125 CYS B O 1
ATOM 2879 N N . HIS B 1 126 ? 11.367 -9.047 -9.844 1 98.69 126 HIS B N 1
ATOM 2880 C CA . HIS B 1 126 ? 11.664 -8.07 -8.805 1 98.69 126 HIS B CA 1
ATOM 2881 C C . HIS B 1 126 ? 12.312 -6.82 -9.383 1 98.69 126 HIS B C 1
ATOM 2883 O O . HIS B 1 126 ? 13.492 -6.828 -9.727 1 98.69 126 HIS B O 1
ATOM 2889 N N . PHE B 1 127 ? 11.539 -5.754 -9.438 1 98.5 127 PHE B N 1
ATOM 2890 C CA . PHE B 1 127 ? 11.984 -4.5 -10.023 1 98.5 127 PHE B CA 1
ATOM 2891 C C . PHE B 1 127 ? 12.57 -3.578 -8.961 1 98.5 127 PHE B C 1
ATOM 2893 O O . PHE B 1 127 ? 12.07 -3.529 -7.832 1 98.5 127 PHE B O 1
ATOM 2900 N N . ASP B 1 128 ? 13.508 -2.871 -9.406 1 96.62 128 ASP B N 1
ATOM 2901 C CA . ASP B 1 128 ? 14.188 -1.901 -8.555 1 96.62 128 ASP B CA 1
ATOM 2902 C C . ASP B 1 128 ? 14.375 -0.568 -9.273 1 96.62 128 ASP B C 1
ATOM 2904 O O . ASP B 1 128 ? 14.828 -0.534 -10.422 1 96.62 128 ASP B O 1
ATOM 2908 N N . TYR B 1 129 ? 13.945 0.529 -8.633 1 96.56 129 TYR B N 1
ATOM 2909 C CA . TYR B 1 129 ? 14.164 1.87 -9.164 1 96.56 129 TYR B CA 1
ATOM 2910 C C . TYR B 1 129 ? 15.602 2.322 -8.945 1 96.56 129 TYR B C 1
ATOM 2912 O O . TYR B 1 129 ? 16.078 2.375 -7.805 1 96.56 129 TYR B O 1
ATOM 2920 N N . ASN B 1 130 ? 16.266 2.764 -9.969 1 94.94 130 ASN B N 1
ATOM 2921 C CA . ASN B 1 130 ? 17.688 3.123 -9.891 1 94.94 130 ASN B CA 1
ATOM 2922 C C . ASN B 1 130 ? 17.891 4.422 -9.117 1 94.94 130 ASN B C 1
ATOM 2924 O O . ASN B 1 130 ? 17.094 5.355 -9.242 1 94.94 130 ASN B O 1
ATOM 2928 N N . ASN B 1 131 ? 18.953 4.461 -8.312 1 93.69 131 ASN B N 1
ATOM 2929 C CA . ASN B 1 131 ? 19.438 5.668 -7.648 1 93.69 131 ASN B CA 1
ATOM 2930 C C . ASN B 1 131 ? 18.328 6.324 -6.812 1 93.69 131 ASN B C 1
ATOM 2932 O O . ASN B 1 131 ? 18.125 7.535 -6.895 1 93.69 131 ASN B O 1
ATOM 2936 N N . PHE B 1 132 ? 17.594 5.48 -6.113 1 95.31 132 PHE B N 1
ATOM 2937 C CA . PHE B 1 132 ? 16.438 5.969 -5.367 1 95.31 132 PHE B CA 1
ATOM 2938 C C . PHE B 1 132 ? 16.875 6.844 -4.203 1 95.31 132 PHE B C 1
ATOM 2940 O O . PHE B 1 132 ? 16.203 7.812 -3.857 1 95.31 132 PHE B O 1
ATOM 2947 N N . THR B 1 133 ? 18 6.504 -3.574 1 94 133 THR B N 1
ATOM 2948 C CA . THR B 1 133 ? 18.531 7.316 -2.486 1 94 133 THR B CA 1
ATOM 2949 C C . THR B 1 133 ? 18.859 8.727 -2.975 1 94 133 THR B C 1
ATOM 2951 O O . THR B 1 133 ? 18.484 9.711 -2.334 1 94 133 THR B O 1
ATOM 2954 N N . SER B 1 134 ? 19.547 8.773 -4.078 1 95.38 134 SER B N 1
ATOM 2955 C CA . SER B 1 134 ? 19.891 10.07 -4.652 1 95.38 134 SER B CA 1
ATOM 2956 C C . SER B 1 134 ? 18.641 10.836 -5.082 1 95.38 134 SER B C 1
ATOM 2958 O O . SER B 1 134 ? 18.562 12.055 -4.926 1 95.38 134 SER B O 1
ATOM 2960 N N . LEU B 1 135 ? 17.703 10.125 -5.68 1 96.94 135 LEU B N 1
ATOM 2961 C CA . LEU B 1 135 ? 16.453 10.734 -6.074 1 96.94 135 LEU B CA 1
ATOM 2962 C C . LEU B 1 135 ? 15.742 11.352 -4.871 1 96.94 135 LEU B C 1
ATOM 2964 O O . LEU B 1 135 ? 15.211 12.461 -4.961 1 96.94 135 LEU B O 1
ATOM 2968 N N . THR B 1 136 ? 15.703 10.648 -3.779 1 97.31 136 THR B N 1
ATOM 2969 C CA . THR B 1 136 ? 15.078 11.125 -2.551 1 97.31 136 THR B CA 1
ATOM 2970 C C . THR B 1 136 ? 15.766 12.383 -2.039 1 97.31 136 THR B C 1
ATOM 2972 O O . THR B 1 136 ? 15.109 13.328 -1.608 1 97.31 136 THR B O 1
ATOM 2975 N N . HIS B 1 137 ? 17.078 12.422 -2.1 1 96.38 137 HIS B N 1
ATOM 2976 C CA . HIS B 1 137 ? 17.844 13.578 -1.664 1 96.38 137 HIS B CA 1
ATOM 2977 C C . HIS B 1 137 ? 17.547 14.797 -2.535 1 96.38 137 HIS B C 1
ATOM 2979 O O . HIS B 1 137 ? 17.469 15.922 -2.033 1 96.38 137 HIS B O 1
ATOM 2985 N N . GLU B 1 138 ? 17.438 14.531 -3.764 1 97.12 138 GLU B N 1
ATOM 2986 C CA . GLU B 1 138 ? 17.234 15.609 -4.727 1 97.12 138 GLU B CA 1
ATOM 2987 C C . GLU B 1 138 ? 15.828 16.203 -4.617 1 97.12 138 GLU B C 1
ATOM 2989 O O . GLU B 1 138 ? 15.648 17.406 -4.742 1 97.12 138 GLU B O 1
ATOM 2994 N N . LEU B 1 139 ? 14.836 15.398 -4.41 1 97.38 139 LEU B N 1
ATOM 2995 C CA . LEU B 1 139 ? 13.445 15.836 -4.391 1 97.38 139 LEU B CA 1
ATOM 2996 C C . LEU B 1 139 ? 12.93 15.945 -2.959 1 97.38 139 LEU B C 1
ATOM 2998 O O . LEU B 1 139 ? 12.977 17.016 -2.355 1 97.38 139 LEU B O 1
ATOM 3002 N N . SER B 1 140 ? 12.492 14.953 -2.316 1 98.31 140 SER B N 1
ATOM 3003 C CA . SER B 1 140 ? 12.023 14.742 -0.951 1 98.31 140 SER B CA 1
ATOM 3004 C C . SER B 1 140 ? 11.492 13.32 -0.762 1 98.31 140 SER B C 1
ATOM 3006 O O . SER B 1 140 ? 11.328 12.578 -1.732 1 98.31 140 SER B O 1
ATOM 3008 N N . PHE B 1 141 ? 11.273 13.031 0.439 1 98.25 141 PHE B N 1
ATOM 3009 C CA . PHE B 1 141 ? 10.773 11.703 0.79 1 98.25 141 PHE B CA 1
ATOM 3010 C C . PHE B 1 141 ? 9.492 11.391 0.027 1 98.25 141 PHE B C 1
ATOM 3012 O O . PHE B 1 141 ? 9.391 10.344 -0.62 1 98.25 141 PHE B O 1
ATOM 3019 N N . TYR B 1 142 ? 8.562 12.297 -0.021 1 98.75 142 TYR B N 1
ATOM 3020 C CA . TYR B 1 142 ? 7.266 12.062 -0.644 1 98.75 142 TYR B CA 1
ATOM 3021 C C . TYR B 1 142 ? 7.355 12.203 -2.158 1 98.75 142 TYR B C 1
ATOM 3023 O O . TYR B 1 142 ? 6.715 11.453 -2.898 1 98.75 142 TYR B O 1
ATOM 3031 N N . ALA B 1 143 ? 8.086 13.172 -2.611 1 98.31 143 ALA B N 1
ATOM 3032 C CA . ALA B 1 143 ? 8.211 13.367 -4.055 1 98.31 143 ALA B CA 1
ATOM 3033 C C . ALA B 1 143 ? 8.844 12.148 -4.719 1 98.31 143 ALA B C 1
ATOM 3035 O O . ALA B 1 143 ? 8.484 11.789 -5.84 1 98.31 143 ALA B O 1
ATOM 3036 N N . ALA B 1 144 ? 9.82 11.586 -4.059 1 98.19 144 ALA B N 1
ATOM 3037 C CA . ALA B 1 144 ? 10.406 10.359 -4.59 1 98.19 144 ALA B CA 1
ATOM 3038 C C . ALA B 1 144 ? 9.375 9.234 -4.645 1 98.19 144 ALA B C 1
ATOM 3040 O O . ALA B 1 144 ? 9.328 8.477 -5.617 1 98.19 144 ALA B O 1
ATOM 3041 N N . TYR B 1 145 ? 8.586 9.133 -3.602 1 98.31 145 TYR B N 1
ATOM 3042 C CA . TYR B 1 145 ? 7.492 8.172 -3.582 1 98.31 145 TYR B CA 1
ATOM 3043 C C . TYR B 1 145 ? 6.586 8.352 -4.797 1 98.31 145 TYR B C 1
ATOM 3045 O O . TYR B 1 145 ? 6.203 7.367 -5.441 1 98.31 145 TYR B O 1
ATOM 3053 N N . MET B 1 146 ? 6.27 9.555 -5.141 1 97.88 146 MET B N 1
ATOM 3054 C CA . MET B 1 146 ? 5.379 9.828 -6.262 1 97.88 146 MET B CA 1
ATOM 3055 C C . MET B 1 146 ? 5.992 9.352 -7.574 1 97.88 146 MET B C 1
ATOM 3057 O O . MET B 1 146 ? 5.281 8.891 -8.469 1 97.88 146 MET B O 1
ATOM 3061 N N . ARG B 1 147 ? 7.273 9.422 -7.652 1 97.19 147 ARG B N 1
ATOM 3062 C CA . ARG B 1 147 ? 7.953 8.938 -8.852 1 97.19 147 ARG B CA 1
ATOM 3063 C C . ARG B 1 147 ? 7.82 7.426 -8.984 1 97.19 147 ARG B C 1
ATOM 3065 O O . ARG B 1 147 ? 7.602 6.914 -10.086 1 97.19 147 ARG B O 1
ATOM 3072 N N . VAL B 1 148 ? 7.969 6.766 -7.906 1 97.25 148 VAL B N 1
ATOM 3073 C CA . VAL B 1 148 ? 7.863 5.309 -7.922 1 97.25 148 VAL B CA 1
ATOM 3074 C C . VAL B 1 148 ? 6.422 4.898 -8.219 1 97.25 148 VAL B C 1
ATOM 3076 O O . VAL B 1 148 ? 6.184 3.947 -8.969 1 97.25 148 VAL B O 1
ATOM 3079 N N . MET B 1 149 ? 5.469 5.625 -7.668 1 97.19 149 MET B N 1
ATOM 3080 C CA . MET B 1 149 ? 4.066 5.277 -7.887 1 97.19 149 MET B CA 1
ATOM 3081 C C . MET B 1 149 ? 3.676 5.48 -9.344 1 97.19 149 MET B C 1
ATOM 3083 O O . MET B 1 149 ? 2.869 4.723 -9.891 1 97.19 149 MET B O 1
ATOM 3087 N N . ARG B 1 150 ? 4.23 6.484 -9.945 1 96.5 150 ARG B N 1
ATOM 3088 C CA . ARG B 1 150 ? 4.004 6.699 -11.375 1 96.5 150 ARG B CA 1
ATOM 3089 C C . ARG B 1 150 ? 4.543 5.535 -12.195 1 96.5 150 ARG B C 1
ATOM 3091 O O . ARG B 1 150 ? 3.875 5.047 -13.109 1 96.5 150 ARG B O 1
ATOM 3098 N N . LEU B 1 151 ? 5.723 5.227 -11.867 1 97 151 LEU B N 1
ATOM 3099 C CA . LEU B 1 151 ? 6.336 4.102 -12.562 1 97 151 LEU B CA 1
ATOM 3100 C C . LEU B 1 151 ? 5.543 2.82 -12.336 1 97 151 LEU B C 1
ATOM 3102 O O . LEU B 1 151 ? 5.324 2.045 -13.273 1 97 151 LEU B O 1
ATOM 3106 N N . TYR B 1 152 ? 5.16 2.604 -11.102 1 97.25 152 TYR B N 1
ATOM 3107 C CA . TYR B 1 152 ? 4.387 1.413 -10.758 1 97.25 152 TYR B CA 1
ATOM 3108 C C . TYR B 1 152 ? 3.105 1.344 -11.586 1 97.25 152 TYR B C 1
ATOM 3110 O O . TYR B 1 152 ? 2.748 0.282 -12.102 1 97.25 152 TYR B O 1
ATOM 3118 N N . SER B 1 153 ? 2.414 2.426 -11.648 1 97.25 153 SER B N 1
ATOM 3119 C CA . SER B 1 153 ? 1.176 2.475 -12.422 1 97.25 153 SER B CA 1
ATOM 3120 C C . SER B 1 153 ? 1.415 2.09 -13.875 1 97.25 153 SER B C 1
ATOM 3122 O O . SER B 1 153 ? 0.697 1.255 -14.43 1 97.25 153 SER B O 1
ATOM 3124 N N . LYS B 1 154 ? 2.387 2.637 -14.445 1 95.94 154 LYS B N 1
ATOM 3125 C CA . LYS B 1 154 ? 2.707 2.369 -15.844 1 95.94 154 LYS B CA 1
ATOM 3126 C C . LYS B 1 154 ? 3.143 0.92 -16.047 1 95.94 154 LYS B C 1
ATOM 3128 O O . LYS B 1 154 ? 2.672 0.245 -16.969 1 95.94 154 LYS B O 1
ATOM 3133 N N . LEU B 1 155 ? 4.051 0.482 -15.203 1 97.44 155 LEU B N 1
ATOM 3134 C CA . LEU B 1 155 ? 4.609 -0.86 -15.312 1 97.44 155 LEU B CA 1
ATOM 3135 C C . LEU B 1 155 ? 3.535 -1.919 -15.094 1 97.44 155 LEU B C 1
ATOM 3137 O O . LEU B 1 155 ? 3.496 -2.926 -15.805 1 97.44 155 LEU B O 1
ATOM 3141 N N . SER B 1 156 ? 2.664 -1.696 -14.125 1 98.06 156 SER B N 1
ATOM 3142 C CA . SER B 1 156 ? 1.616 -2.66 -13.805 1 98.06 156 SER B CA 1
ATOM 3143 C C . SER B 1 156 ? 0.635 -2.816 -14.961 1 98.06 156 SER B C 1
ATOM 3145 O O . SER B 1 156 ? 0.127 -3.91 -15.211 1 98.06 156 SER B O 1
ATOM 3147 N N . ASP B 1 157 ? 0.373 -1.729 -15.688 1 97.81 157 ASP B N 1
ATOM 3148 C CA . ASP B 1 157 ? -0.501 -1.797 -16.859 1 97.81 157 ASP B CA 1
ATOM 3149 C C . ASP B 1 157 ? 0.094 -2.695 -17.938 1 97.81 157 ASP B C 1
ATOM 3151 O O . ASP B 1 157 ? -0.594 -3.562 -18.484 1 97.81 157 ASP B O 1
ATOM 3155 N N . SER B 1 158 ? 1.305 -2.498 -18.219 1 97.75 158 SER B N 1
ATOM 3156 C CA . SER B 1 158 ? 1.988 -3.291 -19.234 1 97.75 158 SER B CA 1
ATOM 3157 C C . SER B 1 158 ? 2.049 -4.762 -18.844 1 97.75 158 SER B C 1
ATOM 3159 O O . SER B 1 158 ? 1.808 -5.645 -19.672 1 97.75 158 SER B O 1
ATOM 3161 N N . ILE B 1 159 ? 2.359 -5.004 -17.625 1 98.56 159 ILE B N 1
ATOM 3162 C CA . ILE B 1 159 ? 2.502 -6.367 -17.125 1 98.56 159 ILE B CA 1
ATOM 3163 C C . ILE B 1 159 ? 1.148 -7.07 -17.156 1 98.56 159 ILE B C 1
ATOM 3165 O O . ILE B 1 159 ? 1.062 -8.25 -17.5 1 98.56 159 ILE B O 1
ATOM 3169 N N . TYR B 1 160 ? 0.148 -6.305 -16.797 1 98.62 160 TYR B N 1
ATOM 3170 C CA . TYR B 1 160 ? -1.199 -6.863 -16.844 1 98.62 160 TYR B CA 1
ATOM 3171 C C . TYR B 1 160 ? -1.602 -7.219 -18.266 1 98.62 160 TYR B C 1
ATOM 3173 O O . TYR B 1 160 ? -2.266 -8.227 -18.5 1 98.62 160 TYR B O 1
ATOM 3181 N N . ASP B 1 161 ? -1.189 -6.434 -19.219 1 97.5 161 ASP B N 1
ATOM 3182 C CA . ASP B 1 161 ? -1.519 -6.648 -20.625 1 97.5 161 ASP B CA 1
ATOM 3183 C C . ASP B 1 161 ? -0.986 -7.996 -21.109 1 97.5 161 ASP B C 1
ATOM 3185 O O . ASP B 1 161 ? -1.597 -8.641 -21.969 1 97.5 161 ASP B O 1
ATOM 3189 N N . PHE B 1 162 ? 0.013 -8.438 -20.516 1 96.06 162 PHE B N 1
ATOM 3190 C CA . PHE B 1 162 ? 0.533 -9.703 -21.016 1 96.06 162 PHE B CA 1
ATOM 3191 C C . PHE B 1 162 ? 0.259 -10.836 -20.031 1 96.06 162 PHE B C 1
ATOM 3193 O O . PHE B 1 162 ? 0.792 -11.938 -20.188 1 96.06 162 PHE B O 1
ATOM 3200 N N . GLY B 1 163 ? -0.498 -10.531 -19.062 1 98.31 163 GLY B N 1
ATOM 3201 C CA . GLY B 1 163 ? -1.07 -11.602 -18.266 1 98.31 163 GLY B CA 1
ATOM 3202 C C . GLY B 1 163 ? -0.503 -11.664 -16.859 1 98.31 163 GLY B C 1
ATOM 3203 O O . GLY B 1 163 ? -0.809 -12.586 -16.094 1 98.31 163 GLY B O 1
ATOM 3204 N N . GLY B 1 164 ? 0.364 -10.703 -16.469 1 98.69 164 GLY B N 1
ATOM 3205 C CA . GLY B 1 164 ? 0.978 -10.711 -15.148 1 98.69 164 GLY B CA 1
ATOM 3206 C C . GLY B 1 164 ? 0.171 -9.961 -14.109 1 98.69 164 GLY B C 1
ATOM 3207 O O . GLY B 1 164 ? -0.811 -9.289 -14.445 1 98.69 164 GLY B O 1
ATOM 3208 N N . ILE B 1 165 ? 0.528 -10.148 -12.867 1 98.69 165 ILE B N 1
ATOM 3209 C CA . ILE B 1 165 ? 0.036 -9.367 -11.734 1 98.69 165 ILE B CA 1
ATOM 3210 C C . ILE B 1 165 ? 1.215 -8.766 -10.977 1 98.69 165 ILE B C 1
ATOM 3212 O O . ILE B 1 165 ? 2.285 -9.375 -10.898 1 98.69 165 ILE B O 1
ATOM 3216 N N . SER B 1 166 ? 1.028 -7.555 -10.477 1 98.5 166 SER B N 1
ATOM 3217 C CA . SER B 1 166 ? 2.131 -6.84 -9.844 1 98.5 166 SER B CA 1
ATOM 3218 C C . SER B 1 166 ? 1.705 -6.238 -8.508 1 98.5 166 SER B C 1
ATOM 3220 O O . SER B 1 166 ? 0.511 -6.145 -8.219 1 98.5 166 SER B O 1
ATOM 3222 N N . GLN B 1 167 ? 2.646 -5.918 -7.719 1 98 167 GLN B N 1
ATOM 3223 C CA . GLN B 1 167 ? 2.436 -5.277 -6.422 1 98 167 GLN B CA 1
ATOM 3224 C C . GLN B 1 167 ? 3.623 -4.398 -6.043 1 98 167 GLN B C 1
ATOM 3226 O O . GLN B 1 167 ? 4.773 -4.758 -6.297 1 98 167 GLN B O 1
ATOM 3231 N N . TYR B 1 168 ? 3.32 -3.252 -5.562 1 97.62 168 TYR B N 1
ATOM 3232 C CA . TYR B 1 168 ? 4.324 -2.414 -4.922 1 97.62 168 TYR B CA 1
ATOM 3233 C C . TYR B 1 168 ? 4.727 -2.984 -3.566 1 97.62 168 TYR B C 1
ATOM 3235 O O . TYR B 1 168 ? 3.865 -3.359 -2.766 1 97.62 168 TYR B O 1
ATOM 3243 N N . LEU B 1 169 ? 6.055 -3.084 -3.262 1 97.25 169 LEU B N 1
ATOM 3244 C CA . LEU B 1 169 ? 6.52 -3.738 -2.045 1 97.25 169 LEU B CA 1
ATOM 3245 C C . LEU B 1 169 ? 6.945 -2.709 -1.003 1 97.25 169 LEU B C 1
ATOM 3247 O O . LEU B 1 169 ? 7.09 -3.035 0.177 1 97.25 169 LEU B O 1
ATOM 3251 N N . GLY B 1 170 ? 7.234 -1.479 -1.477 1 96.5 170 GLY B N 1
ATOM 3252 C CA . GLY B 1 170 ? 7.781 -0.449 -0.607 1 96.5 170 GLY B CA 1
ATOM 3253 C C . GLY B 1 170 ? 9.109 0.1 -1.095 1 96.5 170 GLY B C 1
ATOM 3254 O O . GLY B 1 170 ? 9.891 -0.621 -1.715 1 96.5 170 GLY B O 1
ATOM 3255 N N . GLY B 1 171 ? 9.375 1.307 -0.778 1 96.69 171 GLY B N 1
ATOM 3256 C CA . GLY B 1 171 ? 10.602 1.924 -1.256 1 96.69 171 GLY B CA 1
ATOM 3257 C C . GLY B 1 171 ? 10.656 2.047 -2.768 1 96.69 171 GLY B C 1
ATOM 3258 O O . GLY B 1 171 ? 9.758 2.627 -3.383 1 96.69 171 GLY B O 1
ATOM 3259 N N . ASP B 1 172 ? 11.648 1.452 -3.277 1 96.88 172 ASP B N 1
ATOM 3260 C CA . ASP B 1 172 ? 11.883 1.511 -4.715 1 96.88 172 ASP B CA 1
ATOM 3261 C C . ASP B 1 172 ? 11.648 0.15 -5.367 1 96.88 172 ASP B C 1
ATOM 3263 O O . ASP B 1 172 ? 12.117 -0.103 -6.477 1 96.88 172 ASP B O 1
ATOM 3267 N N . ASN B 1 173 ? 10.922 -0.72 -4.617 1 97.69 173 ASN B N 1
ATOM 3268 C CA . ASN B 1 173 ? 10.781 -2.098 -5.078 1 97.69 173 ASN B CA 1
ATOM 3269 C C . ASN B 1 173 ? 9.352 -2.4 -5.523 1 97.69 173 ASN B C 1
ATOM 3271 O O . ASN B 1 173 ? 8.398 -1.939 -4.902 1 97.69 173 ASN B O 1
ATOM 3275 N N . MET B 1 174 ? 9.219 -3.141 -6.598 1 97.94 174 MET B N 1
ATOM 3276 C CA . MET B 1 174 ? 7.973 -3.695 -7.117 1 97.94 174 MET B CA 1
ATOM 3277 C C . MET B 1 174 ? 8.164 -5.141 -7.562 1 97.94 174 MET B C 1
ATOM 3279 O O . MET B 1 174 ? 9.266 -5.527 -7.969 1 97.94 174 MET B O 1
ATOM 3283 N N . ILE B 1 175 ? 7.109 -5.855 -7.5 1 98.75 175 ILE B N 1
ATOM 3284 C CA . ILE B 1 175 ? 7.195 -7.25 -7.926 1 98.75 175 ILE B CA 1
ATOM 3285 C C . ILE B 1 175 ? 6.109 -7.539 -8.961 1 98.75 175 ILE B C 1
ATOM 3287 O O . ILE B 1 175 ? 5.105 -6.828 -9.031 1 98.75 175 ILE B O 1
ATOM 3291 N N . ALA B 1 176 ? 6.383 -8.5 -9.781 1 98.75 176 ALA B N 1
ATOM 3292 C CA . ALA B 1 176 ? 5.387 -9.055 -10.695 1 98.75 176 ALA B CA 1
ATOM 3293 C C . ALA B 1 176 ? 5.527 -10.57 -10.797 1 98.75 176 ALA B C 1
ATOM 3295 O O . ALA B 1 176 ? 6.633 -11.109 -10.695 1 98.75 176 ALA B O 1
ATOM 3296 N N . PHE B 1 177 ? 4.461 -11.203 -10.938 1 98.88 177 PHE B N 1
ATOM 3297 C CA . PHE B 1 177 ? 4.414 -12.617 -11.289 1 98.88 177 PHE B CA 1
ATOM 3298 C C . PHE B 1 177 ? 3.855 -12.805 -12.695 1 98.88 177 PHE B C 1
ATOM 3300 O O . PHE B 1 177 ? 2.824 -12.227 -13.039 1 98.88 177 PHE B O 1
ATOM 3307 N N . ILE B 1 178 ? 4.559 -13.562 -13.477 1 98.81 178 ILE B N 1
ATOM 3308 C CA . ILE B 1 178 ? 4.238 -13.672 -14.891 1 98.81 178 ILE B CA 1
ATOM 3309 C C . ILE B 1 178 ? 4.363 -15.125 -15.344 1 98.81 178 ILE B C 1
ATOM 3311 O O . ILE B 1 178 ? 4.82 -15.977 -14.578 1 98.81 178 ILE B O 1
ATOM 3315 N N . ASP B 1 179 ? 3.834 -15.32 -16.531 1 97.88 179 ASP B N 1
ATOM 3316 C CA . ASP B 1 179 ? 4.078 -16.594 -17.203 1 97.88 179 ASP B CA 1
ATOM 3317 C C . ASP B 1 179 ? 5.5 -16.656 -17.75 1 97.88 179 ASP B C 1
ATOM 3319 O O . ASP B 1 179 ? 6.027 -15.648 -18.25 1 97.88 179 ASP B O 1
ATOM 3323 N N . GLU B 1 180 ? 6.078 -17.828 -17.734 1 96.94 180 GLU B N 1
ATOM 3324 C CA . GLU B 1 180 ? 7.457 -18 -18.172 1 96.94 180 GLU B CA 1
ATOM 3325 C C . GLU B 1 180 ? 7.625 -17.594 -19.641 1 96.94 180 GLU B C 1
ATOM 3327 O O . GLU B 1 180 ? 8.68 -17.078 -20.031 1 96.94 180 GLU B O 1
ATOM 3332 N N . ASP B 1 181 ? 6.641 -17.672 -20.422 1 96.69 181 ASP B N 1
ATOM 3333 C CA . ASP B 1 181 ? 6.688 -17.391 -21.859 1 96.69 181 ASP B CA 1
ATOM 3334 C C . ASP B 1 181 ? 6.75 -15.891 -22.125 1 96.69 181 ASP B C 1
ATOM 3336 O O . ASP B 1 181 ? 7.035 -15.461 -23.25 1 96.69 181 ASP B O 1
ATOM 3340 N N . THR B 1 182 ? 6.543 -15.102 -21.047 1 97.62 182 THR B N 1
ATOM 3341 C CA . THR B 1 182 ? 6.477 -13.664 -21.281 1 97.62 182 THR B CA 1
ATOM 3342 C C . THR B 1 182 ? 7.703 -12.969 -20.703 1 97.62 182 THR B C 1
ATOM 3344 O O . THR B 1 182 ? 7.742 -11.734 -20.609 1 97.62 182 THR B O 1
ATOM 3347 N N . ILE B 1 183 ? 8.664 -13.719 -20.375 1 98.44 183 ILE B N 1
ATOM 3348 C CA . ILE B 1 183 ? 9.883 -13.164 -19.797 1 98.44 183 ILE B CA 1
ATOM 3349 C C . ILE B 1 183 ? 10.516 -12.172 -20.766 1 98.44 183 ILE B C 1
ATOM 3351 O O . ILE B 1 183 ? 10.969 -11.102 -20.359 1 98.44 183 ILE B O 1
ATOM 3355 N N . ASP B 1 184 ? 10.484 -12.5 -22 1 98.12 184 ASP B N 1
ATOM 3356 C CA . ASP B 1 184 ? 11.086 -11.633 -23.016 1 98.12 184 ASP B CA 1
ATOM 3357 C C . ASP B 1 184 ? 10.406 -10.266 -23.047 1 98.12 184 ASP B C 1
ATOM 3359 O O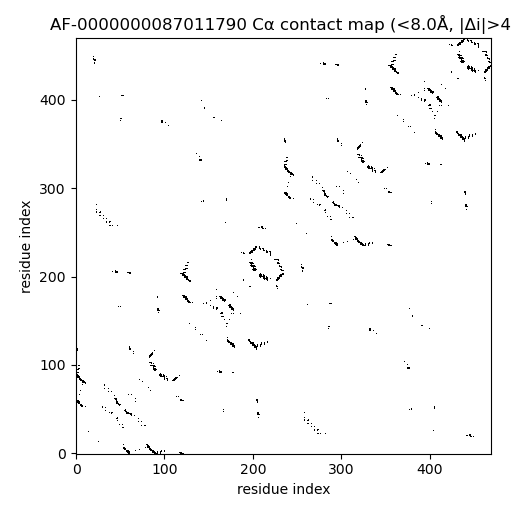 . ASP B 1 184 ? 11.047 -9.258 -23.344 1 98.12 184 ASP B O 1
ATOM 3363 N N . LYS B 1 185 ? 9.141 -10.234 -22.797 1 98.19 185 LYS B N 1
ATOM 3364 C CA . LYS B 1 185 ? 8.406 -8.977 -22.781 1 98.19 185 LYS B CA 1
ATOM 3365 C C . LYS B 1 185 ? 8.844 -8.094 -21.609 1 98.19 185 LYS B C 1
ATOM 3367 O O . LYS B 1 185 ? 8.953 -6.875 -21.75 1 98.19 185 LYS B O 1
ATOM 3372 N N . ILE B 1 186 ? 9.133 -8.719 -20.469 1 98.38 186 ILE B N 1
ATOM 3373 C CA . ILE B 1 186 ? 9.641 -8 -19.297 1 98.38 186 ILE B CA 1
ATOM 3374 C C . ILE B 1 186 ? 11.008 -7.398 -19.625 1 98.38 186 ILE B C 1
ATOM 3376 O O . ILE B 1 186 ? 11.258 -6.23 -19.312 1 98.38 186 ILE B O 1
ATOM 3380 N N . ILE B 1 187 ? 11.789 -8.219 -20.219 1 97.94 187 ILE B N 1
ATOM 3381 C CA . ILE B 1 187 ? 13.141 -7.785 -20.562 1 97.94 187 ILE B CA 1
ATOM 3382 C C . ILE B 1 187 ? 13.078 -6.59 -21.516 1 97.94 187 ILE B C 1
ATOM 3384 O O . ILE B 1 187 ? 13.773 -5.594 -21.328 1 97.94 187 ILE B O 1
ATOM 3388 N N . LYS B 1 188 ? 12.25 -6.652 -22.453 1 97.69 188 LYS B N 1
ATOM 3389 C CA . LYS B 1 188 ? 12.094 -5.566 -23.422 1 97.69 188 LYS B CA 1
ATOM 3390 C C . LYS B 1 188 ? 11.641 -4.281 -22.734 1 97.69 188 LYS B C 1
ATOM 3392 O O . LYS B 1 188 ? 12.125 -3.195 -23.062 1 97.69 188 LYS B O 1
ATOM 3397 N N . ILE B 1 189 ? 10.727 -4.395 -21.797 1 97.19 189 ILE B N 1
ATOM 3398 C CA . ILE B 1 189 ? 10.25 -3.236 -21.047 1 97.19 189 ILE B CA 1
ATOM 3399 C C . ILE B 1 189 ? 11.414 -2.59 -20.297 1 97.19 189 ILE B C 1
ATOM 3401 O O . ILE B 1 189 ? 11.609 -1.374 -20.375 1 97.19 189 ILE B O 1
ATOM 3405 N N . VAL B 1 190 ? 12.156 -3.359 -19.656 1 97 190 VAL B N 1
ATOM 3406 C CA . VAL B 1 190 ? 13.227 -2.861 -18.781 1 97 190 VAL B CA 1
ATOM 3407 C C . VAL B 1 190 ? 14.344 -2.26 -19.641 1 97 190 VAL B C 1
ATOM 3409 O O . VAL B 1 190 ? 14.953 -1.263 -19.25 1 97 190 VAL B O 1
ATOM 3412 N N . GLU B 1 191 ? 14.594 -2.857 -20.734 1 96.06 191 GLU B N 1
ATOM 3413 C CA . GLU B 1 191 ? 15.617 -2.338 -21.641 1 96.06 191 GLU B CA 1
ATOM 3414 C C . GLU B 1 191 ? 15.242 -0.962 -22.172 1 96.06 191 GLU B C 1
ATOM 3416 O O . GLU B 1 191 ? 16.109 -0.167 -22.531 1 96.06 191 GLU B O 1
ATOM 3421 N N . ASN B 1 192 ? 13.961 -0.67 -22.141 1 95.44 192 ASN B N 1
ATOM 3422 C CA . ASN B 1 192 ? 13.484 0.601 -22.688 1 95.44 192 ASN B CA 1
ATOM 3423 C C . ASN B 1 192 ? 13.258 1.626 -21.578 1 95.44 192 ASN B C 1
ATOM 3425 O O . ASN B 1 192 ? 12.758 2.725 -21.844 1 95.44 192 ASN B O 1
ATOM 3429 N N . MET B 1 193 ? 13.547 1.26 -20.328 1 94.75 193 MET B N 1
ATOM 3430 C CA . MET B 1 193 ? 13.391 2.156 -19.188 1 94.75 193 MET B CA 1
ATOM 3431 C C . MET B 1 193 ? 14.695 2.283 -18.422 1 94.75 193 MET B C 1
ATOM 3433 O O . MET B 1 193 ? 15 1.441 -17.562 1 94.75 193 MET B O 1
ATOM 3437 N N . ASP B 1 194 ? 15.312 3.369 -18.516 1 91.12 194 ASP B N 1
ATOM 3438 C CA . ASP B 1 194 ? 16.641 3.547 -17.938 1 91.12 194 ASP B CA 1
ATOM 3439 C C . ASP B 1 194 ? 16.562 3.633 -16.406 1 91.12 194 ASP B C 1
ATOM 3441 O O . ASP B 1 194 ? 17.562 3.402 -15.719 1 91.12 194 ASP B O 1
ATOM 3445 N N . GLU B 1 195 ? 15.414 3.801 -15.945 1 94.31 195 GLU B N 1
ATOM 3446 C CA . GLU B 1 195 ? 15.305 4.105 -14.516 1 94.31 195 GLU B CA 1
ATOM 3447 C C . GLU B 1 195 ? 15.164 2.83 -13.688 1 94.31 195 GLU B C 1
ATOM 3449 O O . GLU B 1 195 ? 15.234 2.873 -12.461 1 94.31 195 GLU B O 1
ATOM 3454 N N . ILE B 1 196 ? 15.062 1.655 -14.359 1 97.31 196 ILE B N 1
ATOM 3455 C CA . ILE B 1 196 ? 14.742 0.485 -13.547 1 97.31 196 ILE B CA 1
ATOM 3456 C C . ILE B 1 196 ? 15.656 -0.678 -13.938 1 97.31 196 ILE B C 1
ATOM 3458 O O . ILE B 1 196 ? 16.25 -0.675 -15.023 1 97.31 196 ILE B O 1
ATOM 3462 N N . LYS B 1 197 ? 15.805 -1.611 -13.062 1 97.69 197 LYS B N 1
ATOM 3463 C CA . LYS B 1 197 ? 16.391 -2.938 -13.234 1 97.69 197 LYS B CA 1
ATOM 3464 C C . LYS B 1 197 ? 15.438 -4.027 -12.758 1 97.69 197 LYS B C 1
ATOM 3466 O O . LYS B 1 197 ? 14.5 -3.752 -12.008 1 97.69 197 LYS B O 1
ATOM 3471 N N . VAL B 1 198 ? 15.727 -5.207 -13.281 1 98.56 198 VAL B N 1
ATOM 3472 C CA . VAL B 1 198 ? 14.836 -6.281 -12.867 1 98.56 198 VAL B CA 1
ATOM 3473 C C . VAL B 1 198 ? 15.633 -7.566 -12.648 1 98.56 198 VAL B C 1
ATOM 3475 O O . VAL B 1 198 ? 16.484 -7.918 -13.461 1 98.56 198 VAL B O 1
ATOM 3478 N N . GLY B 1 199 ? 15.484 -8.172 -11.469 1 98.38 199 GLY B N 1
ATOM 3479 C CA . GLY B 1 199 ? 15.844 -9.562 -11.25 1 98.38 199 GLY B CA 1
ATOM 3480 C C . GLY B 1 199 ? 14.688 -10.523 -11.477 1 98.38 199 GLY B C 1
ATOM 3481 O O . GLY B 1 199 ? 13.594 -10.328 -10.938 1 98.38 199 GLY B O 1
ATOM 3482 N N . ILE B 1 200 ? 14.914 -11.523 -12.273 1 98.75 200 ILE B N 1
ATOM 3483 C CA . ILE B 1 200 ? 13.875 -12.508 -12.57 1 98.75 200 ILE B CA 1
ATOM 3484 C C . ILE B 1 200 ? 14.25 -13.852 -11.953 1 98.75 200 ILE B C 1
ATOM 3486 O O . ILE B 1 200 ? 15.344 -14.375 -12.195 1 98.75 200 ILE B O 1
ATOM 3490 N N . GLY B 1 201 ? 13.336 -14.32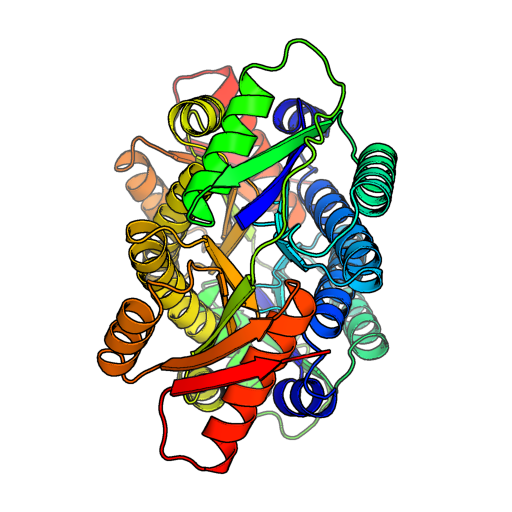8 -11.094 1 98.62 201 GLY B N 1
ATOM 3491 C CA . GLY B 1 201 ? 13.539 -15.617 -10.453 1 98.62 201 GLY B CA 1
ATOM 3492 C C . GLY B 1 201 ? 12.508 -16.656 -10.867 1 98.62 201 GLY B C 1
ATOM 3493 O O . GLY B 1 201 ? 11.32 -16.328 -11.016 1 98.62 201 GLY B O 1
ATOM 3494 N N . ILE B 1 202 ? 12.93 -17.859 -11.094 1 98.56 202 ILE B N 1
ATOM 3495 C CA . ILE B 1 202 ? 12.062 -19 -11.398 1 98.56 202 ILE B CA 1
ATOM 3496 C C . ILE B 1 202 ? 12.188 -20.047 -10.305 1 98.56 202 ILE B C 1
ATOM 3498 O O . ILE B 1 202 ? 13.297 -20.469 -9.969 1 98.56 202 ILE B O 1
ATOM 3502 N N . GLY B 1 203 ? 11.078 -20.391 -9.688 1 97.75 203 GLY B N 1
ATOM 3503 C CA . GLY B 1 203 ? 11.086 -21.375 -8.617 1 97.75 203 GLY B CA 1
ATOM 3504 C C . GLY B 1 203 ? 9.844 -22.234 -8.602 1 97.75 203 GLY B C 1
ATOM 3505 O O . GLY B 1 203 ? 8.898 -22 -9.359 1 97.75 203 GLY B O 1
ATOM 3506 N N . LYS B 1 204 ? 9.844 -23.266 -7.711 1 97 204 LYS B N 1
ATOM 3507 C CA . LYS B 1 204 ? 8.734 -24.203 -7.602 1 97 204 LYS B CA 1
ATOM 3508 C C . LYS B 1 204 ? 7.566 -23.594 -6.824 1 97 204 LYS B C 1
ATOM 3510 O O . LYS B 1 204 ? 6.449 -24.125 -6.863 1 97 204 LYS B O 1
ATOM 3515 N N . ASN B 1 205 ? 7.871 -22.562 -6.105 1 97.56 205 ASN B N 1
ATOM 3516 C CA . ASN B 1 205 ? 6.863 -21.781 -5.406 1 97.56 205 ASN B CA 1
ATOM 3517 C C . ASN B 1 205 ? 7.223 -20.297 -5.371 1 97.56 205 ASN B C 1
ATOM 3519 O O . ASN B 1 205 ? 8.305 -19.906 -5.828 1 97.56 205 ASN B O 1
ATOM 3523 N N . ALA B 1 206 ? 6.348 -19.531 -4.926 1 98 206 ALA B N 1
ATOM 3524 C CA . ALA B 1 206 ? 6.508 -18.078 -5.004 1 98 206 ALA B CA 1
ATOM 3525 C C . ALA B 1 206 ? 7.707 -17.609 -4.184 1 98 206 ALA B C 1
ATOM 3527 O O . ALA B 1 206 ? 8.438 -16.719 -4.598 1 98 206 ALA B O 1
ATOM 3528 N N . ARG B 1 207 ? 7.945 -18.188 -3.043 1 97.69 207 ARG B N 1
ATOM 3529 C CA . ARG B 1 207 ? 9.055 -17.781 -2.191 1 97.69 207 ARG B CA 1
ATOM 3530 C C . ARG B 1 207 ? 10.398 -18.047 -2.863 1 97.69 207 ARG B C 1
ATOM 3532 O O . ARG B 1 207 ? 11.281 -17.203 -2.863 1 97.69 207 ARG B O 1
ATOM 3539 N N . SER B 1 208 ? 10.516 -19.234 -3.398 1 97.62 208 SER B N 1
ATOM 3540 C CA . SER B 1 208 ? 11.758 -19.578 -4.086 1 97.62 208 SER B CA 1
ATOM 3541 C C . SER B 1 208 ? 11.969 -18.688 -5.309 1 97.62 208 SER B C 1
ATOM 3543 O O . SER B 1 208 ? 13.094 -18.281 -5.602 1 97.62 208 SER B O 1
ATOM 3545 N N . ALA B 1 209 ? 10.898 -18.422 -6.031 1 98.44 209 ALA B N 1
ATOM 3546 C CA . ALA B 1 209 ? 10.992 -17.516 -7.172 1 98.44 209 ALA B CA 1
ATOM 3547 C C . ALA B 1 209 ? 11.453 -16.125 -6.73 1 98.44 209 ALA B C 1
ATOM 3549 O O . ALA B 1 209 ? 12.32 -15.531 -7.363 1 98.44 209 ALA B O 1
ATOM 3550 N N . MET B 1 210 ? 10.922 -15.633 -5.641 1 98.19 210 MET B N 1
ATOM 3551 C CA . MET B 1 210 ? 11.281 -14.32 -5.113 1 98.19 210 MET B CA 1
ATOM 3552 C C . MET B 1 210 ? 12.734 -14.297 -4.652 1 98.19 210 MET B C 1
ATOM 3554 O O . MET B 1 210 ? 13.445 -13.305 -4.863 1 98.19 210 MET B O 1
ATOM 3558 N N . ALA B 1 211 ? 13.117 -15.344 -4.016 1 97.88 211 ALA B N 1
ATOM 3559 C CA . ALA B 1 211 ? 14.516 -15.445 -3.594 1 97.88 211 ALA B CA 1
ATOM 3560 C C . ALA B 1 211 ? 15.453 -15.398 -4.793 1 97.88 211 ALA B C 1
ATOM 3562 O O . ALA B 1 211 ? 16.5 -14.742 -4.746 1 97.88 211 ALA B O 1
ATOM 3563 N N . GLY B 1 212 ? 15.078 -16.156 -5.824 1 98.19 212 GLY B N 1
ATOM 3564 C CA . GLY B 1 212 ? 15.859 -16.109 -7.051 1 98.19 212 GLY B CA 1
ATOM 3565 C C . GLY B 1 212 ? 15.914 -14.719 -7.664 1 98.19 212 GLY B C 1
ATOM 3566 O O . GLY B 1 212 ? 16.969 -14.273 -8.117 1 98.19 212 GLY B O 1
ATOM 3567 N N . ALA B 1 213 ? 14.797 -14.062 -7.73 1 98.44 213 ALA B N 1
ATOM 3568 C CA . ALA B 1 213 ? 14.719 -12.711 -8.281 1 98.44 213 ALA B CA 1
ATOM 3569 C C . ALA B 1 213 ? 15.594 -11.742 -7.48 1 98.44 213 ALA B C 1
ATOM 3571 O O . ALA B 1 213 ? 16.266 -10.891 -8.055 1 98.44 213 ALA B O 1
ATOM 3572 N N . THR B 1 214 ? 15.523 -11.852 -6.145 1 97.31 214 THR B N 1
ATOM 3573 C CA . THR B 1 214 ? 16.344 -11.023 -5.266 1 97.31 214 THR B CA 1
ATOM 3574 C C . THR B 1 214 ? 17.828 -11.281 -5.516 1 97.31 214 THR B C 1
ATOM 3576 O O . THR B 1 214 ? 18.625 -10.344 -5.594 1 97.31 214 THR B O 1
ATOM 3579 N N . ARG B 1 215 ? 18.156 -12.5 -5.609 1 96.88 215 ARG B N 1
ATOM 3580 C CA . ARG B 1 215 ? 19.547 -12.852 -5.91 1 96.88 215 ARG B CA 1
ATOM 3581 C C . ARG B 1 215 ? 20 -12.227 -7.23 1 96.88 215 ARG B C 1
ATOM 3583 O O . ARG B 1 215 ? 21.094 -11.688 -7.328 1 96.88 215 ARG B O 1
ATOM 3590 N N . ALA B 1 216 ? 19.156 -12.359 -8.219 1 97.31 216 ALA B N 1
ATOM 3591 C CA . ALA B 1 216 ? 19.453 -11.766 -9.523 1 97.31 216 ALA B CA 1
ATOM 3592 C C . ALA B 1 216 ? 19.719 -10.273 -9.398 1 97.31 216 ALA B C 1
ATOM 3594 O O . ALA B 1 216 ? 20.688 -9.758 -9.969 1 97.31 216 ALA B O 1
ATOM 3595 N N . LEU B 1 217 ? 18.922 -9.531 -8.617 1 96.06 217 LEU B N 1
ATOM 3596 C CA . LEU B 1 217 ? 19.125 -8.102 -8.414 1 96.06 217 LEU B CA 1
ATOM 3597 C C . LEU B 1 217 ? 20.453 -7.824 -7.715 1 96.06 217 LEU B C 1
ATOM 3599 O O . LEU B 1 217 ? 21.141 -6.867 -8.062 1 96.06 217 LEU B O 1
ATOM 3603 N N . ASP B 1 218 ? 20.719 -8.648 -6.742 1 94.19 218 ASP B N 1
ATOM 3604 C CA . ASP B 1 218 ? 21.969 -8.477 -6.02 1 94.19 218 ASP B CA 1
ATOM 3605 C C . ASP B 1 218 ? 23.172 -8.633 -6.957 1 94.19 218 ASP B C 1
ATOM 3607 O O . ASP B 1 218 ? 24.156 -7.898 -6.84 1 94.19 218 ASP B O 1
ATOM 3611 N N . GLU B 1 219 ? 23.016 -9.516 -7.805 1 94.06 219 GLU B N 1
ATOM 3612 C CA . GLU B 1 219 ? 24.094 -9.758 -8.766 1 94.06 219 GLU B CA 1
ATOM 3613 C C . GLU B 1 219 ? 24.219 -8.602 -9.758 1 94.06 219 GLU B C 1
ATOM 3615 O O . GLU B 1 219 ? 25.312 -8.234 -10.156 1 94.06 219 GLU B O 1
ATOM 3620 N N . ILE B 1 220 ? 23.141 -8.055 -10.203 1 94.19 220 ILE B N 1
ATOM 3621 C CA . ILE B 1 220 ? 23.156 -6.895 -11.094 1 94.19 220 ILE B CA 1
ATOM 3622 C C . ILE B 1 220 ? 23.875 -5.734 -10.414 1 94.19 220 ILE B C 1
ATOM 3624 O O . ILE B 1 220 ? 24.688 -5.047 -11.047 1 94.19 220 ILE B O 1
ATOM 3628 N N . ARG B 1 221 ? 23.578 -5.492 -9.172 1 87.62 221 ARG B N 1
ATOM 3629 C CA . ARG B 1 221 ? 24.156 -4.379 -8.414 1 87.62 221 ARG B CA 1
ATOM 3630 C C . ARG B 1 221 ? 25.656 -4.551 -8.242 1 87.62 221 ARG B C 1
ATOM 3632 O O . ARG B 1 221 ? 26.406 -3.572 -8.266 1 87.62 221 ARG B O 1
ATOM 3639 N N . SER B 1 222 ? 26.047 -5.648 -8.094 1 86.88 222 SER B N 1
ATOM 3640 C CA . SER B 1 222 ? 27.453 -5.922 -7.848 1 86.88 222 SER B CA 1
ATOM 3641 C C . SER B 1 222 ? 28.281 -5.785 -9.125 1 86.88 222 SER B C 1
ATOM 3643 O O . SER B 1 222 ? 29.406 -5.305 -9.094 1 86.88 222 SER B O 1
ATOM 3645 N N . LYS B 1 223 ? 27.672 -6.18 -10.203 1 76.94 223 LYS B N 1
ATOM 3646 C CA . LYS B 1 223 ? 28.422 -6.188 -11.453 1 76.94 223 LYS B CA 1
ATOM 3647 C C . LYS B 1 223 ? 28.156 -4.93 -12.266 1 76.94 223 LYS B C 1
ATOM 3649 O O . LYS B 1 223 ? 28.875 -4.652 -13.242 1 76.94 223 LYS B O 1
ATOM 3654 N N . ARG B 1 224 ? 27.406 -4.078 -11.961 1 65.88 224 ARG B N 1
ATOM 3655 C CA . ARG B 1 224 ? 27.062 -2.744 -12.445 1 65.88 224 ARG B CA 1
ATOM 3656 C C . ARG B 1 224 ? 26.938 -2.725 -13.961 1 65.88 224 ARG B C 1
ATOM 3658 O O . ARG B 1 224 ? 27 -1.66 -14.578 1 65.88 224 ARG B O 1
ATOM 3665 N N . GLU B 1 225 ? 26.672 -3.68 -14.562 1 68.69 225 GLU B N 1
ATOM 3666 C CA . GLU B 1 225 ? 26.625 -3.627 -16.016 1 68.69 225 GLU B CA 1
ATOM 3667 C C . GLU B 1 225 ? 25.281 -4.121 -16.547 1 68.69 225 GLU B C 1
ATOM 3669 O O . GLU B 1 225 ? 24.781 -3.611 -17.562 1 68.69 225 GLU B O 1
ATOM 3674 N N . ASP B 1 226 ? 24.547 -4.914 -15.852 1 86.81 226 ASP B N 1
ATOM 3675 C CA . ASP B 1 226 ? 23.344 -5.527 -16.391 1 86.81 226 ASP B CA 1
ATOM 3676 C C . ASP B 1 226 ? 22.078 -4.855 -15.844 1 86.81 226 ASP B C 1
ATOM 3678 O O . ASP B 1 226 ? 22.094 -4.301 -14.742 1 86.81 226 ASP B O 1
ATOM 3682 N N . ARG B 1 227 ? 21.141 -4.789 -16.734 1 94.69 227 ARG B N 1
ATOM 3683 C CA . ARG B 1 227 ? 19.859 -4.223 -16.312 1 94.69 227 ARG B CA 1
ATOM 3684 C C . ARG B 1 227 ? 18.875 -5.324 -15.961 1 94.69 227 ARG B C 1
ATOM 3686 O O . ARG B 1 227 ? 17.812 -5.047 -15.398 1 94.69 227 ARG B O 1
ATOM 3693 N N . TRP B 1 228 ? 19.219 -6.547 -16.344 1 97.19 228 TRP B N 1
ATOM 3694 C CA . TRP B 1 228 ? 18.359 -7.676 -15.992 1 97.19 228 TRP B CA 1
ATOM 3695 C C . TRP B 1 228 ? 19.188 -8.953 -15.836 1 97.19 228 TRP B C 1
ATOM 3697 O O . TRP B 1 228 ? 20.297 -9.047 -16.344 1 97.19 228 TRP B O 1
ATOM 3707 N N . LYS B 1 229 ? 18.672 -9.914 -15.125 1 97.06 229 LYS B N 1
ATOM 3708 C CA . LYS B 1 229 ? 19.266 -11.234 -14.922 1 97.06 229 LYS B CA 1
ATOM 3709 C C . LYS B 1 229 ? 18.203 -12.25 -14.5 1 97.06 229 LYS B C 1
ATOM 3711 O O . LYS B 1 229 ? 17.234 -11.898 -13.812 1 97.06 229 LYS B O 1
ATOM 3716 N N . ILE B 1 230 ? 18.375 -13.469 -14.969 1 97.38 230 ILE B N 1
ATOM 3717 C CA . ILE B 1 230 ? 17.484 -14.57 -14.609 1 97.38 230 ILE B CA 1
ATOM 3718 C C . ILE B 1 230 ? 18.234 -15.555 -13.711 1 97.38 230 ILE B C 1
ATOM 3720 O O . ILE B 1 230 ? 19.375 -15.93 -13.992 1 97.38 230 ILE B O 1
ATOM 3724 N N . VAL B 1 231 ? 17.594 -15.898 -12.672 1 95.94 231 VAL B N 1
ATOM 3725 C CA . VAL B 1 231 ? 18.141 -16.906 -11.773 1 95.94 231 VAL B CA 1
ATOM 3726 C C . VAL B 1 231 ? 17.094 -17.984 -11.5 1 95.94 231 VAL B C 1
ATOM 3728 O O . VAL B 1 231 ? 15.953 -17.672 -11.117 1 95.94 231 VAL B O 1
ATOM 3731 N N . LYS B 1 232 ? 17.422 -19.25 -11.703 1 93.12 232 LYS B N 1
ATOM 3732 C CA . LYS B 1 232 ? 16.578 -20.375 -11.305 1 93.12 232 LYS B CA 1
ATOM 3733 C C . LYS B 1 232 ? 16.938 -20.859 -9.906 1 93.12 232 LYS B C 1
ATOM 3735 O O . LYS B 1 232 ? 18.094 -21.156 -9.625 1 93.12 232 LYS B O 1
ATOM 3740 N N . PHE B 1 233 ? 15.93 -20.766 -9.047 1 80.94 233 PHE B N 1
ATOM 3741 C CA . PHE B 1 233 ? 16.188 -21.094 -7.648 1 80.94 233 PHE B CA 1
ATOM 3742 C C . PHE B 1 233 ? 15.57 -22.438 -7.289 1 80.94 233 PHE B C 1
ATOM 3744 O O . PHE B 1 233 ? 14.352 -22.609 -7.352 1 80.94 233 PHE B O 1
ATOM 3751 N N . SER B 1 234 ? 16.359 -23.562 -7.172 1 70.56 234 SER B N 1
ATOM 3752 C CA . SER B 1 234 ? 15.906 -24.922 -6.91 1 70.56 234 SER B CA 1
ATOM 3753 C C . SER B 1 234 ? 15.797 -25.188 -5.414 1 70.56 234 SER B C 1
ATOM 3755 O O . SER B 1 234 ? 16.812 -25.406 -4.742 1 70.56 234 SER B O 1
ATOM 3757 N N . MET B 1 235 ? 15.352 -24.312 -4.625 1 53.75 235 MET B N 1
ATOM 3758 C CA . MET B 1 235 ? 15.219 -24.828 -3.268 1 53.75 235 MET B CA 1
ATOM 3759 C C . MET B 1 235 ? 13.93 -25.641 -3.117 1 53.75 235 MET B C 1
ATOM 3761 O O . MET B 1 235 ? 12.93 -25.328 -3.764 1 53.75 235 MET B O 1
#

Secondary structure (DSSP, 8-state):
-EEEEEEEETHHHHHHTT-SS-HHHHHHHHHHHHHHHHHHHHTTT-EEE-TTSSEEEEE-TT--HHHHHHHHHHHHHH-SSEEEEEEEE-SSHHHHHHHHHHHHHT-SSSS-B--------EEEEEEEETTHHHHHHHS-HHHHHHHHHHHHHHHHHHHHHTT-EEEEEETTEEEEEE-GGGHHHHHHHHHT-TTEEEEEEEESSHHHHHHHHHHHHHHHHHHSS-SEEEEE---/-EEEEEEEETHHHHHHTT-SS-HHHHHHHHHHHHHHHHHHHHTTT-EEE-TTSSEEEEE-TT--HHHHHHHHHHHHHH-SSEEEEEEEE-SSHHHHHHHHHHHHHT-SSSS-B--------EEEEEEEETTHHHHHHHS-HHHHHHHHHHHHHHHHHHHHHTT-EEEEEETTEEEEEE-GGGHHHHHHHHHT-TTEEEEEEEESSHHHHHHHHHHHHHHHHHHSS-SEEEEE---

Nearest PDB structures (foldseek):
  2qv6-assembly1_B  TM=8.989E-01  e=3.380E-18  Methanocaldococcus jannaschii
  5d0h-assembly1_B  TM=7.552E-01  e=6.495E-05  Mycobacterium avium subsp. avium 10-9275
  5d0h-assembly1_A  TM=7.694E-01  e=1.770E-04  Mycobacterium avium subsp. avium 10-9275
  4wp3-assembly2_B  TM=6.822E-01  e=7.969E-04  Mycobacterium avium
  1ybt-assembly1_B  TM=4.846E-01  e=3.587E-03  Mycobacterium tuberculosis CDC1551

Sequence (470 aa):
MKILLIEFIGYKEWTESLGYDREWKIQDIQSSIYKIVNDEISRVGGFALPVRYDGLIILADGIPNKHLLEIYTKVKEISPTKISACIGFGKTPREAEINAHNCILNSLSDEPKFSIIHDENVVACHFDYNNFTSLTHELSFYAAYMRVMRLYSKLSDSIYDFGGISQYLGGDNMIAFIDEDTIDKIIKIVENMDEIKVGIGIGKNARSAMAGATRALDEIRSKREDRWKIVKFSMMKILLIEFIGYKEWTESLGYDREWKIQDIQSSIYKIVNDEISRVGGFALPVRYDGLIILADGIPNKHLLEIYTKVKEISPTKISACIGFGKTPREAEINAHNCILNSLSDEPKFSIIHDENVVACHFDYNNFTSLTHELSFYAAYMRVMRLYSKLSDSIYDFGGISQYLGGDNMIAFIDEDTIDKIIKIVENMDEIKVGIGIGKNARSAMAGATRALDEIRSKREDRWKIVKFSM

Radius of gyration: 21.46 Å; Cα contacts (8 Å, |Δi|>4): 1014; chains: 2; bounding box: 57×58×47 Å

Organism: Acidianus infernus (NCBI:txid12915)

pLDDT: mean 95.72, std 5.41, range [53.75, 98.88]